Protein AF-0000000073655012 (afdb_homodimer)

InterPro domains:
  IPR010562 Haemolymph juvenile hormone binding [PF06585] (3-218)
  IPR010562 Haemolymph juvenile hormone binding [SM00700] (3-220)
  IPR038606 Takeout superfamily [G3DSA:3.15.10.30] (3-218)

pLDDT: mean 85.26, std 12.05, range [49.88, 98.62]

Solvent-accessible surface area (backbone atoms only — not comparable to full-atom values): 21975 Å² total; per-residue (Å²): 121,98,58,77,68,28,36,63,76,42,93,55,26,42,62,44,49,36,50,48,58,50,66,46,22,83,33,27,58,73,25,39,73,96,54,47,32,60,50,43,39,57,29,76,39,71,66,40,76,46,77,46,74,30,81,74,14,32,38,37,42,36,36,31,58,30,38,37,38,37,60,50,68,33,40,61,77,44,49,45,74,37,75,95,72,48,29,39,39,36,28,37,37,25,65,44,35,41,37,36,32,33,41,38,36,38,33,34,25,80,78,69,38,51,78,40,52,36,48,35,38,35,39,38,27,50,28,31,35,36,40,36,39,30,68,46,91,95,44,60,46,38,45,38,41,77,71,42,70,68,44,66,48,59,46,68,42,52,78,41,62,44,90,28,66,35,18,48,50,50,41,52,48,49,41,51,31,48,53,55,20,40,72,52,31,40,73,67,45,39,67,60,50,25,50,50,48,11,54,46,47,24,50,45,48,58,64,55,43,60,66,44,53,59,68,72,43,45,37,115,122,98,60,78,69,27,37,63,78,43,92,55,25,41,61,44,50,37,50,47,59,50,66,48,21,84,33,28,56,72,25,40,72,93,55,48,32,60,50,44,40,57,28,79,38,69,68,40,75,45,78,46,74,31,82,74,15,31,38,38,42,36,36,31,59,30,38,36,37,36,60,52,68,34,39,60,76,44,50,45,75,39,76,93,72,49,29,39,38,36,29,38,38,24,65,44,37,41,36,34,30,35,39,39,36,38,32,33,27,80,79,70,40,52,78,38,54,36,47,34,38,36,39,37,27,51,29,28,35,37,39,36,39,31,69,45,90,95,45,62,47,38,44,37,42,77,72,43,68,69,43,64,47,58,46,69,43,53,78,42,60,43,89,28,66,36,19,50,50,50,39,52,48,50,41,51,31,47,53,53,20,40,72,51,30,40,72,66,44,39,69,61,50,25,50,50,50,12,53,46,44,26,51,45,48,55,64,55,44,59,66,43,53,58,67,72,43,45,39,114

Radius of gyr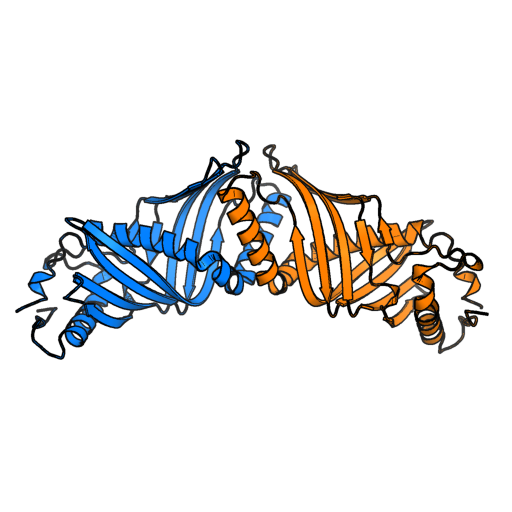ation: 29.87 Å; Cα contacts (8 Å, |Δi|>4): 949; chains: 2; bounding box: 44×92×62 Å

Organism: Spodoptera exigua (NCBI:txid7107)

Sequence (440 aa):
RIFSACRKSSPDFDGCIKRAFNKVRPYFKVGIPEMGVAPFDPHFAREVKQVRAINGVGYTLTLNNVFERGWSNSVVTKYKTDWDNQRIIYSQYFPEKWLNGDYEFKGDAFGLGVLRSGRWNMTLRDYSQTTRIKRNGTGVDVHVEVDHIGDMEIHVGNLVRGNGILGTYMQRMLDRLINATWKPGFAVIRPLINDLVSTAFTDIWSHSFKDFPLDNFIRDRIFSACRKSSPDFDGCIKRAFNKVRPYFKVGIPEMGVAPFDPHFAREVKQVRAINGVGYTLTLNNVFERGWSNSVVTKYKTDWDNQRIIYSQYFPEKWLNGDYEFKGDAFGLGVLRSGRWNMTLRDYSQTTRIKRNGTGVDVHVEVDHIGDMEIHVGNLVRGNGILGTYMQRMLDRLINATWKPGFAVIRPLINDLVSTAFTDIWSHSFKDFPLDNFIRD

Secondary structure (DSSP, 8-state):
--SPPEETTSTTHHHHHHHHHHHTGGGTTT-BGGGTB---SSEEEEEEEEEEEETTEEEEEEEEEEEEE-GGG-EEEEEEEEGGGTEEEEEEEEEEEEEEEEEEEEEESTT--EEEEEEEEEEEEEEEEEEEEEEETTEEEEEEEEEEEEEEEEEETT-SS--SHHHHHHHHHHHHHHHHHHHHHHHHHHHHHHHHHHHHHHHHHHHHSTT--HHHHEE-/--SPPEETTSTTHHHHHHHHHHHTGGGTTT-BGGGTB---SSEEEEEEEEEEEETTEEEEEEEEEEEEE-GGG-EEEEEEEEGGGTEEEEEEEEEEEEEEEEEEEEEESTT--EEEEEEEEEEEEEEEEEEEEEEETTEEEEEEEEEEEEEEEEEETT-SS--SHHHHHHHHHHHHHHHHHHHHHHHHHHHHHHHHHHHHHHHHHHHHSTT--HHHHEE-

Foldseek 3Di:
DLADAAEPPDPCRFVRVQVSLLSCLQCLQPFDVVQLFHNVAFPWDQWFWDWDDDPFWIKIKIWGGKTKHQSSVKHWPGWDDDVVQQKIKTKMWGQKMKMKTKMWMWTDDPNPIDTWIDIKMKMFGGWMKMWMWHDDPLAIQIFIATDDTPAMAMQDPGPDPDPDPVSVVVSVVVNVVCRVCVPVVCVVCRVVVRVRVRRVVSVCCVPRCSSRPVVVRYHD/DLADAAEPPDPCRFVRVQVSLLSCLQCLQPFDVVQLFHRVAFPWDQWFWDWDDDPFWIKIKIWGGKTKHQSSVKHWPGWDDDVVQQKIKTKMWGQKMKMKTKMWMWTDDPRPIDTWIDIKMKMFGGWMKMWMWHDDPLAIQIFIATDDTPAMQMQDPGPDPDDDPVSVVVSVVVNVVCRVCVPVVCVVCRVVVRVRVRRVVSVCCVPRCSSRPVVVRYHD

Nearest PDB structures (foldseek):
  9hae-assembly2_C  TM=4.521E-01  e=4.224E-07  Dermatophagoides farinae
  9haf-assembly3_E  TM=4.762E-01  e=2.405E-06  Dermatophagoides farinae
  3h4z-assembly1_A  TM=4.491E-01  e=8.170E-07  Escherichia coli
  3h4z-assembly2_B  TM=3.619E-01  e=3.746E-07  Escherichia coli
  5tod-assembly7_D  TM=5.429E-01  e=4.235E-02  Homo sapiens

Structure (mmCIF, N/CA/C/O backbone):
data_AF-0000000073655012-model_v1
#
loop_
_entity.id
_entity.type
_entity.pdbx_description
1 polymer 'Hemolymph juvenile hormone binding protein'
#
loop_
_atom_site.group_PDB
_atom_site.id
_atom_site.type_symbol
_atom_site.label_atom_id
_atom_site.label_alt_id
_atom_site.label_comp_id
_atom_site.label_asym_id
_atom_site.label_entity_id
_atom_site.label_seq_id
_atom_site.pdbx_PDB_ins_code
_atom_site.Cartn_x
_atom_site.Cartn_y
_atom_site.Cartn_z
_atom_site.occupancy
_atom_site.B_iso_or_equiv
_atom_site.auth_seq_id
_atom_site.auth_comp_id
_atom_site.auth_asym_id
_atom_site.auth_atom_id
_atom_site.pdbx_PDB_model_num
ATOM 1 N N . ARG A 1 1 ? -7.809 -40.219 -31.672 1 52.06 1 ARG A N 1
ATOM 2 C CA . ARG A 1 1 ? -6.605 -39.906 -30.906 1 52.06 1 ARG A CA 1
ATOM 3 C C . ARG A 1 1 ? -6.574 -38.438 -30.516 1 52.06 1 ARG A C 1
ATOM 5 O O . ARG A 1 1 ? -6.762 -37.562 -31.344 1 52.06 1 ARG A O 1
ATOM 12 N N . ILE A 1 2 ? -6.695 -38.094 -29.266 1 58.94 2 ILE A N 1
ATOM 13 C CA . ILE A 1 2 ? -6.895 -36.719 -28.828 1 58.94 2 ILE A CA 1
ATOM 14 C C . ILE A 1 2 ? -5.738 -35.875 -29.312 1 58.94 2 ILE A C 1
ATOM 16 O O . ILE A 1 2 ? -5.934 -34.688 -29.672 1 58.94 2 ILE A O 1
ATOM 20 N N . PHE A 1 3 ? -4.539 -36.594 -29.438 1 65.31 3 PHE A N 1
ATOM 21 C CA . PHE A 1 3 ? -3.381 -35.781 -29.797 1 65.31 3 PHE A CA 1
ATOM 22 C C . PHE A 1 3 ? -2.68 -36.344 -31.016 1 65.31 3 PHE A C 1
ATOM 24 O O . PHE A 1 3 ? -2.57 -37.562 -31.156 1 65.31 3 PHE A O 1
ATOM 31 N N . SER A 1 4 ? -2.619 -35.531 -32 1 68.62 4 SER A N 1
ATOM 32 C CA . SER A 1 4 ? -1.674 -35.938 -33.031 1 68.62 4 SER A CA 1
ATOM 33 C C . SER A 1 4 ? -0.234 -35.844 -32.531 1 68.62 4 SER A C 1
ATOM 35 O O . SER A 1 4 ? 0.092 -34.969 -31.734 1 68.62 4 SER A O 1
ATOM 37 N N . ALA A 1 5 ? 0.596 -36.875 -32.812 1 79.88 5 ALA A N 1
ATOM 38 C CA . ALA A 1 5 ? 2.01 -36.875 -32.438 1 79.88 5 ALA A CA 1
ATOM 39 C C . ALA A 1 5 ? 2.746 -35.75 -33.188 1 79.88 5 ALA A C 1
ATOM 41 O O . ALA A 1 5 ? 2.445 -35.438 -34.344 1 79.88 5 ALA A O 1
ATOM 42 N N . CYS A 1 6 ? 3.592 -35 -32.469 1 86.56 6 CYS A N 1
ATOM 43 C CA . CYS A 1 6 ? 4.434 -33.969 -33.031 1 86.56 6 CYS A CA 1
ATOM 44 C C . CYS A 1 6 ? 5.848 -34.469 -33.281 1 86.56 6 CYS A C 1
ATOM 46 O O . CYS A 1 6 ? 6.457 -35.094 -32.406 1 86.56 6 CYS A O 1
ATOM 48 N N . ARG A 1 7 ? 6.352 -34.312 -34.5 1 87.56 7 ARG A N 1
ATOM 49 C CA . ARG A 1 7 ? 7.688 -34.75 -34.875 1 87.56 7 ARG A CA 1
ATOM 50 C C . ARG A 1 7 ? 8.742 -33.719 -34.469 1 87.56 7 ARG A C 1
ATOM 52 O O . ARG A 1 7 ? 8.648 -32.562 -34.875 1 87.56 7 ARG A O 1
ATOM 59 N N . LYS A 1 8 ? 9.664 -34.219 -33.75 1 85.69 8 LYS A N 1
ATOM 60 C CA . LYS A 1 8 ? 10.727 -33.344 -33.25 1 85.69 8 LYS A CA 1
ATOM 61 C C . LYS A 1 8 ? 11.469 -32.656 -34.406 1 85.69 8 LYS A C 1
ATOM 63 O O . LYS A 1 8 ? 11.875 -31.516 -34.281 1 85.69 8 LYS A O 1
ATOM 68 N N . SER A 1 9 ? 11.594 -33.344 -35.438 1 86.88 9 SER A N 1
ATOM 69 C CA . SER A 1 9 ? 12.367 -32.844 -36.562 1 86.88 9 SER A CA 1
ATOM 70 C C . SER A 1 9 ? 11.555 -31.875 -37.406 1 86.88 9 SER A C 1
ATOM 72 O O . SER A 1 9 ? 12.094 -31.219 -38.312 1 86.88 9 SER A O 1
ATOM 74 N N . SER A 1 10 ? 10.328 -31.859 -37.156 1 89.5 10 SER A N 1
ATOM 75 C CA . SER A 1 10 ? 9.461 -30.969 -37.938 1 89.5 10 SER A CA 1
ATOM 76 C C . SER A 1 10 ? 9.75 -29.516 -37.625 1 89.5 10 SER A C 1
ATOM 78 O O . SER A 1 10 ? 9.906 -29.125 -36.438 1 89.5 10 SER A O 1
ATOM 80 N N . PRO A 1 11 ? 9.805 -28.656 -38.625 1 91.62 11 PRO A N 1
ATOM 81 C CA . PRO A 1 11 ? 9.945 -27.219 -38.406 1 91.62 11 PRO A CA 1
ATOM 82 C C . PRO A 1 11 ? 8.758 -26.625 -37.625 1 91.62 11 PRO A C 1
ATOM 84 O O . PRO A 1 11 ? 8.867 -25.531 -37.062 1 91.62 11 PRO A O 1
ATOM 87 N N . ASP A 1 12 ? 7.648 -27.312 -37.688 1 92.69 12 ASP A N 1
ATOM 88 C CA . ASP A 1 12 ? 6.453 -26.828 -37 1 92.69 12 ASP A CA 1
ATOM 89 C C . ASP A 1 12 ? 6.258 -27.531 -35.656 1 92.69 12 ASP A C 1
ATOM 91 O O . ASP A 1 12 ? 5.129 -27.656 -35.188 1 92.69 12 ASP A O 1
ATOM 95 N N . PHE A 1 13 ? 7.281 -28.125 -35.094 1 91.81 13 PHE A N 1
ATOM 96 C CA . PHE A 1 13 ? 7.191 -28.875 -33.844 1 91.81 13 PHE A CA 1
ATOM 97 C C . PHE A 1 13 ? 6.527 -28.031 -32.75 1 91.81 13 PHE A C 1
ATOM 99 O O . PHE A 1 13 ? 5.547 -28.469 -32.125 1 91.81 13 PHE A O 1
ATOM 106 N N . ASP A 1 14 ? 7.051 -26.797 -32.531 1 92.69 14 ASP A N 1
ATOM 107 C CA . ASP A 1 14 ? 6.555 -25.922 -31.453 1 92.69 14 ASP A CA 1
ATOM 108 C C . ASP A 1 14 ? 5.09 -25.562 -31.688 1 92.69 14 ASP A C 1
ATOM 110 O O . ASP A 1 14 ? 4.297 -25.531 -30.75 1 92.69 14 ASP A O 1
ATOM 114 N N . GLY A 1 15 ? 4.742 -25.234 -32.906 1 92.75 15 GLY A N 1
ATOM 115 C CA . GLY A 1 15 ? 3.35 -24.969 -33.219 1 92.75 15 GLY A CA 1
ATOM 116 C C . GLY A 1 15 ? 2.445 -26.156 -32.969 1 92.75 15 GLY A C 1
ATOM 117 O O . GLY A 1 15 ? 1.323 -26 -32.5 1 92.75 15 GLY A O 1
ATOM 118 N N . CYS A 1 16 ? 2.93 -27.328 -33.281 1 91.44 16 CYS A N 1
ATOM 119 C CA . CYS A 1 16 ? 2.205 -28.562 -33.062 1 91.44 16 CYS A CA 1
ATOM 120 C C . CYS A 1 16 ? 1.939 -28.797 -31.594 1 91.44 16 CYS A C 1
ATOM 122 O O . CYS A 1 16 ? 0.808 -29.078 -31.188 1 91.44 16 CYS A O 1
ATOM 124 N N . ILE A 1 17 ? 2.969 -28.641 -30.734 1 88 17 ILE A N 1
ATOM 125 C CA . ILE A 1 17 ? 2.836 -28.844 -29.297 1 88 17 ILE A CA 1
ATOM 126 C C . ILE A 1 17 ? 1.868 -27.812 -28.719 1 88 17 ILE A C 1
ATOM 128 O O . ILE A 1 17 ? 1.02 -28.141 -27.891 1 88 17 ILE A O 1
ATOM 132 N N . LYS A 1 18 ? 2.037 -26.594 -29.156 1 90.75 18 LYS A N 1
ATOM 133 C CA . LYS A 1 18 ? 1.14 -25.531 -28.703 1 90.75 18 LYS A CA 1
ATOM 134 C C . LYS A 1 18 ? -0.318 -25.906 -28.969 1 90.75 18 LYS A C 1
ATOM 136 O O . LYS A 1 18 ? -1.167 -25.75 -28.094 1 90.75 18 LYS A O 1
ATOM 141 N N . ARG A 1 19 ? -0.594 -26.375 -30.172 1 90.44 19 ARG A N 1
ATOM 142 C CA . ARG A 1 19 ? -1.947 -26.797 -30.531 1 90.44 19 ARG A CA 1
ATOM 143 C C . ARG A 1 19 ? -2.412 -27.953 -29.672 1 90.44 19 ARG A C 1
ATOM 145 O O . ARG A 1 19 ? -3.578 -28.016 -29.266 1 90.44 19 ARG A O 1
ATOM 152 N N . ALA A 1 20 ? -1.502 -28.828 -29.406 1 84 20 ALA A N 1
ATOM 153 C CA . ALA A 1 20 ? -1.827 -29.984 -28.562 1 84 20 ALA A CA 1
ATOM 154 C C . ALA A 1 20 ? -2.223 -29.531 -27.156 1 84 20 ALA A C 1
ATOM 156 O O . ALA A 1 20 ? -3.217 -30.016 -26.594 1 84 20 ALA A O 1
ATOM 157 N N . PHE A 1 21 ? -1.447 -28.641 -26.578 1 85 21 PHE A N 1
ATOM 158 C CA . PHE A 1 21 ? -1.75 -28.094 -25.25 1 85 21 PHE A CA 1
ATOM 159 C C . PHE A 1 21 ? -3.137 -27.469 -25.234 1 85 21 PHE A C 1
ATOM 161 O O . PHE A 1 21 ? -3.906 -27.672 -24.297 1 85 21 PHE A O 1
ATOM 168 N N . ASN A 1 22 ? -3.461 -26.719 -26.25 1 90 22 ASN A N 1
ATOM 169 C CA . ASN A 1 22 ? -4.734 -26.016 -26.297 1 90 22 ASN A CA 1
ATOM 170 C C . ASN A 1 22 ? -5.902 -26.969 -26.547 1 90 22 ASN A C 1
ATOM 172 O O . ASN A 1 22 ? -7.027 -26.688 -26.125 1 90 22 ASN A O 1
ATOM 176 N N . LYS A 1 23 ? -5.617 -28.031 -27.141 1 85.31 23 LYS A N 1
ATOM 177 C CA . LYS A 1 23 ? -6.664 -29.016 -27.422 1 85.31 23 LYS A CA 1
ATOM 178 C C . LYS A 1 23 ? -7.062 -29.781 -26.172 1 85.31 23 LYS A C 1
ATOM 180 O O . LYS A 1 23 ? -8.18 -30.297 -26.094 1 85.31 23 LYS A O 1
ATOM 185 N N . VAL A 1 24 ? -6.199 -29.812 -25.219 1 82.31 24 VAL A N 1
ATOM 186 C CA . VAL A 1 24 ? -6.457 -30.625 -24.031 1 82.31 24 VAL A CA 1
ATOM 187 C C . VAL A 1 24 ? -7.219 -29.797 -23 1 82.31 24 VAL A C 1
ATOM 189 O O . VAL A 1 24 ? -7.719 -30.344 -22.016 1 82.31 24 VAL A O 1
ATOM 192 N N . ARG A 1 25 ? -7.441 -28.562 -23.234 1 87.31 25 ARG A N 1
ATOM 193 C CA . ARG A 1 25 ? -8.008 -27.641 -22.266 1 87.31 25 ARG A CA 1
ATOM 194 C C . ARG A 1 25 ? -9.367 -28.141 -21.766 1 87.31 25 ARG A C 1
ATOM 196 O O . ARG A 1 25 ? -9.641 -28.125 -20.562 1 87.31 25 ARG A O 1
ATOM 203 N N . PRO A 1 26 ? -10.234 -28.641 -22.641 1 85.81 26 PRO A N 1
ATOM 204 C CA . PRO A 1 26 ? -11.555 -29.078 -22.188 1 85.81 26 PRO A CA 1
ATOM 205 C C . PRO A 1 26 ? -11.477 -30.25 -21.203 1 85.81 26 PRO A C 1
ATOM 207 O O . PRO A 1 26 ? -12.445 -30.516 -20.484 1 85.81 26 PRO A O 1
ATOM 210 N N . TYR A 1 27 ? -10.312 -30.875 -21.188 1 85.19 27 TYR A N 1
ATOM 211 C CA . TYR A 1 27 ? -10.188 -32.062 -20.375 1 85.19 27 TYR A CA 1
ATOM 212 C C . TYR A 1 27 ? -9.578 -31.75 -19.016 1 85.19 27 TYR A C 1
ATOM 214 O O . TYR A 1 27 ? -9.477 -32.625 -18.141 1 85.19 27 TYR A O 1
ATOM 222 N N . PHE A 1 28 ? -9.234 -30.562 -18.781 1 86.38 28 PHE A N 1
ATOM 223 C CA . PHE A 1 28 ? -8.555 -30.219 -17.547 1 86.38 28 PHE A CA 1
ATOM 224 C C . PHE A 1 28 ? -9.477 -30.422 -16.344 1 86.38 28 PHE A C 1
ATOM 226 O O . PHE A 1 28 ? -9.008 -30.688 -15.242 1 86.38 28 PHE A O 1
ATOM 233 N N . LYS A 1 29 ? -10.766 -30.391 -16.516 1 88.88 29 LYS A N 1
ATOM 234 C CA . LYS A 1 29 ? -11.727 -30.562 -15.438 1 88.88 29 LYS A CA 1
ATOM 235 C C . LYS A 1 29 ? -11.906 -32.031 -15.094 1 88.88 29 LYS A C 1
ATOM 237 O O . LYS A 1 29 ? -12.094 -32.406 -13.93 1 88.88 29 LYS A O 1
ATOM 242 N N . VAL A 1 30 ? -11.82 -32.844 -16.125 1 87.19 30 VAL A N 1
ATOM 243 C CA . VAL A 1 30 ? -12.133 -34.25 -15.922 1 87.19 30 VAL A CA 1
ATOM 244 C C . VAL A 1 30 ? -10.852 -35.062 -15.93 1 87.19 30 VAL A C 1
ATOM 246 O O . VAL A 1 30 ? -10.82 -36.188 -15.398 1 87.19 30 VAL A O 1
ATOM 249 N N . GLY A 1 31 ? -9.82 -34.562 -16.438 1 82 31 GLY A N 1
ATOM 250 C CA . GLY A 1 31 ? -8.586 -35.312 -16.625 1 82 31 GLY A CA 1
ATOM 251 C C . GLY A 1 31 ? -8.602 -36.219 -17.844 1 82 31 GLY A C 1
ATOM 252 O O . GLY A 1 31 ? -9.578 -36.219 -18.609 1 82 31 GLY A O 1
ATOM 253 N N . ILE A 1 32 ? -7.395 -36.719 -18.156 1 79.69 32 ILE A N 1
ATOM 254 C CA . ILE A 1 32 ? -7.223 -37.688 -19.203 1 79.69 32 ILE A CA 1
ATOM 255 C C . ILE A 1 32 ? -6.52 -38.938 -18.641 1 79.69 32 ILE A C 1
ATOM 257 O O . ILE A 1 32 ? -5.309 -39.094 -18.812 1 79.69 32 ILE A O 1
ATOM 261 N N . PRO A 1 33 ? -7.301 -39.812 -18.062 1 77.56 33 PRO A N 1
ATOM 262 C CA . PRO A 1 33 ? -6.699 -40.969 -17.375 1 77.56 33 PRO A CA 1
ATOM 263 C C . PRO A 1 33 ? -5.766 -41.75 -18.281 1 77.56 33 PRO A C 1
ATOM 265 O O . PRO A 1 33 ? -4.695 -42.188 -17.844 1 77.56 33 PRO A O 1
ATOM 268 N N . GLU A 1 34 ? -6.133 -41.906 -19.531 1 74 34 GLU A N 1
ATOM 269 C CA . GLU A 1 34 ? -5.348 -42.719 -20.469 1 74 34 GLU A CA 1
ATOM 270 C C . GLU A 1 34 ? -3.965 -42.094 -20.688 1 74 34 GLU A C 1
ATOM 272 O O . GLU A 1 34 ? -3.029 -42.781 -21.094 1 74 34 GLU A O 1
ATOM 277 N N . MET A 1 35 ? -3.91 -40.812 -20.344 1 71 35 MET A N 1
ATOM 278 C CA . MET A 1 35 ? -2.648 -40.094 -20.547 1 71 35 MET A CA 1
ATOM 279 C C . MET A 1 35 ? -2.008 -39.75 -19.203 1 71 35 MET A C 1
ATOM 281 O O . MET A 1 35 ? -1.016 -39 -19.172 1 71 35 MET A O 1
ATOM 285 N N . GLY A 1 36 ? -2.592 -40.188 -18.156 1 71.94 36 GLY A N 1
ATOM 286 C CA . GLY A 1 36 ? -2.049 -39.906 -16.844 1 71.94 36 GLY A CA 1
ATOM 287 C C . GLY A 1 36 ? -2.221 -38.469 -16.438 1 71.94 36 GLY A C 1
ATOM 288 O O . GLY A 1 36 ? -1.427 -37.938 -15.648 1 71.94 36 GLY A O 1
ATOM 289 N N . VAL A 1 37 ? -3.137 -37.812 -17.062 1 73.44 37 VAL A N 1
ATOM 290 C CA . VAL A 1 37 ? -3.398 -36.438 -16.719 1 73.44 37 VAL A CA 1
ATOM 291 C C . VAL A 1 37 ? -4.559 -36.344 -15.734 1 73.44 37 VAL A C 1
ATOM 293 O O . VAL A 1 37 ? -5.688 -36.719 -16.062 1 73.44 37 VAL A O 1
ATOM 296 N N . ALA A 1 38 ? -4.25 -36 -14.508 1 77.56 38 ALA A N 1
ATOM 297 C CA . ALA A 1 38 ? -5.285 -35.812 -13.492 1 77.56 38 ALA A CA 1
ATOM 298 C C . ALA A 1 38 ? -6.062 -34.531 -13.727 1 77.56 38 ALA A C 1
ATOM 300 O O . ALA A 1 38 ? -5.562 -33.594 -14.367 1 77.56 38 ALA A O 1
ATOM 301 N N . PRO A 1 39 ? -7.363 -34.562 -13.258 1 81.81 39 PRO A N 1
ATOM 302 C CA . PRO A 1 39 ? -8.062 -33.281 -13.281 1 81.81 39 PRO A CA 1
ATOM 303 C C . PRO A 1 39 ? -7.293 -32.188 -12.547 1 81.81 39 PRO A C 1
ATOM 305 O O . PRO A 1 39 ? -6.664 -32.469 -11.516 1 81.81 39 PRO A O 1
ATOM 308 N N . PHE A 1 40 ? -7.246 -31.062 -13.188 1 81.44 40 PHE A N 1
ATOM 309 C CA . PHE A 1 40 ? -6.453 -30.062 -12.484 1 81.44 40 PHE A CA 1
ATOM 310 C C . PHE A 1 40 ? -7.137 -28.703 -12.531 1 81.44 40 PHE A C 1
ATOM 312 O O . PHE A 1 40 ? -6.539 -27.688 -12.156 1 81.44 40 PHE A O 1
ATOM 319 N N . ASP A 1 41 ? -8.383 -28.688 -12.93 1 89 41 ASP A N 1
ATOM 320 C CA . ASP A 1 41 ? -9.211 -27.484 -12.828 1 89 41 ASP A CA 1
ATOM 321 C C . ASP A 1 41 ? -10.477 -27.766 -12.023 1 89 41 ASP A C 1
AT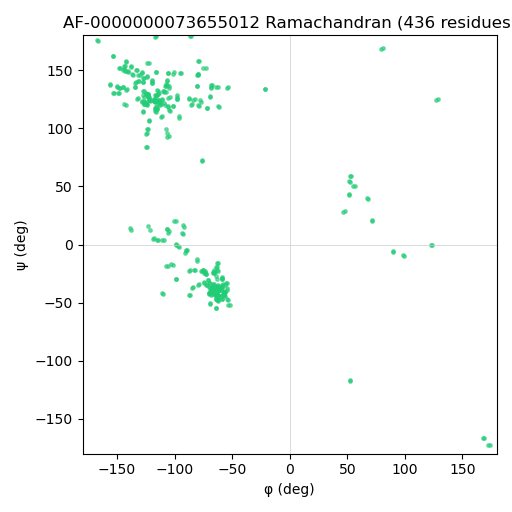OM 323 O O . ASP A 1 41 ? -11.492 -28.188 -12.578 1 89 41 ASP A O 1
ATOM 327 N N . PRO A 1 42 ? -10.492 -27.484 -10.742 1 90.44 42 PRO A N 1
ATOM 328 C CA . PRO A 1 42 ? -9.492 -26.688 -10.031 1 90.44 42 PRO A CA 1
ATOM 329 C C . PRO A 1 42 ? -8.227 -27.484 -9.703 1 90.44 42 PRO A C 1
ATOM 331 O O . PRO A 1 42 ? -8.289 -28.703 -9.539 1 90.44 42 PRO A O 1
ATOM 334 N N . HIS A 1 43 ? -7.16 -26.75 -9.75 1 88.81 43 HIS A N 1
ATOM 335 C CA . HIS A 1 43 ? -5.945 -27.312 -9.164 1 88.81 43 HIS A CA 1
ATOM 336 C C . HIS A 1 43 ? -5.941 -27.156 -7.645 1 88.81 43 HIS A C 1
ATOM 338 O O . HIS A 1 43 ? -6.336 -26.109 -7.125 1 88.81 43 HIS A O 1
ATOM 344 N N . PHE A 1 44 ? -5.52 -28.281 -7.016 1 89.31 44 PHE A N 1
ATOM 345 C CA . PHE A 1 44 ? -5.453 -28.266 -5.559 1 89.31 44 PHE A CA 1
ATOM 346 C C . PHE A 1 44 ? -4.02 -28.453 -5.078 1 89.31 44 PHE A C 1
ATOM 348 O O . PHE A 1 44 ? -3.332 -29.391 -5.516 1 89.31 44 PHE A O 1
ATOM 355 N N . ALA A 1 45 ? -3.562 -27.516 -4.312 1 88.94 45 ALA A N 1
ATOM 356 C CA . ALA A 1 45 ? -2.285 -27.672 -3.619 1 88.94 45 ALA A CA 1
ATOM 357 C C . ALA A 1 45 ? -2.484 -27.688 -2.107 1 88.94 45 ALA A C 1
ATOM 359 O O . ALA A 1 45 ? -3.037 -26.734 -1.536 1 88.94 45 ALA A O 1
ATOM 360 N N . ARG A 1 46 ? -2.006 -28.781 -1.532 1 89.94 46 ARG A N 1
ATOM 361 C CA . ARG A 1 46 ? -2.16 -28.891 -0.086 1 89.94 46 ARG A CA 1
ATOM 362 C C . ARG A 1 46 ? -1.364 -27.812 0.641 1 89.94 46 ARG A C 1
ATOM 364 O O . ARG A 1 46 ? -1.834 -27.25 1.633 1 89.94 46 ARG A O 1
ATOM 371 N N . GLU A 1 47 ? -0.16 -27.531 0.102 1 93.31 47 GLU A N 1
ATOM 372 C CA . GLU A 1 47 ? 0.71 -26.562 0.76 1 93.31 47 GLU A CA 1
ATOM 373 C C . GLU A 1 47 ? 1.651 -25.906 -0.241 1 93.31 47 GLU A C 1
ATOM 375 O O . GLU A 1 47 ? 2.223 -26.578 -1.104 1 93.31 47 GLU A O 1
ATOM 380 N N . VAL A 1 48 ? 1.687 -24.656 -0.193 1 91.5 48 VAL A N 1
ATOM 381 C CA . VAL A 1 48 ? 2.719 -23.844 -0.843 1 91.5 48 VAL A CA 1
ATOM 382 C C . VAL A 1 48 ? 3.451 -23 0.198 1 91.5 48 VAL A C 1
ATOM 384 O O . VAL A 1 48 ? 2.832 -22.219 0.911 1 91.5 48 VAL A O 1
ATOM 387 N N . LYS A 1 49 ? 4.746 -23.156 0.257 1 90.81 49 LYS A N 1
ATOM 388 C CA . LYS A 1 49 ? 5.504 -22.5 1.327 1 90.81 49 LYS A CA 1
ATOM 389 C C . LYS A 1 49 ? 6.652 -21.672 0.764 1 90.81 49 LYS A C 1
ATOM 391 O O . LYS A 1 49 ? 7.359 -22.109 -0.145 1 90.81 49 LYS A O 1
ATOM 396 N N . GLN A 1 50 ? 6.742 -20.5 1.232 1 88.38 50 GLN A N 1
ATOM 397 C CA . GLN A 1 50 ? 7.875 -19.625 0.924 1 88.38 50 GLN A CA 1
ATOM 398 C C . GLN A 1 50 ? 8.57 -19.156 2.197 1 88.38 50 GLN A C 1
ATOM 400 O O . GLN A 1 50 ? 7.918 -18.656 3.121 1 88.38 50 GLN A O 1
ATOM 405 N N . VAL A 1 51 ? 9.844 -19.359 2.221 1 85.81 51 VAL A N 1
ATOM 406 C CA . VAL A 1 51 ? 10.664 -18.922 3.348 1 85.81 51 VAL A CA 1
ATOM 407 C C . VAL A 1 51 ? 11.766 -17.984 2.855 1 85.81 51 VAL A C 1
ATOM 409 O O . VAL A 1 51 ? 12.461 -18.281 1.889 1 85.81 51 VAL A O 1
ATOM 412 N N . ARG A 1 52 ? 11.742 -16.891 3.447 1 80.06 52 ARG A N 1
ATOM 413 C CA . ARG A 1 52 ? 12.844 -15.953 3.221 1 80.06 52 ARG A CA 1
ATOM 414 C C . ARG A 1 52 ? 13.508 -15.562 4.535 1 80.06 52 ARG A C 1
ATOM 416 O O . ARG A 1 52 ? 12.828 -15.242 5.512 1 80.06 52 ARG A O 1
ATOM 423 N N . ALA A 1 53 ? 14.719 -15.852 4.617 1 73.5 53 ALA A N 1
ATOM 424 C CA . ALA A 1 53 ? 15.438 -15.523 5.844 1 73.5 53 ALA A CA 1
ATOM 425 C C . ALA A 1 53 ? 16.859 -15.047 5.539 1 73.5 53 ALA A C 1
ATOM 427 O O . ALA A 1 53 ? 17.547 -15.633 4.699 1 73.5 53 ALA A O 1
ATOM 428 N N . ILE A 1 54 ? 17.016 -13.859 5.98 1 65.5 54 ILE A N 1
ATOM 429 C CA . ILE A 1 54 ? 18.391 -13.383 5.895 1 65.5 54 ILE A CA 1
ATOM 430 C C . ILE A 1 54 ? 18.844 -12.844 7.254 1 65.5 54 ILE A C 1
ATOM 432 O O . ILE A 1 54 ? 18.234 -11.93 7.801 1 65.5 54 ILE A O 1
ATOM 436 N N . ASN A 1 55 ? 19.938 -13.359 7.855 1 63.78 55 ASN A N 1
ATOM 437 C CA . ASN A 1 55 ? 20.562 -12.891 9.086 1 63.78 55 ASN A CA 1
ATOM 438 C C . ASN A 1 55 ? 19.547 -12.766 10.219 1 63.78 55 ASN A C 1
ATOM 440 O O . ASN A 1 55 ? 19.516 -11.742 10.906 1 63.78 55 ASN A O 1
ATOM 444 N N . GLY A 1 56 ? 18.734 -13.656 10.352 1 59.81 56 GLY A N 1
ATOM 445 C CA . GLY A 1 56 ? 17.844 -13.688 11.5 1 59.81 56 GLY A CA 1
ATOM 446 C C . GLY A 1 56 ? 16.547 -12.945 11.266 1 59.81 56 GLY A C 1
ATOM 447 O O . GLY A 1 56 ? 15.656 -12.953 12.125 1 59.81 56 GLY A O 1
ATOM 448 N N . VAL A 1 57 ? 16.375 -12.227 10.109 1 66.19 57 VAL A N 1
ATOM 449 C CA . VAL A 1 57 ? 15.125 -11.562 9.758 1 66.19 57 VAL A CA 1
ATOM 450 C C . VAL A 1 57 ? 14.5 -12.25 8.539 1 66.19 57 VAL A C 1
ATOM 452 O O . VAL A 1 57 ? 15.195 -12.555 7.57 1 66.19 57 VAL A O 1
ATOM 455 N N . GLY A 1 58 ? 13.312 -12.68 8.82 1 75.94 58 GLY A N 1
ATOM 456 C CA . GLY A 1 58 ? 12.688 -13.344 7.688 1 75.94 58 GLY A CA 1
ATOM 457 C C . GLY A 1 58 ? 11.203 -13.57 7.879 1 75.94 58 GLY A C 1
ATOM 458 O O . GLY A 1 58 ? 10.602 -13.031 8.805 1 75.94 58 GLY A O 1
ATOM 459 N N . TYR A 1 59 ? 10.586 -14.047 6.895 1 82.12 59 TYR A N 1
ATOM 460 C CA . TYR A 1 59 ? 9.188 -14.445 7 1 82.12 59 TYR A CA 1
ATOM 461 C C . TYR A 1 59 ? 8.969 -15.828 6.402 1 82.12 59 TYR A C 1
ATOM 463 O O . TYR A 1 59 ? 9.797 -16.312 5.629 1 82.12 59 TYR A O 1
ATOM 471 N N . THR A 1 60 ? 8.031 -16.453 6.941 1 87.94 60 THR A N 1
ATOM 472 C CA . THR A 1 60 ? 7.492 -17.688 6.355 1 87.94 60 THR A CA 1
ATOM 473 C C . THR A 1 60 ? 6.027 -17.484 5.961 1 87.94 60 THR A C 1
ATOM 475 O O . THR A 1 60 ? 5.207 -17.078 6.785 1 87.94 60 THR A O 1
ATOM 478 N N . LEU A 1 61 ? 5.773 -17.609 4.695 1 91.31 61 LEU A N 1
ATOM 479 C CA . LEU A 1 61 ? 4.402 -17.625 4.195 1 91.31 61 LEU A CA 1
ATOM 480 C C . LEU A 1 61 ? 3.99 -19.047 3.785 1 91.31 61 LEU A C 1
ATOM 482 O O . LEU A 1 61 ? 4.641 -19.656 2.941 1 91.31 61 LEU A O 1
ATOM 486 N N . THR A 1 62 ? 2.99 -19.516 4.449 1 95 62 THR A N 1
ATOM 487 C CA . THR A 1 62 ? 2.439 -20.828 4.086 1 95 62 THR A CA 1
ATOM 488 C C . THR A 1 62 ? 0.999 -20.688 3.602 1 95 62 THR A C 1
ATOM 490 O O . THR A 1 62 ? 0.143 -20.172 4.324 1 95 62 THR A O 1
ATOM 493 N N . LEU A 1 63 ? 0.801 -21.062 2.414 1 95.75 63 LEU A N 1
ATOM 494 C CA . LEU A 1 63 ? -0.549 -21.188 1.873 1 95.75 63 LEU A CA 1
ATOM 495 C C . LEU A 1 63 ? -1.031 -22.625 1.914 1 95.75 63 LEU A C 1
ATOM 497 O O . LEU A 1 63 ? -0.357 -23.531 1.405 1 95.75 63 LEU A O 1
ATOM 501 N N . ASN A 1 64 ? -2.188 -22.781 2.545 1 96.5 64 ASN A N 1
ATOM 502 C CA . ASN A 1 64 ? -2.732 -24.125 2.697 1 96.5 64 ASN A CA 1
ATOM 503 C C . ASN A 1 64 ? -4.059 -24.281 1.957 1 96.5 64 ASN A C 1
ATOM 505 O O . ASN A 1 64 ? -4.816 -23.328 1.826 1 96.5 64 ASN A O 1
ATOM 509 N N . ASN A 1 65 ? -4.281 -25.5 1.477 1 95.88 65 ASN A N 1
ATOM 510 C CA . ASN A 1 65 ? -5.551 -25.828 0.835 1 95.88 65 ASN A CA 1
ATOM 511 C C . ASN A 1 65 ? -5.898 -24.828 -0.259 1 95.88 65 ASN A C 1
ATOM 513 O O . ASN A 1 65 ? -6.984 -24.25 -0.249 1 95.88 65 ASN A O 1
ATOM 517 N N . VAL A 1 66 ? -4.918 -24.703 -1.145 1 94.94 66 VAL A N 1
ATOM 518 C CA . VAL A 1 66 ? -5.055 -23.703 -2.195 1 94.94 66 VAL A CA 1
ATOM 519 C C . VAL A 1 66 ? -5.793 -24.297 -3.391 1 94.94 66 VAL A C 1
ATOM 521 O O . VAL A 1 66 ? -5.414 -25.359 -3.891 1 94.94 66 VAL A O 1
ATOM 524 N N . PHE A 1 67 ? -6.84 -23.625 -3.777 1 93.81 67 PHE A N 1
ATOM 525 C CA . PHE A 1 67 ? -7.559 -23.969 -5 1 93.81 67 PHE A CA 1
ATOM 526 C C . PHE A 1 67 ? -7.344 -22.891 -6.066 1 93.81 67 PHE A C 1
ATOM 528 O O . PHE A 1 67 ? -7.438 -21.703 -5.785 1 93.81 67 PHE A O 1
ATOM 535 N N . GLU A 1 68 ? -7.023 -23.312 -7.211 1 94.62 68 GLU A N 1
ATOM 536 C CA . GLU A 1 68 ? -6.887 -22.438 -8.359 1 94.62 68 GLU A CA 1
ATOM 537 C C . GLU A 1 68 ? -7.762 -22.891 -9.523 1 94.62 68 GLU A C 1
ATOM 539 O O . GLU A 1 68 ? -7.719 -24.062 -9.914 1 94.62 68 GLU A O 1
ATOM 544 N N . ARG A 1 69 ? -8.484 -21.969 -10.047 1 95.31 69 ARG A N 1
ATOM 545 C CA . ARG A 1 69 ? -9.383 -22.25 -11.164 1 95.31 69 ARG A CA 1
ATOM 546 C C . ARG A 1 69 ? -9.078 -21.344 -12.352 1 95.31 69 ARG A C 1
ATOM 548 O O . ARG A 1 69 ? -8.453 -20.281 -12.188 1 95.31 69 ARG A O 1
ATOM 555 N N . GLY A 1 70 ? -9.469 -21.844 -13.508 1 95.81 70 GLY A N 1
ATOM 556 C CA . GLY A 1 70 ? -9.336 -21.016 -14.695 1 95.81 70 GLY A CA 1
ATOM 557 C C . GLY A 1 70 ? -8.492 -21.656 -15.773 1 95.81 70 GLY A C 1
ATOM 558 O O . GLY A 1 70 ? -8.414 -21.141 -16.906 1 95.81 70 GLY A O 1
ATOM 559 N N . TRP A 1 71 ? -7.992 -22.812 -15.547 1 92.44 71 TRP A N 1
ATOM 560 C CA . TRP A 1 71 ? -7.062 -23.469 -16.453 1 92.44 71 TRP A CA 1
ATOM 561 C C . TRP A 1 71 ? -7.766 -23.875 -17.75 1 92.44 71 TRP A C 1
ATOM 563 O O . TRP A 1 71 ? -7.195 -23.75 -18.844 1 92.44 71 TRP A O 1
ATOM 573 N N . SER A 1 72 ? -8.977 -24.312 -17.625 1 93.38 72 SER A N 1
ATOM 574 C CA . SER A 1 72 ? -9.719 -24.781 -18.781 1 93.38 72 SER A CA 1
ATOM 575 C C . SER A 1 72 ? -10 -23.656 -19.766 1 93.38 72 SER A C 1
ATOM 577 O O . SER A 1 72 ? -10.227 -23.906 -20.953 1 93.38 72 SER A O 1
ATOM 579 N N . ASN A 1 73 ? -10.023 -22.453 -19.312 1 95.31 73 ASN A N 1
ATOM 580 C CA . ASN A 1 73 ? -10.312 -21.312 -20.172 1 95.31 73 ASN A CA 1
ATOM 581 C C . ASN A 1 73 ? -9.031 -20.609 -20.625 1 95.31 73 ASN A C 1
ATOM 583 O O . ASN A 1 73 ? -9.086 -19.625 -21.359 1 95.31 73 ASN A O 1
ATOM 587 N N . SER A 1 74 ? -7.922 -21.141 -20.172 1 96.31 74 SER A N 1
ATOM 588 C CA . SER A 1 74 ? -6.645 -20.531 -20.531 1 96.31 74 SER A CA 1
ATOM 589 C C . SER A 1 74 ? -6.219 -20.953 -21.938 1 96.31 74 SER A C 1
ATOM 591 O O . SER A 1 74 ? -6.73 -21.922 -22.484 1 96.31 74 SER A O 1
ATOM 593 N N . VAL A 1 75 ? -5.336 -20.141 -22.562 1 96.94 75 VAL A N 1
ATOM 594 C CA . VAL A 1 75 ? -4.816 -20.438 -23.891 1 96.94 75 VAL A CA 1
ATOM 595 C C . VAL A 1 75 ? -3.299 -20.281 -23.906 1 96.94 75 VAL A C 1
ATOM 597 O O . VAL A 1 75 ? -2.771 -19.266 -23.453 1 96.94 75 VAL A O 1
ATOM 600 N N . VAL A 1 76 ? -2.631 -21.344 -24.344 1 95.81 76 VAL A N 1
ATOM 601 C CA . VAL A 1 76 ? -1.204 -21.203 -24.609 1 95.81 76 VAL A CA 1
ATOM 602 C C . VAL A 1 76 ? -1.001 -20.359 -25.875 1 95.81 76 VAL A C 1
ATOM 604 O O . VAL A 1 76 ? -1.453 -20.75 -26.953 1 95.81 76 VAL A O 1
ATOM 607 N N . THR A 1 77 ? -0.36 -19.234 -25.719 1 98.12 77 THR A N 1
ATOM 608 C CA . THR A 1 77 ? -0.251 -18.297 -26.828 1 98.12 77 THR A CA 1
ATOM 609 C C . THR A 1 77 ? 1.103 -18.438 -27.516 1 98.12 77 THR A C 1
ATOM 611 O O . THR A 1 77 ? 1.234 -18.109 -28.703 1 98.12 77 THR A O 1
ATOM 614 N N . LYS A 1 78 ? 2.094 -18.812 -26.797 1 97.31 78 LYS A N 1
ATOM 615 C CA . LYS A 1 78 ? 3.438 -19.047 -27.312 1 97.31 78 LYS A CA 1
ATOM 616 C C . LYS A 1 78 ? 4.035 -20.328 -26.734 1 97.31 78 LYS A C 1
ATOM 618 O O . LYS A 1 78 ? 3.729 -20.688 -25.594 1 97.31 78 LYS A O 1
ATOM 623 N N . TYR A 1 79 ? 4.844 -21.016 -27.547 1 95.12 79 TYR A N 1
ATOM 624 C CA . TYR A 1 79 ? 5.566 -22.203 -27.141 1 95.12 79 TYR A CA 1
ATOM 625 C C . TYR A 1 79 ? 6.895 -22.328 -27.875 1 95.12 79 TYR A C 1
ATOM 627 O O . TYR A 1 79 ? 6.941 -22.188 -29.094 1 95.12 79 TYR A O 1
ATOM 635 N N . LYS A 1 80 ? 7.898 -22.547 -27.078 1 94.75 80 LYS A N 1
ATOM 636 C CA . LYS A 1 80 ? 9.234 -22.703 -27.656 1 94.75 80 LYS A CA 1
ATOM 637 C C . LYS A 1 80 ? 10.031 -23.766 -26.906 1 94.75 80 LYS A C 1
ATOM 639 O O . LYS A 1 80 ? 10.039 -23.812 -25.688 1 94.75 80 LYS A O 1
ATOM 644 N N . THR A 1 81 ? 10.648 -24.656 -27.703 1 91.06 81 THR A N 1
ATOM 645 C CA . THR A 1 81 ? 11.539 -25.656 -27.141 1 91.06 81 THR A CA 1
ATOM 646 C C . THR A 1 81 ? 13 -25.281 -27.406 1 91.06 81 THR A C 1
ATOM 648 O O . THR A 1 81 ? 13.367 -24.906 -28.516 1 91.06 81 THR A O 1
ATOM 651 N N . ASP A 1 82 ? 13.727 -25.281 -26.25 1 87.19 82 ASP A N 1
ATOM 652 C CA . ASP A 1 82 ? 15.172 -25.156 -26.328 1 87.19 82 ASP A CA 1
ATOM 653 C C . ASP A 1 82 ? 15.859 -26.484 -26.031 1 87.19 82 ASP A C 1
ATOM 655 O O . ASP A 1 82 ? 16.266 -26.75 -24.891 1 87.19 82 ASP A O 1
ATOM 659 N N . TRP A 1 83 ? 16.125 -27.25 -27.109 1 83.31 83 TRP A N 1
ATOM 660 C CA . TRP A 1 83 ? 16.656 -28.609 -26.969 1 83.31 83 TRP A CA 1
ATOM 661 C C . TRP A 1 83 ? 18.078 -28.578 -26.406 1 83.31 83 TRP A C 1
ATOM 663 O O . TRP A 1 83 ? 18.438 -29.438 -25.578 1 83.31 83 TRP A O 1
ATOM 673 N N . ASP A 1 84 ? 18.828 -27.594 -26.797 1 83.94 84 ASP A N 1
ATOM 674 C CA . ASP A 1 84 ? 20.234 -27.5 -26.375 1 83.94 84 ASP A CA 1
ATOM 675 C C . ASP A 1 84 ? 20.344 -27.312 -24.859 1 83.94 84 ASP A C 1
ATOM 677 O O . ASP A 1 84 ? 21.281 -27.812 -24.234 1 83.94 84 ASP A O 1
ATOM 681 N N . ASN A 1 85 ? 19.359 -26.75 -24.344 1 84.81 85 ASN A N 1
ATOM 682 C CA . ASN A 1 85 ? 19.406 -26.453 -22.906 1 84.81 85 ASN A CA 1
ATOM 683 C C . ASN A 1 85 ? 18.344 -27.25 -22.141 1 84.81 85 ASN A C 1
ATOM 685 O O . ASN A 1 85 ? 18.109 -27 -20.969 1 84.81 85 ASN A O 1
ATOM 689 N N . GLN A 1 86 ? 17.625 -28.109 -22.844 1 82.69 86 GLN A N 1
ATOM 690 C CA . GLN A 1 86 ? 16.578 -28.969 -22.266 1 82.69 86 GLN A CA 1
ATOM 691 C C . GLN A 1 86 ? 15.539 -28.141 -21.516 1 82.69 86 GLN A C 1
ATOM 693 O O . GLN A 1 86 ? 15.242 -28.406 -20.359 1 82.69 86 GLN A O 1
ATOM 698 N N . ARG A 1 87 ? 15.094 -27.141 -22.234 1 89.12 87 ARG A N 1
ATOM 699 C CA . ARG A 1 87 ? 14.141 -26.203 -21.641 1 89.12 87 ARG A CA 1
ATOM 700 C C . ARG A 1 87 ? 12.938 -26 -22.547 1 89.12 87 ARG A C 1
ATOM 702 O O . ARG A 1 87 ? 13.047 -26.094 -23.766 1 89.12 87 ARG A O 1
ATOM 709 N N . ILE A 1 88 ? 11.805 -25.812 -21.938 1 89.94 88 ILE A N 1
ATOM 710 C CA . ILE A 1 88 ? 10.609 -25.375 -22.656 1 89.94 88 ILE A CA 1
ATOM 711 C C . ILE A 1 88 ? 10.133 -24.031 -22.078 1 89.94 88 ILE A C 1
ATOM 713 O O . ILE A 1 88 ? 10.25 -23.797 -20.875 1 89.94 88 ILE A O 1
ATOM 717 N N . ILE A 1 89 ? 9.695 -23.172 -22.906 1 94.44 89 ILE A N 1
ATOM 718 C CA . ILE A 1 89 ? 9.133 -21.891 -22.516 1 94.44 89 ILE A CA 1
ATOM 719 C C . ILE A 1 89 ? 7.754 -21.719 -23.156 1 94.44 89 ILE A C 1
ATOM 721 O O . ILE A 1 89 ? 7.582 -21.938 -24.359 1 94.44 89 ILE A O 1
ATOM 725 N N . TYR A 1 90 ? 6.812 -21.406 -22.422 1 94.94 90 TYR A N 1
ATOM 726 C CA . TYR A 1 90 ? 5.508 -21.141 -23.016 1 94.94 90 TYR A CA 1
ATOM 727 C C . TYR A 1 90 ? 4.801 -20 -22.297 1 94.94 90 TYR A C 1
ATOM 729 O O . TYR A 1 90 ? 5.039 -19.766 -21.109 1 94.94 90 TYR A O 1
ATOM 737 N N . SER A 1 91 ? 3.986 -19.25 -23.016 1 97.62 91 SER A N 1
ATOM 738 C CA . SER A 1 91 ? 3.133 -18.188 -22.484 1 97.62 91 SER A CA 1
ATOM 739 C C . SER A 1 91 ? 1.668 -18.609 -22.469 1 97.62 91 SER A C 1
ATOM 741 O O . SER A 1 91 ? 1.201 -19.266 -23.406 1 97.62 91 SER A O 1
ATOM 743 N N . GLN A 1 92 ? 1.053 -18.234 -21.484 1 97.38 92 GLN A N 1
ATOM 744 C CA . GLN A 1 92 ? -0.342 -18.625 -21.297 1 97.38 92 GLN A CA 1
ATOM 745 C C . GLN A 1 92 ? -1.193 -17.438 -20.875 1 97.38 92 GLN A C 1
ATOM 747 O O . GLN A 1 92 ? -0.773 -16.625 -20.047 1 97.38 92 GLN A O 1
ATOM 752 N N . TYR A 1 93 ? -2.352 -17.359 -21.531 1 98.38 93 TYR A N 1
ATOM 753 C CA . TYR A 1 93 ? -3.316 -16.297 -21.234 1 98.38 93 TYR A CA 1
ATOM 754 C C . TYR A 1 93 ? -4.535 -16.859 -20.516 1 98.38 93 TYR A C 1
ATOM 756 O O . TYR A 1 93 ? -5.066 -17.906 -20.891 1 98.38 93 TYR A O 1
ATOM 764 N N . PHE A 1 94 ? -4.922 -16.234 -19.438 1 98.06 94 PHE A N 1
ATOM 765 C CA . PHE A 1 94 ? -6.125 -16.531 -18.672 1 98.06 94 PHE A CA 1
ATOM 766 C C . PHE A 1 94 ? -7.094 -15.359 -18.688 1 98.06 94 PHE A C 1
ATOM 768 O O . PHE A 1 94 ? -6.805 -14.305 -18.125 1 98.06 94 PHE A O 1
ATOM 775 N N . PRO A 1 95 ? -8.305 -15.523 -19.328 1 98.31 95 PRO A N 1
ATOM 776 C CA . PRO A 1 95 ? -9.266 -14.43 -19.203 1 98.31 95 PRO A CA 1
ATOM 777 C C . PRO A 1 95 ? -9.648 -14.148 -17.75 1 98.31 95 PRO A C 1
ATOM 779 O O . PRO A 1 95 ? -9.82 -12.992 -17.375 1 98.31 95 PRO A O 1
ATOM 782 N N . GLU A 1 96 ? -9.766 -15.227 -16.953 1 98.19 96 GLU A N 1
ATOM 783 C CA . GLU A 1 96 ? -10.07 -15.117 -15.539 1 98.19 96 GLU A CA 1
ATOM 784 C C . GLU A 1 96 ? -9.461 -16.281 -14.75 1 98.19 96 GLU A C 1
ATOM 786 O O . GLU A 1 96 ? -9.484 -17.422 -15.203 1 98.19 96 GLU A O 1
ATOM 791 N N . LYS A 1 97 ? -8.828 -15.961 -13.578 1 97 97 LYS A N 1
ATOM 792 C CA . LYS A 1 97 ? -8.32 -16.938 -12.617 1 97 97 LYS A CA 1
ATOM 793 C C . LYS A 1 97 ? -8.844 -16.656 -11.211 1 97 97 LYS A C 1
ATOM 795 O O . LYS A 1 97 ? -8.945 -15.492 -10.805 1 97 97 LYS A O 1
ATOM 800 N N . TRP A 1 98 ? -9.172 -17.75 -10.531 1 97.69 98 TRP A N 1
ATOM 801 C CA . TRP A 1 98 ? -9.641 -17.656 -9.148 1 97.69 98 TRP A CA 1
ATOM 802 C C . TRP A 1 98 ? -8.766 -18.5 -8.219 1 97.69 98 TRP A C 1
ATOM 804 O O . TRP A 1 98 ? -8.484 -19.656 -8.5 1 97.69 98 TRP A O 1
ATOM 814 N N . LEU A 1 99 ? -8.328 -17.875 -7.207 1 97.5 99 LEU A N 1
ATOM 815 C CA . LEU A 1 99 ? -7.547 -18.578 -6.195 1 97.5 99 LEU A CA 1
ATOM 816 C C . LEU A 1 99 ? -8.133 -18.359 -4.809 1 97.5 99 LEU A C 1
ATOM 818 O O . LEU A 1 99 ? -8.617 -17.266 -4.496 1 97.5 99 LEU A O 1
ATOM 822 N N . ASN A 1 100 ? -8.078 -19.391 -3.973 1 98.12 100 ASN A N 1
ATOM 823 C CA . ASN A 1 100 ? -8.438 -19.234 -2.568 1 98.12 100 ASN A CA 1
ATOM 824 C C . ASN A 1 100 ? -7.734 -20.266 -1.692 1 98.12 100 ASN A C 1
ATOM 826 O O . ASN A 1 100 ? -7.184 -21.234 -2.199 1 98.12 100 ASN A O 1
ATOM 830 N N . GLY A 1 101 ? -7.695 -20.016 -0.435 1 98.06 101 GLY A N 1
ATOM 831 C CA . GLY A 1 101 ? -7.074 -20.922 0.521 1 98.06 101 GLY A CA 1
ATOM 832 C C . GLY A 1 101 ? -6.887 -20.297 1.893 1 98.06 101 GLY A C 1
ATOM 833 O O . GLY A 1 101 ? -7.562 -19.328 2.238 1 98.06 101 GLY A O 1
ATOM 834 N N . ASP A 1 102 ? -6.094 -21.016 2.625 1 98.38 102 ASP A N 1
ATOM 835 C CA . ASP A 1 102 ? -5.676 -20.531 3.938 1 98.38 102 ASP A CA 1
ATOM 836 C C . ASP A 1 102 ? -4.227 -20.062 3.914 1 98.38 102 ASP A C 1
ATOM 838 O O . ASP A 1 102 ? -3.42 -20.547 3.123 1 98.38 102 ASP A O 1
ATOM 842 N N . TYR A 1 103 ? -4.008 -19.047 4.754 1 96.38 103 TYR A N 1
ATOM 843 C CA . TYR A 1 103 ? -2.617 -18.609 4.852 1 96.38 103 TYR A CA 1
ATOM 844 C C . TYR A 1 103 ? -2.162 -18.562 6.305 1 96.38 103 TYR A C 1
ATOM 846 O O . TYR A 1 103 ? -2.975 -18.359 7.207 1 96.38 103 TYR A O 1
ATOM 854 N N . GLU A 1 104 ? -0.903 -18.828 6.469 1 94.19 104 GLU A N 1
ATOM 855 C CA . GLU A 1 104 ? -0.152 -18.547 7.688 1 94.19 104 GLU A CA 1
ATOM 856 C C . GLU A 1 104 ? 1.099 -17.734 7.391 1 94.19 104 GLU A C 1
ATOM 858 O O . GLU A 1 104 ? 1.921 -18.125 6.559 1 94.19 104 GLU A O 1
ATOM 863 N N . PHE A 1 105 ? 1.145 -16.594 8.078 1 89.56 105 PHE A N 1
ATOM 864 C CA . PHE A 1 105 ? 2.295 -15.711 7.922 1 89.56 105 PHE A CA 1
ATOM 865 C C . PHE A 1 105 ? 3.027 -15.531 9.25 1 89.56 105 PHE A C 1
ATOM 867 O O . PHE A 1 105 ? 2.42 -15.172 10.258 1 89.56 105 PHE A O 1
ATOM 874 N N . LYS A 1 106 ? 4.254 -15.844 9.164 1 83.88 106 LYS A N 1
ATOM 875 C CA . LYS A 1 106 ? 5.129 -15.625 10.312 1 83.88 106 LYS A CA 1
ATOM 876 C C . LYS A 1 106 ? 6.301 -14.719 9.953 1 83.88 106 LYS A C 1
ATOM 878 O O . LYS A 1 106 ? 7.137 -15.086 9.117 1 83.88 106 LYS A O 1
ATOM 883 N N . GLY A 1 107 ? 6.172 -13.578 10.438 1 77.38 107 GLY A N 1
ATOM 884 C CA . GLY A 1 107 ? 7.285 -12.656 10.266 1 77.38 107 GLY A CA 1
ATOM 885 C C . GLY A 1 107 ? 8.117 -12.477 11.516 1 77.38 107 GLY A C 1
ATOM 886 O O . GLY A 1 107 ? 7.57 -12.273 12.609 1 77.38 107 GLY A O 1
ATOM 887 N N . ASP A 1 108 ? 9.328 -12.914 11.414 1 65.69 108 ASP A N 1
ATOM 888 C CA . ASP A 1 108 ? 10.203 -12.828 12.578 1 65.69 108 ASP A CA 1
ATOM 889 C C . ASP A 1 108 ? 11.242 -11.727 12.398 1 65.69 108 ASP A C 1
ATOM 891 O O . ASP A 1 108 ? 11.922 -11.656 11.375 1 65.69 108 ASP A O 1
ATOM 895 N N . ALA A 1 109 ? 10.898 -10.672 12.922 1 57 109 ALA A N 1
ATOM 896 C CA . ALA A 1 109 ? 12.039 -9.766 13.016 1 57 109 ALA A CA 1
ATOM 897 C C . ALA A 1 109 ? 12.508 -9.625 14.461 1 57 109 ALA A C 1
ATOM 899 O O . ALA A 1 109 ? 11.727 -9.234 15.336 1 57 109 ALA A O 1
ATOM 900 N N . PHE A 1 110 ? 13.742 -9.969 14.773 1 50.31 110 PHE A N 1
ATOM 901 C CA . PHE A 1 110 ? 14.445 -9.852 16.047 1 50.31 110 PHE A CA 1
ATOM 902 C C . PHE A 1 110 ? 13.586 -10.391 17.188 1 50.31 110 PHE A C 1
ATOM 904 O O . PHE A 1 110 ? 13.617 -9.852 18.297 1 50.31 110 PHE A O 1
ATOM 911 N N . GLY A 1 111 ? 12.773 -11.281 16.906 1 49.88 111 GLY A N 1
ATOM 912 C CA . GLY A 1 111 ? 12.039 -11.953 17.969 1 49.88 111 GLY A CA 1
ATOM 913 C C . GLY A 1 111 ? 10.641 -11.391 18.172 1 49.88 111 GLY A C 1
ATOM 914 O O . GLY A 1 111 ? 9.875 -11.906 19 1 49.88 111 GLY A O 1
ATOM 915 N N . LEU A 1 112 ? 10.219 -10.328 17.609 1 53.31 112 LEU A N 1
ATOM 916 C CA . LEU A 1 112 ? 8.93 -9.711 17.891 1 53.31 112 LEU A CA 1
ATOM 917 C C . LEU A 1 112 ? 7.855 -10.203 16.938 1 53.31 112 LEU A C 1
ATOM 919 O O . LEU A 1 112 ? 6.664 -10.156 17.25 1 53.31 112 LEU A O 1
ATOM 923 N N . GLY A 1 113 ? 8.133 -11.094 16.234 1 61.97 113 GLY A N 1
ATOM 924 C CA . GLY A 1 113 ? 7.574 -11.742 15.055 1 61.97 113 GLY A CA 1
ATOM 925 C C . GLY A 1 113 ? 6.086 -11.492 14.891 1 61.97 113 GLY A C 1
ATOM 926 O O . GLY A 1 113 ? 5.398 -11.148 15.852 1 61.97 113 GLY A O 1
ATOM 927 N N . VAL A 1 114 ? 5.52 -11.164 13.859 1 70.12 114 VAL A N 1
ATOM 928 C CA . VAL A 1 114 ? 4.117 -11.07 13.461 1 70.12 114 VAL A CA 1
ATOM 929 C C . VAL A 1 114 ? 3.633 -12.438 12.969 1 70.12 114 VAL A C 1
ATOM 931 O O . VAL A 1 114 ? 4.324 -13.109 12.203 1 70.12 114 VAL A O 1
ATOM 934 N N . LEU A 1 115 ? 2.57 -12.938 13.719 1 80.5 115 LEU A N 1
ATOM 935 C CA . LEU A 1 115 ? 1.884 -14.133 13.25 1 80.5 115 LEU A CA 1
ATOM 936 C C . LEU A 1 115 ? 0.465 -13.805 12.797 1 80.5 115 LEU A C 1
ATOM 938 O O . LEU A 1 115 ? -0.301 -13.188 13.531 1 80.5 115 LEU A O 1
ATOM 942 N N . ARG A 1 116 ? 0.24 -14.109 11.523 1 83.94 116 ARG A N 1
ATOM 943 C CA . ARG A 1 116 ? -1.112 -13.93 11 1 83.94 116 ARG A CA 1
ATOM 944 C C . ARG A 1 116 ? -1.572 -15.172 10.242 1 83.94 116 ARG A C 1
ATOM 946 O O . ARG A 1 116 ? -0.772 -15.828 9.57 1 83.94 116 ARG A O 1
ATOM 953 N N . SER A 1 117 ? -2.848 -15.484 10.445 1 92.25 117 SER A N 1
ATOM 954 C CA . SER A 1 117 ? -3.449 -16.578 9.672 1 92.25 117 SER A CA 1
ATOM 955 C C . SER A 1 117 ? -4.906 -16.266 9.344 1 92.25 117 SER A C 1
ATOM 957 O O . SER A 1 117 ? -5.566 -15.508 10.047 1 92.25 117 SER A O 1
ATOM 959 N N . GLY A 1 118 ? -5.332 -16.766 8.312 1 94.81 118 GLY A N 1
ATOM 960 C CA . GLY A 1 118 ? -6.707 -16.562 7.879 1 94.81 118 GLY A CA 1
ATOM 961 C C . GLY A 1 118 ? -6.988 -17.109 6.496 1 94.81 118 GLY A C 1
ATOM 962 O O . GLY A 1 118 ? -6.227 -17.938 5.988 1 94.81 118 GLY A O 1
ATOM 963 N N . ARG A 1 119 ? -8.188 -16.812 5.973 1 97.5 119 ARG A N 1
ATOM 964 C CA . ARG A 1 119 ? -8.586 -17.219 4.629 1 97.5 119 ARG A CA 1
ATOM 965 C C . ARG A 1 119 ? -8.328 -16.109 3.625 1 97.5 119 ARG A C 1
ATOM 967 O O . ARG A 1 119 ? -8.375 -14.922 3.977 1 97.5 119 ARG A O 1
ATOM 974 N N . TRP A 1 120 ? -8.008 -16.438 2.445 1 97.88 120 TRP A N 1
ATOM 975 C CA . TRP A 1 120 ? -7.812 -15.461 1.382 1 97.88 120 TRP A CA 1
ATOM 976 C C . TRP A 1 120 ? -8.445 -15.938 0.078 1 97.88 120 TRP A C 1
ATOM 978 O O . TRP A 1 120 ? -8.672 -17.141 -0.107 1 97.88 120 TRP A O 1
ATOM 988 N N . ASN A 1 121 ? -8.812 -15.008 -0.756 1 98.44 121 ASN A N 1
ATOM 989 C CA . ASN A 1 121 ? -9.242 -15.273 -2.125 1 98.44 121 ASN A CA 1
ATOM 990 C C . ASN A 1 121 ? -8.781 -14.18 -3.082 1 98.44 121 ASN A C 1
ATOM 992 O O . ASN A 1 121 ? -8.555 -13.039 -2.666 1 98.44 121 ASN A O 1
ATOM 996 N N . MET A 1 122 ? -8.641 -14.547 -4.301 1 98.31 122 MET A N 1
ATOM 997 C CA . MET A 1 122 ? -8.125 -13.633 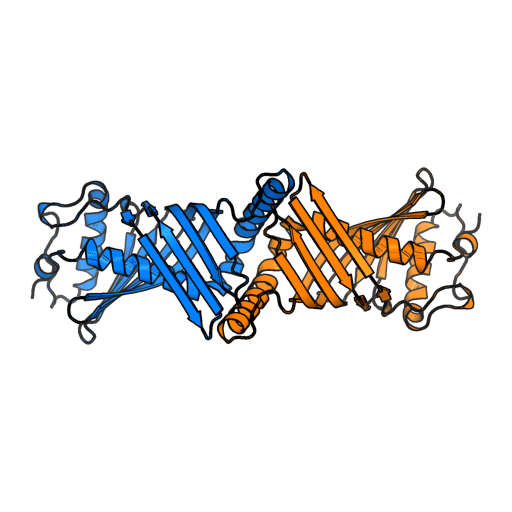-5.316 1 98.31 122 MET A CA 1
ATOM 998 C C . MET A 1 122 ? -8.727 -13.938 -6.68 1 98.31 122 MET A C 1
ATOM 1000 O O . MET A 1 122 ? -8.875 -15.102 -7.051 1 98.31 122 MET A O 1
ATOM 1004 N N . THR A 1 123 ? -9.133 -12.953 -7.352 1 98.62 123 THR A N 1
ATOM 1005 C CA . THR A 1 123 ? -9.57 -13.047 -8.742 1 98.62 123 THR A CA 1
ATOM 1006 C C . THR A 1 123 ? -8.672 -12.211 -9.648 1 98.62 123 THR A C 1
ATOM 1008 O O . THR A 1 123 ? -8.453 -11.023 -9.391 1 98.62 123 THR A O 1
ATOM 1011 N N . LEU A 1 124 ? -8.133 -12.852 -10.594 1 98.5 124 LEU A N 1
ATOM 1012 C CA . LEU A 1 124 ? -7.328 -12.18 -11.609 1 98.5 124 LEU A CA 1
ATOM 1013 C C . LEU A 1 124 ? -8.07 -12.141 -12.945 1 98.5 124 LEU A C 1
ATOM 1015 O O . LEU A 1 124 ? -8.711 -13.117 -13.336 1 98.5 124 LEU A O 1
ATOM 1019 N N . ARG A 1 125 ? -8.031 -11.016 -13.586 1 98.62 125 ARG A N 1
ATOM 1020 C CA . ARG A 1 125 ? -8.617 -10.867 -14.914 1 98.62 125 ARG A CA 1
ATOM 1021 C C . ARG A 1 125 ? -7.582 -10.367 -15.914 1 98.62 125 ARG A C 1
ATOM 1023 O O . ARG A 1 125 ? -6.742 -9.523 -15.578 1 98.62 125 ARG A O 1
ATOM 1030 N N . ASP A 1 126 ? -7.742 -10.891 -17.156 1 98.5 126 ASP A N 1
ATOM 1031 C CA . ASP A 1 126 ? -6.781 -10.516 -18.188 1 98.5 126 ASP A CA 1
ATOM 1032 C C . ASP A 1 126 ? -5.348 -10.758 -17.719 1 98.5 126 ASP A C 1
ATOM 1034 O O . ASP A 1 126 ? -4.531 -9.836 -17.703 1 98.5 126 ASP A O 1
ATOM 1038 N N . TYR A 1 127 ? -5.117 -12.008 -17.391 1 98.31 127 TYR A N 1
ATOM 1039 C CA . TYR A 1 127 ? -3.865 -12.453 -16.781 1 98.31 127 TYR A CA 1
ATOM 1040 C C . TYR A 1 127 ? -3.021 -13.234 -17.781 1 98.31 127 TYR A C 1
ATOM 1042 O O . TYR A 1 127 ? -3.547 -14.039 -18.547 1 98.31 127 TYR A O 1
ATOM 1050 N N . SER A 1 128 ? -1.738 -12.977 -17.797 1 98.19 128 SER A N 1
ATOM 1051 C CA . SER A 1 128 ? -0.829 -13.781 -18.609 1 98.19 128 SER A CA 1
ATOM 1052 C C . SER A 1 128 ? 0.481 -14.047 -17.875 1 98.19 128 SER A C 1
ATOM 1054 O O . SER A 1 128 ? 0.923 -13.227 -17.062 1 98.19 128 SER A O 1
ATOM 1056 N N . GLN A 1 129 ? 1.055 -15.141 -18.141 1 98 129 GLN A N 1
ATOM 1057 C CA . GLN A 1 129 ? 2.324 -15.547 -17.547 1 98 129 GLN A CA 1
ATOM 1058 C C . GLN A 1 129 ? 3.203 -16.281 -18.562 1 98 129 GLN A C 1
ATOM 1060 O O . GLN A 1 129 ? 2.705 -16.797 -19.562 1 98 129 GLN A O 1
ATOM 1065 N N . THR A 1 130 ? 4.461 -16.266 -18.297 1 97.75 130 THR A N 1
ATOM 1066 C CA . THR A 1 130 ? 5.438 -17.078 -19.016 1 97.75 130 THR A CA 1
ATOM 1067 C C . THR A 1 130 ? 6.078 -18.109 -18.078 1 97.75 130 THR A C 1
ATOM 1069 O O . THR A 1 130 ? 6.516 -17.766 -16.984 1 97.75 130 THR A O 1
ATOM 1072 N N . THR A 1 131 ? 6.066 -19.344 -18.5 1 95.06 131 THR A N 1
ATOM 1073 C CA . THR A 1 131 ? 6.625 -20.438 -17.719 1 95.06 131 THR A CA 1
ATOM 1074 C C . THR A 1 131 ? 7.84 -21.031 -18.422 1 95.06 131 THR A C 1
ATOM 1076 O O . THR A 1 131 ? 7.789 -21.328 -19.625 1 95.06 131 THR A O 1
ATOM 1079 N N . ARG A 1 132 ? 8.883 -21.141 -17.656 1 93.75 132 ARG A N 1
ATOM 1080 C CA . ARG A 1 132 ? 10.086 -21.828 -18.094 1 93.75 132 ARG A CA 1
ATOM 1081 C C . ARG A 1 132 ? 10.32 -23.109 -17.281 1 93.75 132 ARG A C 1
ATOM 1083 O O . ARG A 1 132 ? 10.344 -23.062 -16.047 1 93.75 132 ARG A O 1
ATOM 1090 N N . ILE A 1 133 ? 10.414 -24.141 -18.031 1 90.19 133 ILE A N 1
ATOM 1091 C CA . ILE A 1 133 ? 10.625 -25.422 -17.375 1 90.19 133 ILE A CA 1
ATOM 1092 C C . ILE A 1 133 ? 11.977 -26 -17.797 1 90.19 133 ILE A C 1
ATOM 1094 O O . ILE A 1 133 ? 12.273 -26.062 -18.984 1 90.19 133 ILE A O 1
ATOM 1098 N N . LYS A 1 134 ? 12.703 -26.266 -16.812 1 86.81 134 LYS A N 1
ATOM 1099 C CA . LYS A 1 134 ? 13.992 -26.906 -17.062 1 86.81 134 LYS A CA 1
ATOM 1100 C C . LYS A 1 134 ? 14.109 -28.219 -16.312 1 86.81 134 LYS A C 1
ATOM 1102 O O . LYS A 1 134 ? 13.75 -28.297 -15.125 1 86.81 134 LYS A O 1
ATOM 1107 N N . ARG A 1 135 ? 14.484 -29.219 -17.062 1 77.25 135 ARG A N 1
ATOM 1108 C CA . ARG A 1 135 ? 14.742 -30.5 -16.391 1 77.25 135 ARG A CA 1
ATOM 1109 C C . ARG A 1 135 ? 15.992 -30.422 -15.523 1 77.25 135 ARG A C 1
ATOM 1111 O O . ARG A 1 135 ? 16.984 -29.797 -15.906 1 77.25 135 ARG A O 1
ATOM 1118 N N . ASN A 1 136 ? 15.82 -30.797 -14.336 1 75 136 ASN A N 1
ATOM 1119 C CA . ASN A 1 136 ? 16.922 -30.875 -13.375 1 75 136 ASN A CA 1
ATOM 1120 C C . ASN A 1 136 ? 17.047 -32.281 -12.773 1 75 136 ASN A C 1
ATOM 1122 O O . ASN A 1 136 ? 16.422 -32.562 -11.758 1 75 136 ASN A O 1
ATOM 1126 N N . GLY A 1 137 ? 18 -33.031 -13.344 1 69.75 137 GLY A N 1
ATOM 1127 C CA . GLY A 1 137 ? 18.062 -34.438 -12.93 1 69.75 137 GLY A CA 1
ATOM 1128 C C . GLY A 1 137 ? 16.734 -35.156 -13.039 1 69.75 137 GLY A C 1
ATOM 1129 O O . GLY A 1 137 ? 16.141 -35.219 -14.109 1 69.75 137 GLY A O 1
ATOM 1130 N N . THR A 1 138 ? 16.203 -35.625 -11.891 1 65.75 138 THR A N 1
ATOM 1131 C CA . THR A 1 138 ? 14.945 -36.344 -11.859 1 65.75 138 THR A CA 1
ATOM 1132 C C . THR A 1 138 ? 13.773 -35.406 -11.656 1 65.75 138 THR A C 1
ATOM 1134 O O . THR A 1 138 ? 12.617 -35.781 -11.789 1 65.75 138 THR A O 1
ATOM 1137 N N . GLY A 1 139 ? 14.148 -34.125 -11.422 1 73.94 139 GLY A N 1
ATOM 1138 C CA . GLY A 1 139 ? 13.086 -33.188 -11.164 1 73.94 139 GLY A CA 1
ATOM 1139 C C . GLY A 1 139 ? 12.992 -32.094 -12.211 1 73.94 139 GLY A C 1
ATOM 1140 O O . GLY A 1 139 ? 13.492 -32.25 -13.32 1 73.94 139 GLY A O 1
ATOM 1141 N N . VAL A 1 140 ? 12.008 -31.188 -12.062 1 79.44 140 VAL A N 1
ATOM 1142 C CA . VAL A 1 140 ? 11.859 -30.031 -12.938 1 79.44 140 VAL A CA 1
ATOM 1143 C C . VAL A 1 140 ? 11.977 -28.75 -12.117 1 79.44 140 VAL A C 1
ATOM 1145 O O . VAL A 1 140 ? 11.602 -28.719 -10.945 1 79.44 140 VAL A O 1
ATOM 1148 N N . ASP A 1 141 ? 12.672 -27.812 -12.711 1 83.94 141 ASP A N 1
ATOM 1149 C CA . ASP A 1 141 ? 12.68 -26.453 -12.203 1 83.94 141 ASP A CA 1
ATOM 1150 C C . ASP A 1 141 ? 11.75 -25.547 -13.031 1 83.94 141 ASP A C 1
ATOM 1152 O O . ASP A 1 141 ? 11.898 -25.469 -14.258 1 83.94 141 ASP A O 1
ATOM 1156 N N . VAL A 1 142 ? 10.781 -25.031 -12.336 1 90.19 142 VAL A N 1
ATOM 1157 C CA . VAL A 1 142 ? 9.812 -24.203 -13.055 1 90.19 142 VAL A CA 1
ATOM 1158 C C . VAL A 1 142 ? 9.961 -22.75 -12.625 1 90.19 142 VAL A C 1
ATOM 1160 O O . VAL A 1 142 ? 9.992 -22.453 -11.43 1 90.19 142 VAL A O 1
ATOM 1163 N N . HIS A 1 143 ? 10.148 -21.906 -13.547 1 93.56 143 HIS A N 1
ATOM 1164 C CA . HIS A 1 143 ? 10.18 -20.469 -13.328 1 93.56 143 HIS A CA 1
ATOM 1165 C C . HIS A 1 143 ? 9 -19.781 -14.008 1 93.56 143 HIS A C 1
ATOM 1167 O O . HIS A 1 143 ? 8.805 -19.922 -15.219 1 93.56 143 HIS A O 1
ATOM 1173 N N . VAL A 1 144 ? 8.258 -19.078 -13.219 1 95.62 144 VAL A N 1
ATOM 1174 C CA . VAL A 1 144 ? 7.094 -18.391 -13.758 1 95.62 144 VAL A CA 1
ATOM 1175 C C . VAL A 1 144 ? 7.285 -16.875 -13.633 1 95.62 144 VAL A C 1
ATOM 1177 O O . VAL A 1 144 ? 7.73 -16.375 -12.594 1 95.62 144 VAL A O 1
ATOM 1180 N N . GLU A 1 145 ? 7.004 -16.219 -14.695 1 96.75 145 GLU A N 1
ATOM 1181 C CA . GLU A 1 145 ? 6.941 -14.758 -14.719 1 96.75 145 GLU A CA 1
ATOM 1182 C C . GLU A 1 145 ? 5.535 -14.273 -15.055 1 96.75 145 GLU A C 1
ATOM 1184 O O . GLU A 1 145 ? 4.957 -14.672 -16.062 1 96.75 145 GLU A O 1
ATOM 1189 N N . VAL A 1 146 ? 5.055 -13.398 -14.219 1 96.69 146 VAL A N 1
ATOM 1190 C CA . VAL A 1 146 ? 3.773 -12.766 -14.516 1 96.69 146 VAL A CA 1
ATOM 1191 C C . VAL A 1 146 ? 3.973 -11.648 -15.539 1 96.69 146 VAL A C 1
ATOM 1193 O O . VAL A 1 146 ? 4.664 -10.664 -15.273 1 96.69 146 VAL A O 1
ATOM 1196 N N . ASP A 1 147 ? 3.305 -11.82 -16.641 1 96.5 147 ASP A N 1
ATOM 1197 C CA . ASP A 1 147 ? 3.48 -10.867 -17.734 1 96.5 147 ASP A CA 1
ATOM 1198 C C . ASP A 1 147 ? 2.529 -9.68 -17.594 1 96.5 147 ASP A C 1
ATOM 1200 O O . ASP A 1 147 ? 2.906 -8.547 -17.875 1 96.5 147 ASP A O 1
ATOM 1204 N N . HIS A 1 148 ? 1.324 -10.031 -17.266 1 96.75 148 HIS A N 1
ATOM 1205 C CA . HIS A 1 148 ? 0.29 -9 -17.297 1 96.75 148 HIS A CA 1
ATOM 1206 C C . HIS A 1 148 ? -0.871 -9.367 -16.375 1 96.75 148 HIS A C 1
ATOM 1208 O O . HIS A 1 148 ? -1.281 -10.523 -16.312 1 96.75 148 HIS A O 1
ATOM 1214 N N . ILE A 1 149 ? -1.324 -8.406 -15.68 1 97.81 149 ILE A N 1
ATOM 1215 C CA . ILE A 1 149 ? -2.586 -8.484 -14.953 1 97.81 149 ILE A CA 1
ATOM 1216 C C . ILE A 1 149 ? -3.469 -7.293 -15.32 1 97.81 149 ILE A C 1
ATOM 1218 O O . ILE A 1 149 ? -3.113 -6.141 -15.055 1 97.81 149 ILE A O 1
ATOM 1222 N N . GLY A 1 150 ? -4.57 -7.566 -15.945 1 97.81 150 GLY A N 1
ATOM 1223 C CA . GLY A 1 150 ? -5.504 -6.496 -16.266 1 97.81 150 GLY A CA 1
ATOM 1224 C C . GLY A 1 150 ? -6.195 -5.922 -15.031 1 97.81 150 GLY A C 1
ATOM 1225 O O . GLY A 1 150 ? -6.242 -4.703 -14.859 1 97.81 150 GLY A O 1
ATOM 1226 N N . ASP A 1 151 ? -6.742 -6.848 -14.25 1 97.94 151 ASP A N 1
ATOM 1227 C CA . ASP A 1 151 ? -7.43 -6.477 -13.023 1 97.94 151 ASP A CA 1
ATOM 1228 C C . ASP A 1 151 ? -7.266 -7.555 -11.953 1 97.94 151 ASP A C 1
ATOM 1230 O O . ASP A 1 151 ? -7.059 -8.727 -12.273 1 97.94 151 ASP A O 1
ATOM 1234 N N . MET A 1 152 ? -7.324 -7.098 -10.734 1 97.81 152 MET A N 1
ATOM 1235 C CA . MET A 1 152 ? -7.184 -8.023 -9.617 1 97.81 152 MET A CA 1
ATOM 1236 C C . MET A 1 152 ? -8.07 -7.598 -8.445 1 97.81 152 MET A C 1
ATOM 1238 O O . MET A 1 152 ? -8.18 -6.41 -8.148 1 97.81 152 MET A O 1
ATOM 1242 N N . GLU A 1 153 ? -8.75 -8.523 -7.852 1 98 153 GLU A N 1
ATOM 1243 C CA . GLU A 1 153 ? -9.43 -8.375 -6.57 1 98 153 GLU A CA 1
ATOM 1244 C C . GLU A 1 153 ? -8.938 -9.406 -5.559 1 98 153 GLU A C 1
ATOM 1246 O O . GLU A 1 153 ? -8.922 -10.602 -5.848 1 98 153 GLU A O 1
ATOM 1251 N N . ILE A 1 154 ? -8.523 -8.938 -4.43 1 98 154 ILE A N 1
ATOM 1252 C CA . ILE A 1 154 ? -8 -9.859 -3.426 1 98 154 ILE A CA 1
ATOM 1253 C C . ILE A 1 154 ? -8.602 -9.531 -2.062 1 98 154 ILE A C 1
ATOM 1255 O O . ILE A 1 154 ? -8.828 -8.359 -1.741 1 98 154 ILE A O 1
ATOM 1259 N N . HIS A 1 155 ? -8.938 -10.508 -1.318 1 97.69 155 HIS A N 1
ATOM 1260 C CA . HIS A 1 155 ? -9.336 -10.398 0.079 1 97.69 155 HIS A CA 1
ATOM 1261 C C . HIS A 1 155 ? -8.492 -11.297 0.968 1 97.69 155 HIS A C 1
ATOM 1263 O O . HIS A 1 155 ? -8.352 -12.492 0.694 1 97.69 155 HIS A O 1
ATOM 1269 N N . VAL A 1 156 ? -7.832 -10.703 1.915 1 94.81 156 VAL A N 1
ATOM 1270 C CA . VAL A 1 156 ? -7.062 -11.43 2.918 1 94.81 156 VAL A CA 1
ATOM 1271 C C . VAL A 1 156 ? -7.668 -11.211 4.301 1 94.81 156 VAL A C 1
ATOM 1273 O O . VAL A 1 156 ? -7.668 -10.086 4.812 1 94.81 156 VAL A O 1
ATOM 1276 N N . GLY A 1 157 ? -8.109 -12.281 4.82 1 91.75 157 GLY A N 1
ATOM 1277 C CA . GLY A 1 157 ? -8.742 -12.172 6.125 1 91.75 157 GLY A CA 1
ATOM 1278 C C . GLY A 1 157 ? -7.75 -12.086 7.266 1 91.75 157 GLY A C 1
ATOM 1279 O O . GLY A 1 157 ? -6.609 -12.539 7.137 1 91.75 157 GLY A O 1
ATOM 1280 N N . ASN A 1 158 ? -8.102 -11.383 8.234 1 87.81 158 ASN A N 1
ATOM 1281 C CA . ASN A 1 158 ? -7.406 -11.375 9.523 1 87.81 158 ASN A CA 1
ATOM 1282 C C . ASN A 1 158 ? -6.012 -10.773 9.398 1 87.81 158 ASN A C 1
ATOM 1284 O O . ASN A 1 158 ? -5.055 -11.289 9.977 1 87.81 158 ASN A O 1
ATOM 1288 N N . LEU A 1 159 ? -5.914 -9.75 8.625 1 83.88 159 LEU A N 1
ATOM 1289 C CA . LEU A 1 159 ? -4.629 -9.07 8.523 1 83.88 159 LEU A CA 1
ATOM 1290 C C . LEU A 1 159 ? -4.332 -8.273 9.797 1 83.88 159 LEU A C 1
ATOM 1292 O O . LEU A 1 159 ? -3.17 -8.062 10.141 1 83.88 159 LEU A O 1
ATOM 1296 N N . VAL A 1 160 ? -5.426 -7.809 10.258 1 74 160 VAL A N 1
ATOM 1297 C CA . VAL A 1 160 ? -5.309 -7.066 11.508 1 74 160 VAL A CA 1
ATOM 1298 C C . VAL A 1 160 ? -5.824 -7.918 12.664 1 74 160 VAL A C 1
ATOM 1300 O O . VAL A 1 160 ? -6.82 -8.633 12.523 1 74 160 VAL A O 1
ATOM 1303 N N . ARG A 1 161 ? -5.062 -7.879 13.727 1 65.75 161 ARG A N 1
ATOM 1304 C CA . ARG A 1 161 ? -5.504 -8.641 14.898 1 65.75 161 ARG A CA 1
ATOM 1305 C C . ARG A 1 161 ? -6.602 -7.895 15.648 1 65.75 161 ARG A C 1
ATOM 1307 O O . ARG A 1 161 ? -6.52 -6.68 15.836 1 65.75 161 ARG A O 1
ATOM 1314 N N . GLY A 1 162 ? -7.781 -8.562 15.844 1 60.53 162 GLY A N 1
ATOM 1315 C CA . GLY A 1 162 ? -8.805 -8 16.719 1 60.53 162 GLY A CA 1
ATOM 1316 C C . GLY A 1 162 ? -10.164 -7.906 16.047 1 60.53 162 GLY A C 1
ATOM 1317 O O . GLY A 1 162 ? -10.258 -7.629 14.852 1 60.53 162 GLY A O 1
ATOM 1318 N N . ASN A 1 163 ? -11.039 -8.438 16.594 1 59 163 ASN A N 1
ATOM 1319 C CA . ASN A 1 163 ? -12.398 -8.555 16.078 1 59 163 ASN A CA 1
ATOM 1320 C C . ASN A 1 163 ? -13.281 -7.406 16.547 1 59 163 ASN A C 1
ATOM 1322 O O . ASN A 1 163 ? -14.5 -7.461 16.422 1 59 163 ASN A O 1
ATOM 1326 N N . GLY A 1 164 ? -12.57 -6.391 17.047 1 65.31 164 GLY A N 1
ATOM 1327 C CA . GLY A 1 164 ? -13.422 -5.281 17.453 1 65.31 164 GLY A CA 1
ATOM 1328 C C . GLY A 1 164 ? -13.742 -4.336 16.312 1 65.31 164 GLY A C 1
ATOM 1329 O O . GLY A 1 164 ? -13.469 -4.641 15.141 1 65.31 164 GLY A O 1
ATOM 1330 N N . ILE A 1 165 ? -14.477 -3.367 16.562 1 67.44 165 ILE A N 1
ATOM 1331 C CA . ILE A 1 165 ? -14.961 -2.416 15.562 1 67.44 165 ILE A CA 1
ATOM 1332 C C . ILE A 1 165 ? -13.773 -1.79 14.828 1 67.44 165 ILE A C 1
ATOM 1334 O O . ILE A 1 165 ? -13.781 -1.685 13.602 1 67.44 165 ILE A O 1
ATOM 1338 N N . LEU A 1 166 ? -12.68 -1.45 15.586 1 70.69 166 LEU A N 1
ATOM 1339 C CA . LEU A 1 166 ? -11.516 -0.842 14.953 1 70.69 166 LEU A CA 1
ATOM 1340 C C . LEU A 1 166 ? -10.789 -1.851 14.07 1 70.69 166 LEU A C 1
ATOM 1342 O O . LEU A 1 166 ? -10.328 -1.506 12.984 1 70.69 166 LEU A O 1
ATOM 1346 N N . GLY A 1 167 ? -10.711 -3.051 14.641 1 73.81 167 GLY A N 1
ATOM 1347 C CA . GLY A 1 167 ? -10.102 -4.094 13.836 1 73.81 167 GLY A CA 1
ATOM 1348 C C . GLY A 1 167 ? -10.82 -4.32 12.516 1 73.81 167 GLY A C 1
ATOM 1349 O O . GLY A 1 167 ? -10.18 -4.449 11.469 1 73.81 167 GLY A O 1
ATOM 1350 N N . THR A 1 168 ? -12.109 -4.309 12.633 1 78.75 168 THR A N 1
ATOM 1351 C CA . THR A 1 168 ? -12.93 -4.5 11.445 1 78.75 168 THR A CA 1
ATOM 1352 C C . THR A 1 168 ? -12.75 -3.336 10.469 1 78.75 168 THR A C 1
ATOM 1354 O O . THR A 1 168 ? -12.625 -3.545 9.266 1 78.75 168 THR A O 1
ATOM 1357 N N . TYR A 1 169 ? -12.734 -2.145 11.055 1 78.5 169 TYR A N 1
ATOM 1358 C CA . TYR A 1 169 ? -12.539 -0.959 10.227 1 78.5 169 TYR A CA 1
ATOM 1359 C C . TYR A 1 169 ? -11.18 -0.989 9.547 1 78.5 169 TYR A C 1
ATOM 1361 O O . TYR A 1 169 ? -11.07 -0.72 8.344 1 78.5 169 TYR A O 1
ATOM 1369 N N . MET A 1 170 ? -10.18 -1.351 10.266 1 81.12 170 MET A N 1
ATOM 1370 C CA . MET A 1 170 ? -8.828 -1.4 9.711 1 81.12 170 MET A CA 1
ATOM 1371 C C . MET A 1 170 ? -8.711 -2.498 8.664 1 81.12 170 MET A C 1
ATOM 1373 O O . MET A 1 170 ? -8.055 -2.311 7.633 1 81.12 170 MET A O 1
ATOM 1377 N N . GLN A 1 171 ? -9.375 -3.584 8.984 1 84.12 171 GLN A N 1
ATOM 1378 C CA . GLN A 1 171 ? -9.398 -4.668 8.008 1 84.12 171 GLN A CA 1
ATOM 1379 C C . GLN A 1 171 ? -10.023 -4.215 6.695 1 84.12 171 GLN A C 1
ATOM 1381 O O . GLN A 1 171 ? -9.477 -4.473 5.617 1 84.12 171 GLN A O 1
ATOM 1386 N N . ARG A 1 172 ? -11.102 -3.529 6.797 1 87.75 172 ARG A N 1
ATOM 1387 C CA . ARG A 1 172 ? -11.797 -3.029 5.613 1 87.75 172 ARG A CA 1
ATOM 1388 C C 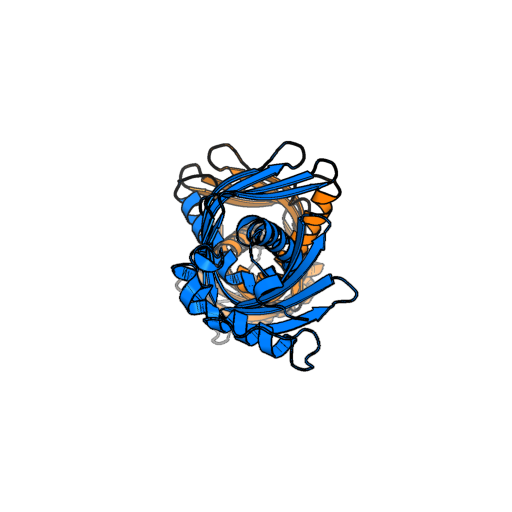. ARG A 1 172 ? -10.945 -2 4.879 1 87.75 172 ARG A C 1
ATOM 1390 O O . ARG A 1 172 ? -10.875 -2.014 3.646 1 87.75 172 ARG A O 1
ATOM 1397 N N . MET A 1 173 ? -10.258 -1.179 5.664 1 84.62 173 MET A N 1
ATOM 1398 C CA . MET A 1 173 ? -9.391 -0.16 5.082 1 84.62 173 MET A CA 1
ATOM 1399 C C . MET A 1 173 ? -8.219 -0.801 4.344 1 84.62 173 MET A C 1
ATOM 1401 O O . MET A 1 173 ? -7.895 -0.403 3.225 1 84.62 173 MET A O 1
ATOM 1405 N N . LEU A 1 174 ? -7.672 -1.809 4.945 1 88.44 174 LEU A N 1
ATOM 1406 C CA . LEU A 1 174 ? -6.551 -2.496 4.32 1 88.44 174 LEU A CA 1
ATOM 1407 C C . LEU A 1 174 ? -6.992 -3.211 3.045 1 88.44 174 LEU A C 1
ATOM 1409 O O . LEU A 1 174 ? -6.27 -3.213 2.047 1 88.44 174 LEU A O 1
ATOM 1413 N N . ASP A 1 175 ? -8.164 -3.762 3.16 1 92.25 175 ASP A N 1
ATOM 1414 C CA . ASP A 1 175 ? -8.734 -4.402 1.979 1 92.25 175 ASP A CA 1
ATOM 1415 C C . ASP A 1 175 ? -8.875 -3.412 0.828 1 92.25 175 ASP A C 1
ATOM 1417 O O . ASP A 1 175 ? -8.453 -3.693 -0.297 1 92.25 175 ASP A O 1
ATOM 1421 N N . ARG A 1 176 ? -9.391 -2.285 1.143 1 93.31 176 ARG A N 1
ATOM 1422 C CA . ARG A 1 176 ? -9.57 -1.242 0.138 1 93.31 176 ARG A CA 1
ATOM 1423 C C . ARG A 1 176 ? -8.219 -0.739 -0.368 1 93.31 176 ARG A C 1
ATOM 1425 O O . ARG A 1 176 ? -8.047 -0.511 -1.567 1 93.31 176 ARG A O 1
ATOM 1432 N N . LEU A 1 177 ? -7.285 -0.585 0.522 1 93.31 177 LEU A N 1
ATOM 1433 C CA . LEU A 1 177 ? -5.961 -0.082 0.177 1 93.31 177 LEU A CA 1
ATOM 1434 C C . LEU A 1 177 ? -5.246 -1.036 -0.776 1 93.31 177 LEU A C 1
ATOM 1436 O O . LEU A 1 177 ? -4.695 -0.607 -1.791 1 93.31 177 LEU A O 1
ATOM 1440 N N . ILE A 1 178 ? -5.297 -2.264 -0.461 1 95.38 178 ILE A N 1
ATOM 1441 C CA . ILE A 1 178 ? -4.625 -3.26 -1.289 1 95.38 178 ILE A CA 1
ATOM 1442 C C . ILE A 1 178 ? -5.242 -3.27 -2.686 1 95.38 178 ILE A C 1
ATOM 1444 O O . ILE A 1 178 ? -4.527 -3.209 -3.688 1 95.38 178 ILE A O 1
ATOM 1448 N N . ASN A 1 179 ? -6.496 -3.229 -2.723 1 96.12 179 ASN A N 1
ATOM 1449 C CA . ASN A 1 179 ? -7.172 -3.322 -4.012 1 96.12 179 ASN A CA 1
ATOM 1450 C C . ASN A 1 179 ? -7.043 -2.027 -4.809 1 96.12 179 ASN A C 1
ATOM 1452 O O . ASN A 1 179 ? -7.035 -2.051 -6.039 1 96.12 179 ASN A O 1
ATOM 1456 N N . ALA A 1 180 ? -6.84 -0.958 -4.129 1 93.31 180 ALA A N 1
ATOM 1457 C CA . ALA A 1 180 ? -6.684 0.326 -4.809 1 93.31 180 ALA A CA 1
ATOM 1458 C C . ALA A 1 180 ? -5.254 0.516 -5.301 1 93.31 180 ALA A C 1
ATOM 1460 O O . ALA A 1 180 ? -5.008 1.291 -6.23 1 93.31 180 ALA A O 1
ATOM 1461 N N . THR A 1 181 ? -4.316 -0.25 -4.652 1 94.88 181 THR A N 1
ATOM 1462 C CA . THR A 1 181 ? -2.924 0.114 -4.883 1 94.88 181 THR A CA 1
ATOM 1463 C C . THR A 1 181 ? -2.164 -1.04 -5.535 1 94.88 181 THR A C 1
ATOM 1465 O O . THR A 1 181 ? -0.972 -0.921 -5.82 1 94.88 181 THR A O 1
ATOM 1468 N N . TRP A 1 182 ? -2.768 -2.078 -5.883 1 95.25 182 TRP A N 1
ATOM 1469 C CA . TRP A 1 182 ? -2.057 -3.293 -6.266 1 95.25 182 TRP A CA 1
ATOM 1470 C C . TRP A 1 182 ? -1.261 -3.078 -7.547 1 95.25 182 TRP A C 1
ATOM 1472 O O . TRP A 1 182 ? -0.165 -3.621 -7.707 1 95.25 182 TRP A O 1
ATOM 1482 N N . LYS A 1 183 ? -1.775 -2.27 -8.445 1 94.38 183 LYS A N 1
ATOM 1483 C CA . LYS A 1 183 ? -1.138 -2.156 -9.75 1 94.38 183 LYS A CA 1
ATOM 1484 C C . LYS A 1 183 ? 0.268 -1.574 -9.633 1 94.38 183 LYS A C 1
ATOM 1486 O O . LYS A 1 183 ? 1.25 -2.229 -9.984 1 94.38 183 LYS A O 1
ATOM 1491 N N . PRO A 1 184 ? 0.421 -0.432 -9.023 1 92.81 184 PRO A N 1
ATOM 1492 C CA . PRO A 1 184 ? 1.798 0.032 -8.836 1 92.81 184 PRO A CA 1
ATOM 1493 C C . PRO A 1 184 ? 2.559 -0.785 -7.793 1 92.81 184 PRO A C 1
ATOM 1495 O O . PRO A 1 184 ? 3.779 -0.935 -7.895 1 92.81 184 PRO A O 1
ATOM 1498 N N . GLY A 1 185 ? 1.889 -1.315 -6.816 1 93.25 185 GLY A N 1
ATOM 1499 C CA . GLY A 1 185 ? 2.523 -2.154 -5.812 1 93.25 185 GLY A CA 1
ATOM 1500 C C . GLY A 1 185 ? 3.09 -3.441 -6.383 1 93.25 185 GLY A C 1
ATOM 1501 O O . GLY A 1 185 ? 4.156 -3.895 -5.965 1 93.25 185 GLY A O 1
ATOM 1502 N N . PHE A 1 186 ? 2.375 -3.957 -7.344 1 92.94 186 PHE A N 1
ATOM 1503 C CA . PHE A 1 186 ? 2.809 -5.199 -7.973 1 92.94 186 PHE A CA 1
ATOM 1504 C C . PHE A 1 186 ? 4.172 -5.023 -8.633 1 92.94 186 PHE A C 1
ATOM 1506 O O . PHE A 1 186 ? 5.008 -5.926 -8.586 1 92.94 186 PHE A O 1
ATOM 1513 N N . ALA A 1 187 ? 4.355 -3.857 -9.25 1 90.31 187 ALA A N 1
ATOM 1514 C CA . ALA A 1 187 ? 5.637 -3.605 -9.906 1 90.31 187 ALA A CA 1
ATOM 1515 C C . ALA A 1 187 ? 6.793 -3.707 -8.906 1 90.31 187 ALA A C 1
ATOM 1517 O O . ALA A 1 187 ? 7.895 -4.133 -9.266 1 90.31 187 ALA A O 1
ATOM 1518 N N . VAL A 1 188 ? 6.496 -3.416 -7.703 1 88.38 188 VAL A N 1
ATOM 1519 C CA . VAL A 1 188 ? 7.531 -3.395 -6.676 1 88.38 188 VAL A CA 1
ATOM 1520 C C . VAL A 1 188 ? 7.754 -4.805 -6.137 1 88.38 188 VAL A C 1
ATOM 1522 O O . VAL A 1 188 ? 8.898 -5.219 -5.914 1 88.38 188 VAL A O 1
ATOM 1525 N N . ILE A 1 189 ? 6.68 -5.539 -6.031 1 90.88 189 ILE A N 1
ATOM 1526 C CA . ILE A 1 189 ? 6.844 -6.812 -5.336 1 90.88 189 ILE A CA 1
ATOM 1527 C C . ILE A 1 189 ? 6.809 -7.957 -6.344 1 90.88 189 ILE A C 1
ATOM 1529 O O . ILE A 1 189 ? 6.77 -9.133 -5.961 1 90.88 189 ILE A O 1
ATOM 1533 N N . ARG A 1 190 ? 6.91 -7.68 -7.523 1 92.06 190 ARG A N 1
ATOM 1534 C CA . ARG A 1 190 ? 6.793 -8.656 -8.602 1 92.06 190 ARG A CA 1
ATOM 1535 C C . ARG A 1 190 ? 7.809 -9.781 -8.438 1 92.06 190 ARG A C 1
ATOM 1537 O O . ARG A 1 190 ? 7.465 -10.953 -8.57 1 92.06 190 ARG A O 1
ATOM 1544 N N . PRO A 1 191 ? 9.031 -9.508 -8.062 1 88.81 191 PRO A N 1
ATOM 1545 C CA . PRO A 1 191 ? 9.992 -10.609 -7.91 1 88.81 191 PRO A CA 1
ATOM 1546 C C . PRO A 1 191 ? 9.57 -11.609 -6.836 1 88.81 191 PRO A C 1
ATOM 1548 O O . PRO A 1 191 ? 9.773 -12.82 -7 1 88.81 191 PRO A O 1
ATOM 1551 N N . LEU A 1 192 ? 8.961 -11.109 -5.762 1 86.69 192 LEU A N 1
ATOM 1552 C CA . LEU A 1 192 ? 8.508 -11.977 -4.684 1 86.69 192 LEU A CA 1
ATOM 1553 C C . LEU A 1 192 ? 7.328 -12.836 -5.133 1 86.69 192 LEU A C 1
ATOM 1555 O O . LEU A 1 192 ? 7.25 -14.016 -4.797 1 86.69 192 LEU A O 1
ATOM 1559 N N . ILE A 1 193 ? 6.512 -12.242 -5.91 1 91.94 193 ILE A N 1
ATOM 1560 C CA . ILE A 1 193 ? 5.344 -12.945 -6.43 1 91.94 193 ILE A CA 1
ATOM 1561 C C . ILE A 1 193 ? 5.785 -14 -7.438 1 91.94 193 ILE A C 1
ATOM 1563 O O . ILE A 1 193 ? 5.324 -15.148 -7.383 1 91.94 193 ILE A O 1
ATOM 1567 N N . ASN A 1 194 ? 6.73 -13.586 -8.25 1 93.25 194 ASN A N 1
ATOM 1568 C CA . ASN A 1 194 ? 7.242 -14.539 -9.227 1 93.25 194 ASN A CA 1
ATOM 1569 C C . ASN A 1 194 ? 7.891 -15.742 -8.539 1 93.25 194 ASN A C 1
ATOM 1571 O O . ASN A 1 194 ? 7.695 -16.891 -8.969 1 93.25 194 ASN A O 1
ATOM 1575 N N . ASP A 1 195 ? 8.523 -15.484 -7.48 1 90 195 ASP A N 1
ATOM 1576 C CA . ASP A 1 195 ? 9.164 -16.562 -6.73 1 90 195 ASP A CA 1
ATOM 1577 C C . ASP A 1 195 ? 8.117 -17.484 -6.102 1 90 195 ASP A C 1
ATOM 1579 O O . ASP A 1 195 ? 8.258 -18.703 -6.137 1 90 195 ASP A O 1
ATOM 1583 N N . LEU A 1 196 ? 7.145 -16.938 -5.566 1 90.69 196 LEU A N 1
ATOM 1584 C CA . LEU A 1 196 ? 6.074 -17.703 -4.938 1 90.69 196 LEU A CA 1
ATOM 1585 C C . LEU A 1 196 ? 5.352 -18.562 -5.961 1 90.69 196 LEU A C 1
ATOM 1587 O O . LEU A 1 196 ? 5.148 -19.766 -5.734 1 90.69 196 LEU A O 1
ATOM 1591 N N . VAL A 1 197 ? 5.023 -17.969 -7.047 1 92.25 197 VAL A N 1
ATOM 1592 C CA . VAL A 1 197 ? 4.305 -18.672 -8.102 1 92.25 197 VAL A CA 1
ATOM 1593 C C . VAL A 1 197 ? 5.191 -19.766 -8.688 1 92.25 197 VAL A C 1
ATOM 1595 O O . VAL A 1 197 ? 4.727 -20.875 -8.969 1 92.25 197 VAL A O 1
ATOM 1598 N N . SER A 1 198 ? 6.457 -19.484 -8.82 1 92 198 SER A N 1
ATOM 1599 C CA . SER A 1 198 ? 7.395 -20.469 -9.344 1 92 198 SER A CA 1
ATOM 1600 C C . SER A 1 198 ? 7.48 -21.688 -8.43 1 92 198 SER A C 1
ATOM 1602 O O . SER A 1 198 ? 7.5 -22.828 -8.898 1 92 198 SER A O 1
ATOM 1604 N N . THR A 1 199 ? 7.488 -21.406 -7.176 1 84.44 199 THR A N 1
ATOM 1605 C CA . THR A 1 199 ? 7.508 -22.484 -6.207 1 84.44 199 THR A CA 1
ATOM 1606 C C . THR A 1 199 ? 6.238 -23.328 -6.312 1 84.44 199 THR A C 1
ATOM 1608 O O . THR A 1 199 ? 6.301 -24.562 -6.34 1 84.44 199 THR A O 1
ATOM 1611 N N . ALA A 1 200 ? 5.125 -22.719 -6.441 1 85.75 200 ALA A N 1
ATOM 1612 C CA . ALA A 1 200 ? 3.846 -23.406 -6.559 1 85.75 200 ALA A CA 1
ATOM 1613 C C . ALA A 1 200 ? 3.791 -24.234 -7.84 1 85.75 200 ALA A C 1
ATOM 1615 O O . ALA A 1 200 ? 3.344 -25.391 -7.824 1 85.75 200 ALA A O 1
ATOM 1616 N N . PHE A 1 201 ? 4.301 -23.688 -8.891 1 86.88 201 PHE A N 1
ATOM 1617 C CA . PHE A 1 201 ? 4.238 -24.359 -10.18 1 86.88 201 PHE A CA 1
ATOM 1618 C C . PHE A 1 201 ? 5.23 -25.516 -10.242 1 86.88 201 PHE A C 1
ATOM 1620 O O . PHE A 1 201 ? 4.996 -26.516 -10.93 1 86.88 201 PHE A O 1
ATOM 1627 N N . THR A 1 202 ? 6.328 -25.359 -9.562 1 82.31 202 THR A N 1
ATOM 1628 C CA . THR A 1 202 ? 7.25 -26.484 -9.477 1 82.31 202 THR A CA 1
ATOM 1629 C C . THR A 1 202 ? 6.574 -27.688 -8.828 1 82.31 202 THR A C 1
ATOM 1631 O O . THR A 1 202 ? 6.715 -28.812 -9.312 1 82.31 202 THR A O 1
ATOM 1634 N N . ASP A 1 203 ? 5.785 -27.406 -7.91 1 73.75 203 ASP A N 1
ATOM 1635 C CA . ASP A 1 203 ? 5.043 -28.453 -7.23 1 73.75 203 ASP A CA 1
ATOM 1636 C C . ASP A 1 203 ? 4.004 -29.078 -8.164 1 73.75 203 ASP A C 1
ATOM 1638 O O . ASP A 1 203 ? 3.863 -30.312 -8.203 1 73.75 203 ASP A O 1
ATOM 1642 N N . ILE A 1 204 ? 3.33 -28.281 -8.953 1 74.12 204 ILE A N 1
ATOM 1643 C CA . ILE A 1 204 ? 2.314 -28.75 -9.891 1 74.12 204 ILE A CA 1
ATOM 1644 C C . ILE A 1 204 ? 2.955 -29.656 -10.945 1 74.12 204 ILE A C 1
ATOM 1646 O O . ILE A 1 204 ? 2.482 -30.766 -11.188 1 74.12 204 ILE A O 1
ATOM 1650 N N . TRP A 1 205 ? 3.99 -29.203 -11.461 1 76.88 205 TRP A N 1
ATOM 1651 C CA . TRP A 1 205 ? 4.648 -29.953 -12.523 1 76.88 205 TRP A CA 1
ATOM 1652 C C . TRP A 1 205 ? 5.277 -31.234 -11.969 1 76.88 205 TRP A C 1
ATOM 1654 O O . TRP A 1 205 ? 5.266 -32.281 -12.633 1 76.88 205 TRP A O 1
ATOM 1664 N N . SER A 1 206 ? 5.727 -31.172 -10.766 1 73.75 206 SER A N 1
ATOM 1665 C CA . SER A 1 206 ? 6.418 -32.312 -10.195 1 73.75 206 SER A CA 1
ATOM 1666 C C . SER A 1 206 ? 5.43 -33.406 -9.773 1 73.75 206 SER A C 1
ATOM 1668 O O . SER A 1 206 ? 5.762 -34.594 -9.789 1 73.75 206 SER A O 1
ATOM 1670 N N . HIS A 1 207 ? 4.207 -33 -9.555 1 70.38 207 HIS A N 1
ATOM 1671 C CA . HIS A 1 207 ? 3.252 -33.969 -9.039 1 70.38 207 HIS A CA 1
ATOM 1672 C C . HIS A 1 207 ? 2.197 -34.312 -10.086 1 70.38 207 HIS A C 1
ATOM 1674 O O . HIS A 1 207 ? 1.891 -35.5 -10.305 1 70.38 207 HIS A O 1
ATOM 1680 N N . SER A 1 208 ? 1.748 -33.312 -10.766 1 66.94 208 SER A N 1
ATOM 1681 C CA . SER A 1 208 ? 0.6 -33.531 -11.641 1 66.94 208 SER A CA 1
ATOM 1682 C C . SER A 1 208 ? 1.039 -34 -13.023 1 66.94 208 SER A C 1
ATOM 1684 O O . SER A 1 208 ? 0.27 -34.625 -13.742 1 66.94 208 SER A O 1
ATOM 1686 N N . PHE A 1 209 ? 2.318 -33.656 -13.312 1 66.5 209 PHE A N 1
ATOM 1687 C CA . PHE A 1 209 ? 2.752 -33.969 -14.664 1 66.5 209 PHE A CA 1
ATOM 1688 C C . PHE A 1 209 ? 3.973 -34.906 -14.633 1 66.5 209 PHE A C 1
ATOM 1690 O O . PHE A 1 209 ? 4.645 -35.062 -15.656 1 66.5 209 PHE A O 1
ATOM 1697 N N . LYS A 1 210 ? 4.234 -35.438 -13.469 1 64.81 210 LYS A N 1
ATOM 1698 C CA . LYS A 1 210 ? 5.418 -36.281 -13.305 1 64.81 210 LYS A CA 1
ATOM 1699 C C . LYS A 1 210 ? 5.395 -37.469 -14.273 1 64.81 210 LYS A C 1
ATOM 1701 O O . LYS A 1 210 ? 6.438 -37.875 -14.797 1 64.81 210 LYS A O 1
ATOM 1706 N N . ASP A 1 211 ? 4.191 -37.906 -14.484 1 62.53 211 ASP A N 1
ATOM 1707 C CA . ASP A 1 211 ? 4.07 -39.094 -15.297 1 62.53 211 ASP A CA 1
ATOM 1708 C C . ASP A 1 211 ? 3.559 -38.781 -16.703 1 62.53 211 ASP A C 1
ATOM 1710 O O . ASP A 1 211 ? 3.111 -39.656 -17.422 1 62.53 211 ASP A O 1
ATOM 1714 N N . PHE A 1 212 ? 3.539 -37.5 -16.953 1 62.97 212 PHE A N 1
ATOM 1715 C CA . PHE A 1 212 ? 3.057 -37.125 -18.281 1 62.97 212 PHE A CA 1
ATOM 1716 C C . PHE A 1 212 ? 3.947 -37.719 -19.359 1 62.97 212 PHE A C 1
ATOM 1718 O O . PHE A 1 212 ? 5.168 -37.562 -19.344 1 62.97 212 PHE A O 1
ATOM 1725 N N . PRO A 1 213 ? 3.33 -38.531 -20.141 1 60.94 213 PRO A N 1
ATOM 1726 C CA . PRO A 1 213 ? 4.133 -39.219 -21.156 1 60.94 213 PRO A CA 1
ATOM 1727 C C . PRO A 1 213 ? 4.504 -38.312 -22.328 1 60.94 213 PRO A C 1
ATOM 1729 O O . PRO A 1 213 ? 3.984 -38.469 -23.438 1 60.94 213 PRO A O 1
ATOM 1732 N N . LEU A 1 214 ? 5.422 -37.375 -22.078 1 62.03 214 LEU A N 1
ATOM 1733 C CA . LEU A 1 214 ? 5.836 -36.438 -23.125 1 62.03 214 LEU A CA 1
ATOM 1734 C C . LEU A 1 214 ? 6.309 -37.219 -24.359 1 62.03 214 LEU A C 1
ATOM 1736 O O . LEU A 1 214 ? 6.074 -36.781 -25.5 1 62.03 214 LEU A O 1
ATOM 1740 N N . ASP A 1 215 ? 6.871 -38.312 -24.094 1 63.06 215 ASP A N 1
ATOM 1741 C CA . ASP A 1 215 ? 7.438 -39.125 -25.172 1 63.06 215 ASP A CA 1
ATOM 1742 C C . ASP A 1 215 ? 6.34 -39.625 -26.109 1 63.06 215 ASP A C 1
ATOM 1744 O O . ASP A 1 215 ? 6.605 -39.938 -27.266 1 63.06 215 ASP A O 1
ATOM 1748 N N . ASN A 1 216 ? 5.129 -39.656 -25.484 1 63.03 216 ASN A N 1
ATOM 1749 C CA . ASN A 1 216 ? 4.02 -40.094 -26.312 1 63.03 216 ASN A CA 1
ATOM 1750 C C . ASN A 1 216 ? 3.609 -39.031 -27.328 1 63.03 216 ASN A C 1
ATOM 1752 O O . ASN A 1 216 ? 2.994 -39.344 -28.344 1 63.03 216 ASN A O 1
ATOM 1756 N N . PHE A 1 217 ? 3.955 -37.812 -27 1 66.12 217 PHE A N 1
ATOM 1757 C CA . PHE A 1 217 ? 3.502 -36.719 -27.828 1 66.12 217 PHE A CA 1
ATOM 1758 C C . PHE A 1 217 ? 4.633 -36.219 -28.734 1 66.12 217 PHE A C 1
ATOM 1760 O O . PHE A 1 217 ? 4.387 -35.531 -29.734 1 66.12 217 PHE A O 1
ATOM 1767 N N . ILE A 1 218 ? 5.801 -36.656 -28.297 1 68.06 218 ILE A N 1
ATOM 1768 C CA . ILE A 1 218 ? 6.969 -36.219 -29.047 1 68.06 218 ILE A CA 1
ATOM 1769 C C . ILE A 1 218 ? 7.59 -37.406 -29.766 1 68.06 218 ILE A C 1
ATOM 1771 O O . ILE A 1 218 ? 7.992 -38.406 -29.125 1 68.06 218 ILE A O 1
ATOM 1775 N N . ARG A 1 219 ? 7.48 -37.438 -31.078 1 71.38 219 ARG A N 1
ATOM 1776 C CA . ARG A 1 219 ? 8.117 -38.438 -31.906 1 71.38 219 ARG A CA 1
ATOM 1777 C C . ARG A 1 219 ? 9.383 -37.906 -32.562 1 71.38 219 ARG A C 1
ATOM 1779 O O . ARG A 1 219 ? 9.516 -36.719 -32.781 1 71.38 219 ARG A O 1
ATOM 1786 N N . ASP A 1 220 ? 10.32 -38.812 -32.75 1 68.69 220 ASP A N 1
ATOM 1787 C CA . ASP A 1 220 ? 11.531 -38.438 -33.469 1 68.69 220 ASP A CA 1
ATOM 1788 C C . ASP A 1 220 ? 11.203 -37.969 -34.875 1 68.69 220 ASP A C 1
ATOM 1790 O O . ASP A 1 220 ? 10.234 -38.406 -35.469 1 68.69 220 ASP A O 1
ATOM 1794 N N . ARG B 1 1 ? 2.857 50.719 6.984 1 52.47 1 ARG B N 1
ATOM 1795 C CA . ARG B 1 1 ? 1.96 49.781 7.633 1 52.47 1 ARG B CA 1
ATOM 1796 C C . ARG B 1 1 ? 1.837 48.5 6.816 1 52.47 1 ARG B C 1
ATOM 1798 O O . ARG B 1 1 ? 1.596 48.562 5.609 1 52.47 1 ARG B O 1
ATOM 1805 N N . ILE B 1 2 ? 2.311 47.406 7.312 1 59.25 2 ILE B N 1
ATOM 1806 C CA . ILE B 1 2 ? 2.428 46.188 6.512 1 59.25 2 ILE B CA 1
ATOM 1807 C C . ILE B 1 2 ? 1.052 45.781 5.988 1 59.25 2 ILE B C 1
ATOM 1809 O O . ILE B 1 2 ? 0.931 45.281 4.871 1 59.25 2 ILE B O 1
ATOM 1813 N N . PHE B 1 3 ? -0.01 46.188 6.859 1 65.31 3 PHE B N 1
ATOM 1814 C CA . PHE B 1 3 ? -1.338 45.75 6.469 1 65.31 3 PHE B CA 1
ATOM 1815 C C . PHE B 1 3 ? -2.311 46.906 6.387 1 65.31 3 PHE B C 1
ATOM 1817 O O . PHE B 1 3 ? -2.279 47.812 7.227 1 65.31 3 PHE B O 1
ATOM 1824 N N . SER B 1 4 ? -2.85 47.062 5.219 1 68.5 4 SER B N 1
ATOM 1825 C CA . SER B 1 4 ? -4.02 47.906 5.223 1 68.5 4 SER B CA 1
ATOM 1826 C C . SER B 1 4 ? -5.195 47.25 5.945 1 68.5 4 SER B C 1
ATOM 1828 O O . SER B 1 4 ? -5.355 46.031 5.891 1 68.5 4 SER B O 1
ATOM 1830 N N . ALA B 1 5 ? -5.887 48.031 6.828 1 79.69 5 ALA B N 1
ATOM 1831 C CA . ALA B 1 5 ? -7.066 47.531 7.52 1 79.69 5 ALA B CA 1
ATOM 1832 C C . ALA B 1 5 ? -8.18 47.188 6.531 1 79.69 5 ALA B C 1
ATOM 1834 O O . ALA B 1 5 ? -8.344 47.844 5.516 1 79.69 5 ALA B O 1
ATOM 1835 N N . CYS B 1 6 ? -8.828 46 6.734 1 86.44 6 CYS B N 1
ATOM 1836 C CA . CYS B 1 6 ? -9.969 45.594 5.934 1 86.44 6 CYS B CA 1
ATOM 1837 C C . CYS B 1 6 ? -11.281 45.906 6.645 1 86.44 6 CYS B C 1
ATOM 1839 O O . CYS B 1 6 ? -11.445 45.594 7.824 1 86.44 6 CYS B O 1
ATOM 1841 N N . ARG B 1 7 ? -12.195 46.594 5.953 1 87.31 7 ARG B N 1
ATOM 1842 C CA . ARG B 1 7 ? -13.492 46.969 6.527 1 87.31 7 ARG B CA 1
ATOM 1843 C C . ARG B 1 7 ? -14.492 45.812 6.395 1 87.31 7 ARG B C 1
ATOM 1845 O O . ARG B 1 7 ? -14.727 45.312 5.289 1 87.31 7 ARG B O 1
ATOM 1852 N N . LYS B 1 8 ? -14.992 45.469 7.5 1 85.56 8 LYS B N 1
ATOM 1853 C CA . LYS B 1 8 ? -15.945 44.375 7.551 1 85.56 8 LYS B CA 1
ATOM 1854 C C . LYS B 1 8 ? -17.141 44.625 6.629 1 85.56 8 LYS B C 1
ATOM 1856 O O . LYS B 1 8 ? -17.656 43.688 6.016 1 85.56 8 LYS B O 1
ATOM 1861 N N . SER B 1 9 ? -17.516 45.781 6.52 1 86.81 9 SER B N 1
ATOM 1862 C CA . SER B 1 9 ? -18.703 46.156 5.758 1 86.81 9 SER B CA 1
ATOM 1863 C C . SER B 1 9 ? -18.406 46.219 4.262 1 86.81 9 SER B C 1
ATOM 1865 O O . SER B 1 9 ? -19.312 46.344 3.445 1 86.81 9 SER B O 1
ATOM 1867 N N . SER B 1 10 ? -17.156 46.219 3.988 1 89.44 10 SER B N 1
ATOM 1868 C CA . SER B 1 10 ? -16.781 46.312 2.582 1 89.44 10 SER B CA 1
ATOM 1869 C C . SER B 1 10 ? -17.172 45.062 1.816 1 89.44 10 SER B C 1
ATOM 1871 O O . SER B 1 10 ? -16.984 43.938 2.303 1 89.44 10 SER B O 1
ATOM 1873 N N . PRO B 1 11 ? -17.719 45.219 0.613 1 91.56 11 PRO B N 1
ATOM 1874 C CA . PRO B 1 11 ? -18 44.031 -0.226 1 91.56 11 PRO B CA 1
ATOM 1875 C C . PRO B 1 11 ? -16.75 43.281 -0.613 1 91.56 11 PRO B C 1
ATOM 1877 O O . PRO B 1 11 ? -16.828 42.094 -1.004 1 91.56 11 PRO B O 1
ATOM 1880 N N . ASP B 1 12 ? -15.617 43.938 -0.525 1 92.62 12 ASP B N 1
ATOM 1881 C CA . ASP B 1 12 ? -14.359 43.312 -0.888 1 92.62 12 ASP B CA 1
ATOM 1882 C C . ASP B 1 12 ? -13.594 42.844 0.354 1 92.62 12 ASP B C 1
ATOM 1884 O O . ASP B 1 12 ? -12.359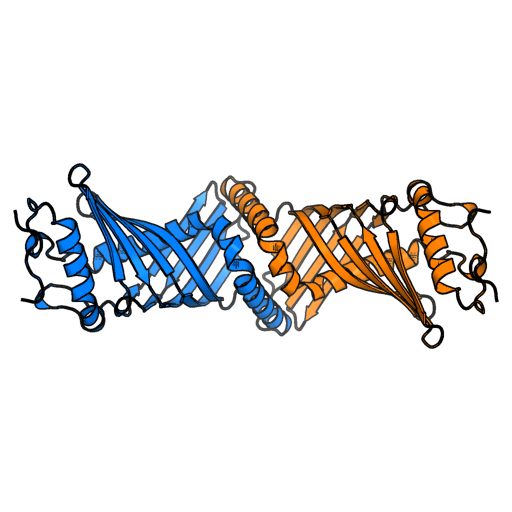 42.781 0.339 1 92.62 12 ASP B O 1
ATOM 1888 N N . PHE B 1 13 ? -14.227 42.656 1.484 1 91.75 13 PHE B N 1
ATOM 1889 C CA . PHE B 1 13 ? -13.594 42.281 2.74 1 91.75 13 PHE B CA 1
ATOM 1890 C C . PHE B 1 13 ? -12.734 41.031 2.557 1 91.75 13 PHE B C 1
ATOM 1892 O O . PHE B 1 13 ? -11.547 41.031 2.893 1 91.75 13 PHE B O 1
ATOM 1899 N N . ASP B 1 14 ? -13.344 39.969 1.979 1 92.69 14 ASP B N 1
ATOM 1900 C CA . ASP B 1 14 ? -12.648 38.688 1.813 1 92.69 14 ASP B CA 1
ATOM 1901 C C . ASP B 1 14 ? -11.438 38.844 0.896 1 92.69 14 ASP B C 1
ATOM 1903 O O . ASP B 1 14 ? -10.375 38.25 1.164 1 92.69 14 ASP B O 1
ATOM 1907 N N . GLY B 1 15 ? -11.602 39.531 -0.18 1 92.69 15 GLY B N 1
ATOM 1908 C CA . GLY B 1 15 ? -10.469 39.812 -1.05 1 92.69 15 GLY B CA 1
ATOM 1909 C C . GLY B 1 15 ? -9.359 40.594 -0.358 1 92.69 15 GLY B C 1
ATOM 1910 O O . GLY B 1 15 ? -8.18 40.312 -0.569 1 92.69 15 GLY B O 1
ATOM 1911 N N . CYS B 1 16 ? -9.734 41.531 0.458 1 91.38 16 CYS B N 1
ATOM 1912 C CA . CYS B 1 16 ? -8.789 42.312 1.232 1 91.38 16 CYS B CA 1
ATOM 1913 C C . CYS B 1 16 ? -7.988 41.438 2.189 1 91.38 16 CYS B C 1
ATOM 1915 O O . CYS B 1 16 ? -6.762 41.531 2.238 1 91.38 16 CYS B O 1
ATOM 1917 N N . ILE B 1 17 ? -8.656 40.562 2.953 1 88 17 ILE B N 1
ATOM 1918 C CA . ILE B 1 17 ? -8 39.688 3.91 1 88 17 ILE B CA 1
ATOM 1919 C C . ILE B 1 17 ? -7.066 38.719 3.174 1 88 17 ILE B C 1
ATOM 1921 O O . ILE B 1 17 ? -5.938 38.469 3.613 1 88 17 ILE B O 1
ATOM 1925 N N . LYS B 1 18 ? -7.566 38.188 2.104 1 90.75 18 LYS B N 1
ATOM 1926 C CA . LYS B 1 18 ? -6.746 37.312 1.295 1 90.75 18 LYS B CA 1
ATOM 1927 C C . LYS B 1 18 ? -5.434 37.969 0.895 1 90.75 18 LYS B C 1
ATOM 1929 O O . LYS B 1 18 ? -4.363 37.375 1.02 1 90.75 18 LYS B O 1
ATOM 1934 N N . ARG B 1 19 ? -5.523 39.188 0.406 1 90.44 19 ARG B N 1
ATOM 1935 C CA . ARG B 1 19 ? -4.336 39.938 0.013 1 90.44 19 ARG B CA 1
ATOM 1936 C C . ARG B 1 19 ? -3.42 40.188 1.208 1 90.44 19 ARG B C 1
ATOM 1938 O O . ARG B 1 19 ? -2.195 40.125 1.08 1 90.44 19 ARG B O 1
ATOM 1945 N N . ALA B 1 20 ? -4.023 40.438 2.326 1 83.94 20 ALA B N 1
ATOM 1946 C CA . ALA B 1 20 ? -3.246 40.656 3.543 1 83.94 20 ALA B CA 1
ATOM 1947 C C . ALA B 1 20 ? -2.459 39.406 3.924 1 83.94 20 ALA B C 1
ATOM 1949 O O . ALA B 1 20 ? -1.271 39.5 4.25 1 83.94 20 ALA B O 1
ATOM 1950 N N . PHE B 1 21 ? -3.119 38.281 3.887 1 85.06 21 PHE B N 1
ATOM 1951 C CA . PHE B 1 21 ? -2.461 37 4.184 1 85.06 21 PHE B CA 1
ATOM 1952 C C . PHE B 1 21 ? -1.271 36.781 3.256 1 85.06 21 PHE B C 1
ATOM 1954 O O . PHE B 1 21 ? -0.2 36.375 3.701 1 85.06 21 PHE B O 1
ATOM 1961 N N . ASN B 1 22 ? -1.454 37.062 2.006 1 90 22 ASN B N 1
ATOM 1962 C CA . ASN B 1 22 ? -0.405 36.812 1.022 1 90 22 ASN B CA 1
ATOM 1963 C C . ASN B 1 22 ? 0.734 37.812 1.148 1 90 22 ASN B C 1
ATOM 1965 O O . ASN B 1 22 ? 1.878 37.531 0.807 1 90 22 ASN B O 1
ATOM 1969 N N . LYS B 1 23 ? 0.439 38.938 1.661 1 85.25 23 LYS B N 1
ATOM 1970 C CA . LYS B 1 23 ? 1.455 39.969 1.82 1 85.25 23 LYS B CA 1
ATOM 1971 C C . LYS B 1 23 ? 2.389 39.656 2.984 1 85.25 23 LYS B C 1
ATOM 1973 O O . LYS B 1 23 ? 3.525 40.125 3.023 1 85.25 23 LYS B O 1
ATOM 1978 N N . VAL B 1 24 ? 1.932 38.844 3.879 1 82.38 24 VAL B N 1
ATOM 1979 C CA . VAL B 1 24 ? 2.715 38.594 5.082 1 82.38 24 VAL B CA 1
ATOM 1980 C C . VAL B 1 24 ? 3.648 37.406 4.848 1 82.38 24 VAL B C 1
ATOM 1982 O O . VAL B 1 24 ? 4.539 37.125 5.66 1 82.38 24 VAL B O 1
ATOM 1985 N N . ARG B 1 25 ? 3.584 36.75 3.74 1 87.25 25 ARG B N 1
ATOM 1986 C CA . ARG B 1 25 ? 4.305 35.531 3.471 1 87.25 25 ARG B CA 1
ATOM 1987 C C . ARG B 1 25 ? 5.809 35.719 3.641 1 87.25 25 ARG B C 1
ATOM 1989 O O . ARG B 1 25 ? 6.484 34.875 4.25 1 87.25 25 ARG B O 1
ATOM 1996 N N . PRO B 1 26 ? 6.375 36.844 3.156 1 85.69 26 PRO B N 1
ATOM 1997 C CA . PRO B 1 26 ? 7.82 37.031 3.283 1 85.69 26 PRO B CA 1
ATOM 1998 C C . PRO B 1 26 ? 8.281 37.094 4.738 1 85.69 26 PRO B C 1
ATOM 2000 O O . PRO B 1 26 ? 9.469 36.906 5.023 1 85.69 26 PRO B O 1
ATOM 2003 N N . TYR B 1 27 ? 7.309 37.312 5.617 1 85.19 27 TYR B N 1
ATOM 2004 C CA . TYR B 1 27 ? 7.676 37.5 7.016 1 85.19 27 TYR B CA 1
ATOM 2005 C C . TYR B 1 27 ? 7.535 36.219 7.812 1 85.19 27 TYR B C 1
ATOM 2007 O O . TYR B 1 27 ? 7.887 36.156 8.992 1 85.19 27 TYR B O 1
ATOM 2015 N N . PHE B 1 28 ? 7.113 35.188 7.219 1 86.31 28 PHE B N 1
ATOM 2016 C CA . PHE B 1 28 ? 6.863 33.969 7.949 1 86.31 28 PHE B CA 1
ATOM 2017 C C . PHE B 1 28 ? 8.164 33.375 8.5 1 86.31 28 PHE B C 1
ATOM 2019 O O . PHE B 1 28 ? 8.164 32.719 9.523 1 86.31 28 PHE B O 1
ATOM 2026 N N . LYS B 1 29 ? 9.297 33.688 7.914 1 88.94 29 LYS B N 1
ATOM 2027 C CA . LYS B 1 29 ? 10.586 33.188 8.359 1 88.94 29 LYS B CA 1
ATOM 2028 C C . LYS B 1 29 ? 11.102 33.938 9.562 1 88.94 29 LYS B C 1
ATOM 2030 O O . LYS B 1 29 ? 11.758 33.375 10.438 1 88.94 29 LYS B O 1
ATOM 2035 N N . VAL B 1 30 ? 10.766 35.219 9.555 1 87.12 30 VAL B N 1
ATOM 2036 C CA . VAL B 1 30 ? 11.359 36.062 10.586 1 87.12 30 VAL B CA 1
ATOM 2037 C C . VAL B 1 30 ? 10.297 36.438 11.625 1 87.12 30 VAL B C 1
ATOM 2039 O O . VAL B 1 30 ? 10.625 36.75 12.766 1 87.12 30 VAL B O 1
ATOM 2042 N N . GLY B 1 31 ? 9.086 36.312 11.312 1 81.62 31 GLY B N 1
ATOM 2043 C CA . GLY B 1 31 ? 8 36.75 12.18 1 81.62 31 GLY B CA 1
ATOM 2044 C C . GLY B 1 31 ? 7.73 38.25 12.078 1 81.62 31 GLY B C 1
ATOM 2045 O O . GLY B 1 31 ? 8.367 38.938 11.297 1 81.62 31 GLY B O 1
ATOM 2046 N N . ILE B 1 32 ? 6.59 38.625 12.688 1 79.44 32 ILE B N 1
ATOM 2047 C CA . ILE B 1 32 ? 6.219 40.031 12.836 1 79.44 32 ILE B CA 1
ATOM 2048 C C . ILE B 1 32 ? 5.957 40.344 14.305 1 79.44 32 ILE B C 1
ATOM 2050 O O . ILE B 1 32 ? 4.805 40.375 14.742 1 79.44 32 ILE B O 1
ATOM 2054 N N . PRO B 1 33 ? 7.012 40.625 15.008 1 77.38 33 PRO B N 1
ATOM 2055 C CA . PRO B 1 33 ? 6.875 40.812 16.453 1 77.38 33 PRO B CA 1
ATOM 2056 C C . PRO B 1 33 ? 5.82 41.875 16.812 1 77.38 33 PRO B C 1
ATOM 2058 O O . PRO B 1 33 ? 5.051 41.688 17.75 1 77.38 33 PRO B O 1
ATOM 2061 N N . GLU B 1 34 ? 5.742 42.906 16.062 1 73.88 34 GLU B N 1
ATOM 2062 C CA . GLU B 1 34 ? 4.805 44 16.328 1 73.88 34 GLU B CA 1
ATOM 2063 C C . GLU B 1 34 ? 3.361 43.531 16.25 1 73.88 34 GLU B C 1
ATOM 2065 O O . GLU B 1 34 ? 2.465 44.125 16.844 1 73.88 34 GLU B O 1
ATOM 2070 N N . MET B 1 35 ? 3.215 42.406 15.531 1 70.69 35 MET B N 1
ATOM 2071 C CA . MET B 1 35 ? 1.87 41.844 15.344 1 70.69 35 MET B CA 1
ATOM 2072 C C . MET B 1 35 ? 1.695 40.562 16.125 1 70.69 35 MET B C 1
ATOM 2074 O O . MET B 1 35 ? 0.677 39.875 15.984 1 70.69 35 MET B O 1
ATOM 2078 N N . GLY B 1 36 ? 2.674 40.219 16.859 1 71.5 36 GLY B N 1
ATOM 2079 C CA . GLY B 1 36 ? 2.596 38.969 17.641 1 71.5 36 GLY B CA 1
ATOM 2080 C C . GLY B 1 36 ? 2.674 37.719 16.781 1 71.5 36 GLY B C 1
ATOM 2081 O O . GLY B 1 36 ? 2.143 36.688 17.156 1 71.5 36 GLY B O 1
ATOM 2082 N N . VAL B 1 37 ? 3.207 37.906 15.625 1 73 37 VAL B N 1
ATOM 2083 C CA . VAL B 1 37 ? 3.35 36.75 14.734 1 73 37 VAL B CA 1
ATOM 2084 C C . VAL B 1 37 ? 4.758 36.156 14.867 1 73 37 VAL B C 1
ATOM 2086 O O . VAL B 1 37 ? 5.742 36.844 14.555 1 73 37 VAL B O 1
ATOM 2089 N N . ALA B 1 38 ? 4.855 35 15.43 1 77 38 ALA B N 1
ATOM 2090 C CA . ALA B 1 38 ? 6.137 34.312 15.547 1 77 38 ALA B CA 1
ATOM 2091 C C . ALA B 1 38 ? 6.57 33.719 14.203 1 77 38 ALA B C 1
ATOM 2093 O O . ALA B 1 38 ? 5.738 33.5 13.328 1 77 38 ALA B O 1
ATOM 2094 N N . PRO B 1 39 ? 7.93 33.625 14.07 1 81.56 39 PRO B N 1
ATOM 2095 C CA . PRO B 1 39 ? 8.367 32.875 12.891 1 81.56 39 PRO B CA 1
ATOM 2096 C C . PRO B 1 39 ? 7.738 31.469 12.805 1 81.56 39 PRO B C 1
ATOM 2098 O O . PRO B 1 39 ? 7.562 30.812 13.828 1 81.56 39 PRO B O 1
ATOM 2101 N N . PHE B 1 40 ? 7.305 31.172 11.617 1 81 40 PHE B N 1
ATOM 2102 C CA . PHE B 1 40 ? 6.664 29.875 11.594 1 81 40 PHE B CA 1
ATOM 2103 C C . PHE B 1 40 ? 7.059 29.094 10.336 1 81 40 PHE B C 1
ATOM 2105 O O . PHE B 1 40 ? 6.461 28.078 10.016 1 81 40 PHE B O 1
ATOM 2112 N N . ASP B 1 41 ? 8.078 29.562 9.672 1 89 41 ASP B N 1
ATOM 2113 C CA . ASP B 1 41 ? 8.688 28.812 8.578 1 89 41 ASP B CA 1
ATOM 2114 C C . ASP B 1 41 ? 10.188 28.625 8.82 1 89 41 ASP B C 1
ATOM 2116 O O . ASP B 1 41 ? 11 29.469 8.438 1 89 41 ASP B O 1
ATOM 2120 N N . PRO B 1 42 ? 10.602 27.516 9.383 1 90.31 42 PRO B N 1
ATOM 2121 C CA . PRO B 1 42 ? 9.789 26.312 9.586 1 90.31 42 PRO B CA 1
ATOM 2122 C C . PRO B 1 42 ? 8.867 26.422 10.797 1 90.31 42 PRO B C 1
ATOM 2124 O O . PRO B 1 42 ? 9.18 27.141 11.75 1 90.31 42 PRO B O 1
ATOM 2127 N N . HIS B 1 43 ? 7.75 25.797 10.633 1 88.44 43 HIS B N 1
ATOM 2128 C CA . HIS B 1 43 ? 6.922 25.562 11.812 1 88.44 43 HIS B CA 1
ATOM 2129 C C . HIS B 1 43 ? 7.418 24.359 12.609 1 88.44 43 HIS B C 1
ATOM 2131 O O . HIS B 1 43 ? 7.797 23.344 12.023 1 88.44 43 HIS B O 1
ATOM 2137 N N . PHE B 1 44 ? 7.422 24.609 13.945 1 89.06 44 PHE B N 1
ATOM 2138 C CA . PHE B 1 44 ? 7.871 23.547 14.836 1 89.06 44 PHE B CA 1
ATOM 2139 C C . PHE B 1 44 ? 6.75 23.109 15.766 1 89.06 44 PHE B C 1
ATOM 2141 O O . PHE B 1 44 ? 6.102 23.938 16.406 1 89.06 44 PHE B O 1
ATOM 2148 N N . ALA B 1 45 ? 6.449 21.828 15.703 1 88.62 45 ALA B N 1
ATOM 2149 C CA . ALA B 1 45 ? 5.539 21.234 16.672 1 88.62 45 ALA B CA 1
ATOM 2150 C C . ALA B 1 45 ? 6.254 20.188 17.531 1 88.62 45 ALA B C 1
ATOM 2152 O O . ALA B 1 45 ? 6.832 19.234 17 1 88.62 45 ALA B O 1
ATOM 2153 N N . ARG B 1 46 ? 6.188 20.438 18.828 1 89.75 46 ARG B N 1
ATOM 2154 C CA . ARG B 1 46 ? 6.852 19.5 19.719 1 89.75 46 ARG B CA 1
ATOM 2155 C C . ARG B 1 46 ? 6.203 18.125 19.656 1 89.75 46 ARG B C 1
ATOM 2157 O O . ARG B 1 46 ? 6.898 17.109 19.688 1 89.75 46 ARG B O 1
ATOM 2164 N N . GLU B 1 47 ? 4.844 18.141 19.562 1 93.06 47 GLU B N 1
ATOM 2165 C CA . GLU B 1 47 ? 4.117 16.859 19.562 1 93.06 47 GLU B CA 1
ATOM 2166 C C . GLU B 1 47 ? 2.795 16.984 18.812 1 93.06 47 GLU B C 1
ATOM 2168 O O . GLU B 1 47 ? 2.07 17.969 18.969 1 93.06 47 GLU B O 1
ATOM 2173 N N . VAL B 1 48 ? 2.584 16.094 17.953 1 91.19 48 VAL B N 1
ATOM 2174 C CA . VAL B 1 48 ? 1.278 15.852 17.359 1 91.19 48 VAL B CA 1
ATOM 2175 C C . VAL B 1 48 ? 0.837 14.414 17.625 1 91.19 48 VAL B C 1
ATOM 2177 O O . VAL B 1 48 ? 1.533 13.469 17.266 1 91.19 48 VAL B O 1
ATOM 2180 N N . LYS B 1 49 ? -0.316 14.266 18.219 1 90.62 49 LYS B N 1
ATOM 2181 C CA . LYS B 1 49 ? -0.742 12.938 18.656 1 90.62 49 LYS B CA 1
ATOM 2182 C C . LYS B 1 49 ? -2.131 12.602 18.125 1 90.62 49 LYS B C 1
ATOM 2184 O O . LYS B 1 49 ? -3.029 13.445 18.141 1 90.62 49 LYS B O 1
ATOM 2189 N N . GLN B 1 50 ? -2.242 11.453 17.594 1 88.19 50 GLN B N 1
ATOM 2190 C CA . GLN B 1 50 ? -3.531 10.906 17.172 1 88.19 50 GLN B CA 1
ATOM 2191 C C . GLN B 1 50 ? -3.801 9.562 17.844 1 88.19 50 GLN B C 1
ATOM 2193 O O . GLN B 1 50 ? -2.955 8.664 17.812 1 88.19 50 GLN B O 1
ATOM 2198 N N . VAL B 1 51 ? -4.941 9.492 18.453 1 85.56 51 VAL B N 1
ATOM 2199 C CA . VAL B 1 51 ? -5.367 8.258 19.109 1 85.56 51 VAL B CA 1
ATOM 2200 C C . VAL B 1 51 ? -6.699 7.797 18.516 1 85.56 51 VAL B C 1
ATOM 2202 O O . VAL B 1 51 ? -7.637 8.586 18.391 1 85.56 51 VAL B O 1
ATOM 2205 N N . ARG B 1 52 ? -6.637 6.625 18.078 1 80 52 ARG B N 1
ATOM 2206 C CA . ARG B 1 52 ? -7.879 5.98 17.672 1 80 52 ARG B CA 1
ATOM 2207 C C . ARG B 1 52 ? -8.086 4.664 18.406 1 80 52 ARG B C 1
ATOM 2209 O O . ARG B 1 52 ? -7.164 3.854 18.516 1 80 52 ARG B O 1
ATOM 2216 N N . ALA B 1 53 ? -9.141 4.602 19.078 1 73.56 53 ALA B N 1
ATOM 2217 C CA . ALA B 1 53 ? -9.414 3.379 19.828 1 73.56 53 ALA B CA 1
ATOM 2218 C C . ALA B 1 53 ? -10.906 3.057 19.828 1 73.56 53 ALA B C 1
ATOM 2220 O O . ALA B 1 53 ? -11.742 3.949 19.984 1 73.56 53 ALA B O 1
ATOM 2221 N N . ILE B 1 54 ? -11.086 1.888 19.297 1 65.75 54 ILE B N 1
ATOM 2222 C CA . ILE B 1 54 ? -12.461 1.402 19.391 1 65.75 54 ILE B CA 1
ATOM 2223 C C . ILE B 1 54 ? -12.469 -0.006 19.984 1 65.75 54 ILE B C 1
ATOM 2225 O O . ILE B 1 54 ? -11.859 -0.922 19.438 1 65.75 54 ILE B O 1
ATOM 2229 N N . ASN B 1 55 ? -13.18 -0.274 21.094 1 64.06 55 ASN B N 1
ATOM 2230 C CA . ASN B 1 55 ? -13.398 -1.576 21.719 1 64.06 55 ASN B CA 1
ATOM 2231 C C . ASN B 1 55 ? -12.078 -2.316 21.938 1 64.06 55 ASN B C 1
ATOM 2233 O O . ASN B 1 55 ? -11.961 -3.492 21.594 1 64.06 55 ASN B O 1
ATOM 2237 N N . GLY B 1 56 ? -11.148 -1.677 22.375 1 60.12 56 GLY B N 1
ATOM 2238 C CA . GLY B 1 56 ? -9.914 -2.342 22.766 1 60.12 56 GLY B CA 1
ATOM 2239 C C . GLY B 1 56 ? -8.922 -2.465 21.625 1 60.12 56 GLY B C 1
ATOM 2240 O O . GLY B 1 56 ? -7.797 -2.93 21.828 1 60.12 56 GLY B O 1
ATOM 2241 N N . VAL B 1 57 ? -9.281 -2.07 20.375 1 66.75 57 VAL B N 1
ATOM 2242 C CA . VAL B 1 57 ? -8.367 -2.062 19.234 1 66.75 57 VAL B CA 1
ATOM 2243 C C . VAL B 1 57 ? -8.117 -0.625 18.781 1 66.75 57 VAL B C 1
ATOM 2245 O O . VAL B 1 57 ? -9.055 0.168 18.672 1 66.75 57 VAL B O 1
ATOM 2248 N N . GLY B 1 58 ? -6.859 -0.348 18.828 1 76.06 58 GLY B N 1
ATOM 2249 C CA . GLY B 1 58 ? -6.582 1.015 18.406 1 76.06 58 GLY B CA 1
ATOM 2250 C C . GLY B 1 58 ? -5.105 1.274 18.156 1 76.06 58 GLY B C 1
ATOM 2251 O O . GLY B 1 58 ? -4.305 0.338 18.109 1 76.06 58 GLY B O 1
ATOM 2252 N N . TYR B 1 59 ? -4.809 2.41 17.719 1 82.06 59 TYR B N 1
ATOM 2253 C CA . TYR B 1 59 ? -3.418 2.826 17.562 1 82.06 59 TYR B CA 1
ATOM 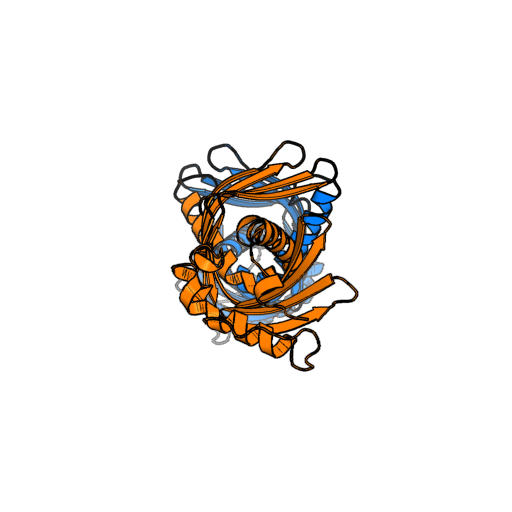2254 C C . TYR B 1 59 ? -3.207 4.23 18.125 1 82.06 59 TYR B C 1
ATOM 2256 O O . TYR B 1 59 ? -4.168 4.98 18.312 1 82.06 59 TYR B O 1
ATOM 2264 N N . THR B 1 60 ? -2.053 4.426 18.562 1 88 60 THR B N 1
ATOM 2265 C CA . THR B 1 60 ? -1.564 5.758 18.906 1 88 60 THR B CA 1
ATOM 2266 C C . THR B 1 60 ? -0.38 6.141 18.016 1 88 60 THR B C 1
ATOM 2268 O O . THR B 1 60 ? 0.603 5.398 17.938 1 88 60 THR B O 1
ATOM 2271 N N . LEU B 1 61 ? -0.574 7.168 17.25 1 91.19 61 LEU B N 1
ATOM 2272 C CA . LEU B 1 61 ? 0.52 7.754 16.484 1 91.19 61 LEU B CA 1
ATOM 2273 C C . LEU B 1 61 ? 0.977 9.07 17.109 1 91.19 61 LEU B C 1
ATOM 2275 O O . LEU B 1 61 ? 0.178 9.992 17.281 1 91.19 61 LEU B O 1
ATOM 2279 N N . THR B 1 62 ? 2.211 9.086 17.516 1 94.94 62 THR B N 1
ATOM 2280 C CA . THR B 1 62 ? 2.793 10.312 18.031 1 94.94 62 THR B CA 1
ATOM 2281 C C . THR B 1 62 ? 3.932 10.797 17.141 1 94.94 62 THR B C 1
ATOM 2283 O O . THR B 1 62 ? 4.895 10.062 16.906 1 94.94 62 THR B O 1
ATOM 2286 N N . LEU B 1 63 ? 3.756 11.922 16.625 1 95.69 63 LEU B N 1
ATOM 2287 C CA . LEU B 1 63 ? 4.828 12.609 15.914 1 95.69 63 LEU B CA 1
ATOM 2288 C C . LEU B 1 63 ? 5.512 13.633 16.812 1 95.69 63 LEU B C 1
ATOM 2290 O O . LEU B 1 63 ? 4.852 14.5 17.391 1 95.69 63 LEU B O 1
ATOM 2294 N N . ASN B 1 64 ? 6.828 13.484 16.906 1 96.44 64 ASN B N 1
ATOM 2295 C CA . ASN B 1 64 ? 7.598 14.367 17.781 1 96.44 64 ASN B CA 1
ATOM 2296 C C . ASN B 1 64 ? 8.586 15.219 16.969 1 96.44 64 ASN B C 1
ATOM 2298 O O . ASN B 1 64 ? 9.078 14.781 15.938 1 96.44 64 ASN B O 1
ATOM 2302 N N . ASN B 1 65 ? 8.82 16.406 17.469 1 95.88 65 ASN B N 1
ATOM 2303 C CA . ASN B 1 65 ? 9.82 17.297 16.875 1 95.88 65 ASN B CA 1
ATOM 2304 C C . ASN B 1 65 ? 9.602 17.453 15.375 1 95.88 65 ASN B C 1
ATOM 2306 O O . ASN B 1 65 ? 10.516 17.219 14.578 1 95.88 65 ASN B O 1
ATOM 2310 N N . VAL B 1 66 ? 8.367 17.859 15.102 1 94.81 66 VAL B N 1
ATOM 2311 C CA . VAL B 1 66 ? 7.961 17.969 13.703 1 94.81 66 VAL B CA 1
ATOM 2312 C C . VAL B 1 66 ? 8.32 19.344 13.156 1 94.81 66 VAL B C 1
ATOM 2314 O O . VAL B 1 66 ? 7.961 20.359 13.75 1 94.81 66 VAL B O 1
ATOM 2317 N N . PHE B 1 67 ? 9.055 19.328 12.078 1 93.69 67 PHE B N 1
ATOM 2318 C CA . PHE B 1 67 ? 9.344 20.547 11.336 1 93.69 67 PHE B CA 1
ATOM 2319 C C . PHE B 1 67 ? 8.602 20.562 10.008 1 93.69 67 PHE B C 1
ATOM 2321 O O . PHE B 1 67 ? 8.586 19.562 9.289 1 93.69 67 PHE B O 1
ATOM 2328 N N . GLU B 1 68 ? 7.973 21.625 9.734 1 94.5 68 GLU B N 1
ATOM 2329 C CA . GLU B 1 68 ? 7.301 21.828 8.453 1 94.5 68 GLU B CA 1
ATOM 2330 C C . GLU B 1 68 ? 7.781 23.109 7.781 1 94.5 68 GLU B C 1
ATOM 2332 O O . GLU B 1 68 ? 7.793 24.172 8.406 1 94.5 68 GLU B O 1
ATOM 2337 N N . ARG B 1 69 ? 8.141 22.969 6.559 1 95.25 69 ARG B N 1
ATOM 2338 C CA . ARG B 1 69 ? 8.617 24.109 5.773 1 95.25 69 ARG B CA 1
ATOM 2339 C C . ARG B 1 69 ? 7.773 24.297 4.516 1 95.25 69 ARG B C 1
ATOM 2341 O O . ARG B 1 69 ? 7.094 23.375 4.07 1 95.25 69 ARG B O 1
ATOM 2348 N N . GLY B 1 70 ? 7.797 25.547 4.043 1 95.81 70 GLY B N 1
ATOM 2349 C CA . GLY B 1 70 ? 7.129 25.812 2.783 1 95.81 70 GLY B CA 1
ATOM 2350 C C . GLY B 1 70 ? 6.07 26.891 2.891 1 95.81 70 GLY B C 1
ATOM 2351 O O . GLY B 1 70 ? 5.531 27.344 1.879 1 95.81 70 GLY B O 1
ATOM 2352 N N . TRP B 1 71 ? 5.871 27.422 4.031 1 92.44 71 TRP B N 1
ATOM 2353 C CA . TRP B 1 71 ? 4.805 28.391 4.289 1 92.44 71 TRP B CA 1
ATOM 2354 C C . TRP B 1 71 ? 5.066 29.703 3.557 1 92.44 71 TRP B C 1
ATOM 2356 O O . TRP B 1 71 ? 4.145 30.312 3.014 1 92.44 71 TRP B O 1
ATOM 2366 N N . SER B 1 72 ? 6.293 30.094 3.516 1 93.38 72 SER B N 1
ATOM 2367 C CA . SER B 1 72 ? 6.652 31.375 2.906 1 93.38 72 SER B CA 1
ATOM 2368 C C . SER B 1 72 ? 6.387 31.359 1.404 1 93.38 72 SER B C 1
ATOM 2370 O O . SER B 1 72 ? 6.219 32.406 0.791 1 93.38 72 SER B O 1
ATOM 2372 N N . ASN B 1 73 ? 6.375 30.219 0.808 1 95.31 73 ASN B N 1
ATOM 2373 C CA . ASN B 1 73 ? 6.16 30.109 -0.631 1 95.31 73 ASN B CA 1
ATOM 2374 C C . ASN B 1 73 ? 4.711 29.75 -0.956 1 95.31 73 ASN B C 1
ATOM 2376 O O . ASN B 1 73 ? 4.344 29.641 -2.125 1 95.31 73 ASN B O 1
ATOM 2380 N N . SER B 1 74 ? 3.926 29.609 0.084 1 96.31 74 SER B N 1
ATOM 2381 C CA . SER B 1 74 ? 2.523 29.266 -0.117 1 96.31 74 SER B CA 1
ATOM 2382 C C . SER B 1 74 ? 1.704 30.484 -0.52 1 96.31 74 SER B C 1
ATOM 2384 O O . SER B 1 74 ? 2.141 31.625 -0.33 1 96.31 74 SER B O 1
ATOM 2386 N N . VAL B 1 75 ? 0.552 30.25 -1.157 1 96.94 75 VAL B N 1
ATOM 2387 C CA . VAL B 1 75 ? -0.35 31.328 -1.569 1 96.94 75 VAL B CA 1
ATOM 2388 C C . VAL B 1 75 ? -1.779 30.984 -1.152 1 96.94 75 VAL B C 1
ATOM 2390 O O . VAL B 1 75 ? -2.268 29.875 -1.424 1 96.94 75 VAL B O 1
ATOM 2393 N N . VAL B 1 76 ? -2.383 31.906 -0.414 1 95.81 76 VAL B N 1
ATOM 2394 C CA . VAL B 1 76 ? -3.818 31.781 -0.184 1 95.81 76 VAL B CA 1
ATOM 2395 C C . VAL B 1 76 ? -4.578 32.094 -1.473 1 95.81 76 VAL B C 1
ATOM 2397 O O . VAL B 1 76 ? -4.484 33.188 -2.006 1 95.81 76 VAL B O 1
ATOM 2400 N N . THR B 1 77 ? -5.285 31.125 -1.963 1 98.06 77 THR B N 1
ATOM 2401 C CA . THR B 1 77 ? -5.922 31.266 -3.268 1 98.06 77 THR B CA 1
ATOM 2402 C C . THR B 1 77 ? -7.395 31.641 -3.113 1 98.06 77 THR B C 1
ATOM 2404 O O . THR B 1 77 ? -7.977 32.25 -4 1 98.06 77 THR B O 1
ATOM 2407 N N . LYS B 1 78 ? -8 31.219 -2.059 1 97.25 78 LYS B N 1
ATOM 2408 C CA . LYS B 1 78 ? -9.383 31.547 -1.729 1 97.25 78 LYS B CA 1
ATOM 2409 C C . LYS B 1 78 ? -9.531 31.891 -0.25 1 97.25 78 LYS B C 1
ATOM 2411 O O . LYS B 1 78 ? -8.789 31.375 0.59 1 97.25 78 LYS B O 1
ATOM 2416 N N . TYR B 1 79 ? -10.469 32.812 0.031 1 95.06 79 TYR B N 1
ATOM 2417 C CA . TYR B 1 79 ? -10.805 33.219 1.395 1 95.06 79 TYR B CA 1
ATOM 2418 C C . TYR B 1 79 ? -12.273 33.625 1.5 1 95.06 79 TYR B C 1
ATOM 2420 O O . TYR B 1 79 ? -12.766 34.375 0.673 1 95.06 79 TYR B O 1
ATOM 2428 N N . LYS B 1 80 ? -12.883 33.031 2.502 1 94.69 80 LYS B N 1
ATOM 2429 C CA . LYS B 1 80 ? -14.289 33.344 2.734 1 94.69 80 LYS B CA 1
ATOM 2430 C C . LYS B 1 80 ? -14.594 33.438 4.227 1 94.69 80 LYS B C 1
ATOM 2432 O O . LYS B 1 80 ? -14.148 32.562 5 1 94.69 80 LYS B O 1
ATOM 2437 N N . THR B 1 81 ? -15.312 34.5 4.594 1 91.06 81 THR B N 1
ATOM 2438 C CA . THR B 1 81 ? -15.781 34.625 5.969 1 91.06 81 THR B CA 1
ATOM 2439 C C . THR B 1 81 ? -17.281 34.344 6.062 1 91.06 81 THR B C 1
ATOM 2441 O O . THR B 1 81 ? -18.062 34.812 5.25 1 91.06 81 THR B O 1
ATOM 2444 N N . ASP B 1 82 ? -17.547 33.375 7.004 1 87.12 82 ASP B N 1
ATOM 2445 C CA . ASP B 1 82 ? -18.938 33.125 7.371 1 87.12 82 ASP B CA 1
ATOM 2446 C C . ASP B 1 82 ? -19.25 33.719 8.75 1 87.12 82 ASP B C 1
ATOM 2448 O O . ASP B 1 82 ? -19.188 33 9.758 1 87.12 82 ASP B O 1
ATOM 2452 N N . TRP B 1 83 ? -19.766 34.969 8.742 1 83.25 83 TRP B N 1
ATOM 2453 C CA . TRP B 1 83 ? -19.984 35.688 9.984 1 83.25 83 TRP B CA 1
ATOM 2454 C C . TRP B 1 83 ? -21.094 35.031 10.805 1 83.25 83 TRP B C 1
ATOM 2456 O O . TRP B 1 83 ? -21.016 34.969 12.031 1 83.25 83 TRP B O 1
ATOM 2466 N N . ASP B 1 84 ? -22.094 34.531 10.141 1 83.88 84 ASP B N 1
ATOM 2467 C CA . ASP B 1 84 ? -23.25 33.938 10.805 1 83.88 84 ASP B CA 1
ATOM 2468 C C . ASP B 1 84 ? -22.844 32.719 11.617 1 83.88 84 ASP B C 1
ATOM 2470 O O . ASP B 1 84 ? -23.406 32.469 12.68 1 83.88 84 ASP B O 1
ATOM 2474 N N . ASN B 1 85 ? -21.859 32.094 11.18 1 84.38 85 ASN B N 1
ATOM 2475 C CA . ASN B 1 85 ? -21.453 30.875 11.852 1 84.38 85 ASN B CA 1
ATOM 2476 C C . ASN B 1 85 ? -20.078 31.031 12.5 1 84.38 85 ASN B C 1
ATOM 2478 O O . ASN B 1 85 ? -19.484 30.047 12.953 1 84.38 85 ASN B O 1
ATOM 2482 N N . GLN B 1 86 ? -19.5 32.219 12.445 1 82.56 86 GLN B N 1
ATOM 2483 C CA . GLN B 1 86 ? -18.219 32.531 13.039 1 82.56 86 GLN B CA 1
ATOM 2484 C C . GLN B 1 86 ? -17.125 31.609 12.523 1 82.56 86 GLN B C 1
ATOM 2486 O O . GLN B 1 86 ? -16.391 31 13.312 1 82.56 86 GLN B O 1
ATOM 2491 N N . ARG B 1 87 ? -17.109 31.531 11.219 1 88.94 87 ARG B N 1
ATOM 2492 C CA . ARG B 1 87 ? -16.172 30.625 10.586 1 88.94 87 ARG B CA 1
ATOM 2493 C C . ARG B 1 87 ? -15.406 31.312 9.461 1 88.94 87 ARG B C 1
ATOM 2495 O O . ARG B 1 87 ? -15.93 32.25 8.836 1 88.94 87 ARG B O 1
ATOM 2502 N N . ILE B 1 88 ? -14.172 30.922 9.305 1 89.81 88 ILE B N 1
ATOM 2503 C CA . ILE B 1 88 ? -13.398 31.328 8.141 1 89.81 88 ILE B CA 1
ATOM 2504 C C . ILE B 1 88 ? -12.969 30.094 7.355 1 89.81 88 ILE B C 1
ATOM 2506 O O . ILE B 1 88 ? -12.688 29.047 7.941 1 89.81 88 ILE B O 1
ATOM 2510 N N . ILE B 1 89 ? -12.984 30.172 6.082 1 94.38 89 ILE B N 1
ATOM 2511 C CA . ILE B 1 89 ? -12.539 29.125 5.18 1 94.38 89 ILE B CA 1
ATOM 2512 C C . ILE B 1 89 ? -11.508 29.672 4.199 1 94.38 89 ILE B C 1
ATOM 2514 O O . ILE B 1 89 ? -11.734 30.719 3.586 1 94.38 89 ILE B O 1
ATOM 2518 N N . TYR B 1 90 ? -10.43 29.094 4.086 1 94.81 90 TYR B N 1
ATOM 2519 C CA . TYR B 1 90 ? -9.477 29.547 3.08 1 94.81 90 TYR B CA 1
ATOM 2520 C C . TYR B 1 90 ? -8.75 28.359 2.447 1 94.81 90 TYR B C 1
ATOM 2522 O O . TYR B 1 90 ? -8.594 27.312 3.076 1 94.81 90 TYR B O 1
ATOM 2530 N N . SER B 1 91 ? -8.367 28.484 1.187 1 97.62 91 SER B N 1
ATOM 2531 C CA . SER B 1 91 ? -7.562 27.531 0.441 1 97.62 91 SER B CA 1
ATOM 2532 C C . SER B 1 91 ? -6.137 28.047 0.243 1 97.62 91 SER B C 1
ATOM 2534 O O . SER B 1 91 ? -5.926 29.234 0.01 1 97.62 91 SER B O 1
ATOM 2536 N N . GLN B 1 92 ? -5.27 27.172 0.359 1 97.38 92 GLN B N 1
ATOM 2537 C CA . GLN B 1 92 ? -3.859 27.531 0.258 1 97.38 92 GLN B CA 1
ATOM 2538 C C . GLN B 1 92 ? -3.111 26.547 -0.644 1 97.38 92 GLN B C 1
ATOM 2540 O O . GLN B 1 92 ? -3.338 25.344 -0.579 1 97.38 92 GLN B O 1
ATOM 2545 N N . TYR B 1 93 ? -2.285 27.141 -1.507 1 98.38 93 TYR B N 1
ATOM 2546 C CA . TYR B 1 93 ? -1.457 26.375 -2.428 1 98.38 93 TYR B CA 1
ATOM 2547 C C . TYR B 1 93 ? 0.009 26.422 -2.012 1 98.38 93 TYR B C 1
ATOM 2549 O O . TYR B 1 93 ? 0.528 27.484 -1.668 1 98.38 93 TYR B O 1
ATOM 2557 N N . PHE B 1 94 ? 0.641 25.281 -1.961 1 98 94 PHE B N 1
ATOM 2558 C CA . PHE B 1 94 ? 2.068 25.141 -1.702 1 98 94 PHE B CA 1
ATOM 2559 C C . PHE B 1 94 ? 2.771 24.516 -2.898 1 98 94 PHE B C 1
ATOM 2561 O O . PHE B 1 94 ? 2.533 23.344 -3.223 1 98 94 PHE B O 1
ATOM 2568 N N . PRO B 1 95 ? 3.684 25.281 -3.58 1 98.31 95 PRO B N 1
ATOM 2569 C CA . PRO B 1 95 ? 4.453 24.609 -4.625 1 98.31 95 PRO B CA 1
ATOM 2570 C C . PRO B 1 95 ? 5.262 23.422 -4.09 1 98.31 95 PRO B C 1
ATOM 2572 O O . PRO B 1 95 ? 5.371 22.391 -4.758 1 98.31 95 PRO B O 1
ATOM 2575 N N . GLU B 1 96 ? 5.812 23.609 -2.891 1 98.19 96 GLU B N 1
ATOM 2576 C CA . GLU B 1 96 ? 6.574 22.547 -2.223 1 98.19 96 GLU B CA 1
ATOM 2577 C C . GLU B 1 96 ? 6.465 22.672 -0.706 1 98.19 96 GLU B C 1
ATOM 2579 O O . GLU B 1 96 ? 6.504 23.766 -0.16 1 98.19 96 GLU B O 1
ATOM 2584 N N . LYS B 1 97 ? 6.246 21.516 -0.004 1 96.94 97 LYS B N 1
ATOM 2585 C CA . LYS B 1 97 ? 6.262 21.391 1.451 1 96.94 97 LYS B CA 1
ATOM 2586 C C . LYS B 1 97 ? 7.191 20.281 1.903 1 96.94 97 LYS B C 1
ATOM 2588 O O . LYS B 1 97 ? 7.242 19.219 1.277 1 96.94 97 LYS B O 1
ATOM 2593 N N . TRP B 1 98 ? 7.902 20.578 2.994 1 97.69 98 TRP B N 1
ATOM 2594 C CA . TRP B 1 98 ? 8.805 19.594 3.59 1 97.69 98 TRP B CA 1
ATOM 2595 C C . TRP B 1 98 ? 8.453 19.359 5.055 1 97.69 98 TRP B C 1
ATOM 2597 O O . TRP B 1 98 ? 8.281 20.312 5.824 1 97.69 98 TRP B O 1
ATOM 2607 N N . LEU B 1 99 ? 8.305 18.141 5.375 1 97.5 99 LEU B N 1
ATOM 2608 C CA . LEU B 1 99 ? 8.047 17.766 6.762 1 97.5 99 LEU B CA 1
ATOM 2609 C C . LEU B 1 99 ? 9.039 16.703 7.227 1 97.5 99 LEU B C 1
ATOM 2611 O O . LEU B 1 99 ? 9.414 15.812 6.461 1 97.5 99 LEU B O 1
ATOM 2615 N N . ASN B 1 100 ? 9.445 16.797 8.469 1 98.12 100 ASN B N 1
ATOM 2616 C CA . ASN B 1 100 ? 10.242 15.727 9.078 1 98.12 100 ASN B CA 1
ATOM 2617 C C . ASN B 1 100 ? 10.062 15.688 10.594 1 98.12 100 ASN B C 1
ATOM 2619 O O . ASN B 1 100 ? 9.531 16.625 11.188 1 98.12 100 ASN B O 1
ATOM 2623 N N . GLY B 1 101 ? 10.422 14.609 11.188 1 98 101 GLY B N 1
ATOM 2624 C CA . GLY B 1 101 ? 10.336 14.438 12.633 1 98 101 GLY B CA 1
ATOM 2625 C C . GLY B 1 101 ? 10.547 13 13.078 1 98 101 GLY B C 1
ATOM 2626 O O . GLY B 1 101 ? 11.125 12.195 12.344 1 98 101 GLY B O 1
ATOM 2627 N N . ASP B 1 102 ? 10.188 12.836 14.305 1 98.38 102 ASP B N 1
ATOM 2628 C CA . ASP B 1 102 ? 10.188 11.508 14.898 1 98.38 102 ASP B CA 1
ATOM 2629 C C . ASP B 1 102 ? 8.766 10.969 15.047 1 98.38 102 ASP B C 1
ATOM 2631 O O . ASP B 1 102 ? 7.816 11.742 15.195 1 98.38 102 ASP B O 1
ATOM 2635 N N . TYR B 1 103 ? 8.695 9.641 14.906 1 96.38 103 TYR B N 1
ATOM 2636 C CA . TYR B 1 103 ? 7.375 9.055 15.141 1 96.38 103 TYR B CA 1
ATOM 2637 C C . TYR B 1 103 ? 7.453 7.906 16.125 1 96.38 103 TYR B C 1
ATOM 2639 O O . TYR B 1 103 ? 8.492 7.25 16.25 1 96.38 103 TYR B O 1
ATOM 2647 N N . GLU B 1 104 ? 6.402 7.777 16.859 1 94.06 104 GLU B N 1
ATOM 2648 C CA . GLU B 1 104 ? 6.094 6.59 17.656 1 94.06 104 GLU B CA 1
ATOM 2649 C C . GLU B 1 104 ? 4.703 6.055 17.328 1 94.06 104 GLU B C 1
ATOM 2651 O O . GLU B 1 104 ? 3.715 6.785 17.406 1 94.06 104 GLU B O 1
ATOM 2656 N N . PHE B 1 105 ? 4.719 4.773 16.922 1 89.5 105 PHE B N 1
ATOM 2657 C CA . PHE B 1 105 ? 3.463 4.109 16.594 1 89.5 105 PHE B CA 1
ATOM 2658 C C . PHE B 1 105 ? 3.23 2.918 17.531 1 89.5 105 PHE B C 1
ATOM 2660 O O . PHE B 1 105 ? 4.086 2.041 17.641 1 89.5 105 PHE B O 1
ATOM 2667 N N . LYS B 1 106 ? 2.121 3.014 18.141 1 83.81 106 LYS B N 1
ATOM 2668 C CA . LYS B 1 106 ? 1.691 1.902 18.984 1 83.81 106 LYS B CA 1
ATOM 2669 C C . LYS B 1 106 ? 0.337 1.362 18.531 1 83.81 106 LYS B C 1
ATOM 2671 O O . LYS B 1 106 ? -0.669 2.072 18.578 1 83.81 106 LYS B O 1
ATOM 2676 N N . GLY B 1 107 ? 0.445 0.247 17.969 1 77.38 107 GLY B N 1
ATOM 2677 C CA . GLY B 1 107 ? -0.79 -0.426 17.594 1 77.38 107 GLY B CA 1
ATOM 2678 C C . GLY B 1 107 ? -1.138 -1.583 18.516 1 77.38 107 GLY B C 1
ATOM 2679 O O . GLY B 1 107 ? -0.279 -2.408 18.828 1 77.38 107 GLY B O 1
ATOM 2680 N N . ASP B 1 108 ? -2.227 -1.411 19.188 1 66.12 108 ASP B N 1
ATOM 2681 C CA . ASP B 1 108 ? -2.637 -2.447 20.125 1 66.12 108 ASP B CA 1
ATOM 2682 C C . ASP B 1 108 ? -3.844 -3.221 19.594 1 66.12 108 ASP B C 1
ATOM 2684 O O . ASP B 1 108 ? -4.824 -2.623 19.156 1 66.12 108 ASP B O 1
ATOM 2688 N N . ALA B 1 109 ? -3.514 -4.312 19.062 1 57.38 109 ALA B N 1
ATOM 2689 C CA . ALA B 1 109 ? -4.68 -5.172 18.891 1 57.38 109 ALA B CA 1
ATOM 2690 C C . ALA B 1 109 ? -4.637 -6.363 19.844 1 57.38 109 ALA B C 1
ATOM 2692 O O . ALA B 1 109 ? -3.674 -7.133 19.828 1 57.38 109 ALA B O 1
ATOM 2693 N N . PHE B 1 110 ? -5.617 -6.531 20.672 1 50.78 110 PHE B N 1
ATOM 2694 C CA . PHE B 1 110 ? -5.836 -7.621 21.609 1 50.78 110 PHE B CA 1
ATOM 2695 C C . PHE B 1 110 ? -4.559 -7.938 22.391 1 50.78 110 PHE B C 1
ATOM 2697 O O . PHE B 1 110 ? -4.273 -9.102 22.672 1 50.78 110 PHE B O 1
ATOM 2704 N N . GLY B 1 111 ? -3.746 -6.984 22.562 1 49.91 111 GLY B N 1
ATOM 2705 C CA . GLY B 1 111 ? -2.588 -7.172 23.422 1 49.91 111 GLY B CA 1
ATOM 2706 C C . GLY B 1 111 ? -1.316 -7.469 22.656 1 49.91 111 GLY B C 1
ATOM 2707 O O . GLY B 1 111 ? -0.242 -7.598 23.25 1 49.91 111 GLY B O 1
ATOM 2708 N N . LEU B 1 112 ? -1.284 -7.723 21.406 1 53.25 112 LEU B N 1
ATOM 2709 C CA . LEU B 1 112 ? -0.088 -8.148 20.688 1 53.25 112 LEU B CA 1
ATOM 2710 C C . LEU B 1 112 ? 0.634 -6.949 20.078 1 53.25 112 LEU B C 1
ATOM 2712 O O . LEU B 1 112 ? 1.834 -7.016 19.797 1 53.25 112 LEU B O 1
ATOM 2716 N N . GLY B 1 113 ? 0.295 -5.895 20.375 1 62.16 113 GLY B N 1
ATOM 2717 C CA . GLY B 1 113 ? 0.503 -4.523 19.938 1 62.16 113 GLY B CA 1
ATOM 2718 C C . GLY B 1 113 ? 1.769 -4.344 19.125 1 62.16 113 GLY B C 1
ATOM 2719 O O . GLY B 1 113 ? 2.674 -5.18 19.188 1 62.16 113 GLY B O 1
ATOM 2720 N N . VAL B 1 114 ? 1.873 -3.738 18.078 1 70.19 114 VAL B N 1
ATOM 2721 C CA . VAL B 1 114 ? 3.004 -3.287 17.281 1 70.19 114 VAL B CA 1
ATOM 2722 C C . VAL B 1 114 ? 3.498 -1.937 17.797 1 70.19 114 VAL B C 1
ATOM 2724 O O . VAL B 1 114 ? 2.697 -1.045 18.078 1 70.19 114 VAL B O 1
ATOM 2727 N N . LEU B 1 115 ? 4.824 -1.964 18.203 1 80.75 115 LEU B N 1
ATOM 2728 C CA . LEU B 1 115 ? 5.48 -0.708 18.547 1 80.75 115 LEU B CA 1
ATOM 2729 C C . LEU B 1 115 ? 6.578 -0.378 17.531 1 80.75 115 LEU B C 1
ATOM 2731 O O . LEU B 1 115 ? 7.449 -1.209 17.266 1 80.75 115 LEU B O 1
ATOM 2735 N N . ARG B 1 116 ? 6.391 0.76 16.906 1 84 116 ARG B N 1
ATOM 2736 C CA . ARG B 1 116 ? 7.426 1.231 15.984 1 84 116 ARG B CA 1
ATOM 2737 C C . ARG B 1 116 ? 7.777 2.689 16.266 1 84 116 ARG B C 1
ATOM 2739 O O . ARG B 1 116 ? 6.906 3.486 16.625 1 84 116 ARG B O 1
ATOM 2746 N N . SER B 1 117 ? 9.078 2.955 16.156 1 92.06 117 SER B N 1
ATOM 2747 C CA . SER B 1 117 ? 9.531 4.34 16.266 1 92.06 117 SER B CA 1
ATOM 2748 C C . SER B 1 117 ? 10.711 4.609 15.336 1 92.06 117 SER B C 1
ATOM 2750 O O . SER B 1 117 ? 11.445 3.686 14.969 1 92.06 117 SER B O 1
ATOM 2752 N N . GLY B 1 118 ? 10.82 5.75 14.906 1 94.81 118 GLY B N 1
ATOM 2753 C CA . GLY B 1 118 ? 11.898 6.141 14.016 1 94.81 118 GLY B CA 1
ATOM 2754 C C . GLY B 1 118 ? 11.758 7.555 13.492 1 94.81 118 GLY B C 1
ATOM 2755 O O . GLY B 1 118 ? 11 8.352 14.039 1 94.81 118 GLY B O 1
ATOM 2756 N N . ARG B 1 119 ? 12.633 7.926 12.547 1 97.5 119 ARG B N 1
ATOM 2757 C CA . ARG B 1 119 ? 12.594 9.227 11.891 1 97.5 119 ARG B CA 1
ATOM 2758 C C . ARG B 1 119 ? 11.82 9.156 10.578 1 97.5 119 ARG B C 1
ATOM 2760 O O . ARG B 1 119 ? 11.781 8.109 9.93 1 97.5 119 ARG B O 1
ATOM 2767 N N . TRP B 1 120 ? 11.172 10.18 10.227 1 97.81 120 TRP B N 1
ATOM 2768 C CA . TRP B 1 120 ? 10.453 10.25 8.961 1 97.81 120 TRP B CA 1
ATOM 2769 C C . TRP B 1 120 ? 10.656 11.609 8.297 1 97.81 120 TRP B C 1
ATOM 2771 O O . TRP B 1 120 ? 10.992 12.586 8.969 1 97.81 120 TRP B O 1
ATOM 2781 N N . ASN B 1 121 ? 10.57 11.633 6.988 1 98.44 121 ASN B N 1
ATOM 2782 C CA . ASN B 1 121 ? 10.531 12.867 6.211 1 98.44 121 ASN B CA 1
ATOM 2783 C C . ASN B 1 121 ? 9.594 12.742 5.008 1 98.44 121 ASN B C 1
ATOM 2785 O O . ASN B 1 121 ? 9.359 11.641 4.516 1 98.44 121 ASN B O 1
ATOM 2789 N N . MET B 1 122 ? 9.086 13.844 4.602 1 98.25 122 MET B N 1
ATOM 2790 C CA . MET B 1 122 ? 8.109 13.875 3.514 1 98.25 122 MET B CA 1
ATOM 2791 C C . MET B 1 122 ? 8.242 15.164 2.705 1 98.25 122 MET B C 1
ATOM 2793 O O . MET B 1 122 ? 8.43 16.234 3.27 1 98.25 122 MET B O 1
ATOM 2797 N N . THR B 1 123 ? 8.234 15.039 1.451 1 98.62 123 THR B N 1
ATOM 2798 C CA . THR B 1 123 ? 8.172 16.172 0.534 1 98.62 123 THR B CA 1
ATOM 2799 C C . THR B 1 123 ? 6.891 16.125 -0.298 1 98.62 123 THR B C 1
ATOM 2801 O O . THR B 1 123 ? 6.594 15.109 -0.928 1 98.62 123 THR B O 1
ATOM 2804 N N . LEU B 1 124 ? 6.164 17.141 -0.219 1 98.5 124 LEU B N 1
ATOM 2805 C CA . LEU B 1 124 ? 4.961 17.297 -1.031 1 98.5 124 LEU B CA 1
ATOM 2806 C C . LEU B 1 124 ? 5.172 18.344 -2.117 1 98.5 124 LEU B C 1
ATOM 2808 O O . LEU B 1 124 ? 5.789 19.391 -1.87 1 98.5 124 LEU B O 1
ATOM 2812 N N . ARG B 1 125 ? 4.738 18.047 -3.291 1 98.62 125 ARG B N 1
ATOM 2813 C CA . ARG B 1 125 ? 4.797 19 -4.402 1 98.62 125 ARG B CA 1
ATOM 2814 C C . ARG B 1 125 ? 3.412 19.219 -5.008 1 98.62 125 ARG B C 1
ATOM 2816 O O . ARG B 1 125 ? 2.627 18.266 -5.125 1 98.62 125 ARG B O 1
ATOM 2823 N N . ASP B 1 126 ? 3.199 20.5 -5.43 1 98.5 126 ASP B N 1
ATOM 2824 C CA . ASP B 1 126 ? 1.891 20.828 -5.984 1 98.5 126 ASP B CA 1
ATOM 2825 C C . ASP B 1 126 ? 0.771 20.422 -5.027 1 98.5 126 ASP B C 1
ATOM 2827 O O . ASP B 1 126 ? -0.12 19.656 -5.395 1 98.5 126 ASP B O 1
ATOM 2831 N N . TYR B 1 127 ? 0.868 21.016 -3.84 1 98.31 127 TYR B N 1
ATOM 2832 C CA . TYR B 1 127 ? -0.003 20.672 -2.719 1 98.31 127 TYR B CA 1
ATOM 2833 C C . TYR B 1 127 ? -1.011 21.781 -2.457 1 98.31 127 TYR B C 1
ATOM 2835 O O . TYR B 1 127 ? -0.67 22.969 -2.52 1 98.31 127 TYR B O 1
ATOM 2843 N N . SER B 1 128 ? -2.238 21.422 -2.195 1 98.19 128 SER B N 1
ATOM 2844 C CA . SER B 1 128 ? -3.24 22.391 -1.789 1 98.19 128 SER B CA 1
ATOM 2845 C C . SER B 1 128 ? -4.148 21.844 -0.698 1 98.19 128 SER B C 1
ATOM 2847 O O . SER B 1 128 ? -4.402 20.641 -0.648 1 98.19 128 SER B O 1
ATOM 2849 N N . GLN B 1 129 ? -4.609 22.672 0.129 1 97.94 129 GLN B N 1
ATOM 2850 C CA . GLN B 1 129 ? -5.508 22.328 1.222 1 97.94 129 GLN B CA 1
ATOM 2851 C C . GLN B 1 129 ? -6.562 23.406 1.445 1 97.94 129 GLN B C 1
ATOM 2853 O O . GLN B 1 129 ? -6.375 24.547 1.04 1 97.94 129 GLN B O 1
ATOM 2858 N N . THR B 1 130 ? -7.629 23.016 2.045 1 97.75 130 THR B N 1
ATOM 2859 C CA . THR B 1 130 ? -8.656 23.938 2.545 1 97.75 130 THR B CA 1
ATOM 2860 C C . THR B 1 130 ? -8.758 23.844 4.066 1 97.75 130 THR B C 1
ATOM 2862 O O . THR B 1 130 ? -8.836 22.766 4.629 1 97.75 130 THR B O 1
ATOM 2865 N N . THR B 1 131 ? -8.695 24.984 4.684 1 94.88 131 THR B N 1
ATOM 2866 C CA . THR B 1 131 ? -8.773 25.078 6.137 1 94.88 131 THR B CA 1
ATOM 2867 C C . THR B 1 131 ? -10.039 25.797 6.57 1 94.88 131 THR B C 1
ATOM 2869 O O . THR B 1 131 ? -10.375 26.859 6.039 1 94.88 131 THR B O 1
ATOM 2872 N N . ARG B 1 132 ? -10.719 25.172 7.48 1 93.69 132 ARG B N 1
ATOM 2873 C CA . ARG B 1 132 ? -11.875 25.766 8.133 1 93.69 132 ARG B CA 1
ATOM 2874 C C . ARG B 1 132 ? -11.609 26 9.617 1 93.69 132 ARG B C 1
ATOM 2876 O O . ARG B 1 132 ? -11.195 25.078 10.328 1 93.69 132 ARG B O 1
ATOM 2883 N N . ILE B 1 133 ? -11.797 27.203 9.945 1 90.06 133 ILE B N 1
ATOM 2884 C CA . ILE B 1 133 ? -11.57 27.562 11.336 1 90.06 133 ILE B CA 1
ATOM 2885 C C . ILE B 1 133 ? -12.867 28.062 11.969 1 90.06 133 ILE B C 1
ATOM 2887 O O . ILE B 1 133 ? -13.555 28.922 11.398 1 90.06 133 ILE B O 1
ATOM 2891 N N . LYS B 1 134 ? -13.164 27.438 13.008 1 86.69 134 LYS B N 1
ATOM 2892 C CA . LYS B 1 134 ? -14.336 27.844 13.766 1 86.69 134 LYS B CA 1
ATOM 2893 C C . LYS B 1 134 ? -13.969 28.172 15.211 1 86.69 134 LYS B C 1
ATOM 2895 O O . LYS B 1 134 ? -13.219 27.422 15.852 1 86.69 134 LYS B O 1
ATOM 2900 N N . ARG B 1 135 ? -14.422 29.312 15.609 1 76.88 135 ARG B N 1
ATOM 2901 C CA . ARG B 1 135 ? -14.234 29.656 17.016 1 76.88 135 ARG B CA 1
ATOM 2902 C C . ARG B 1 135 ? -15.094 28.781 17.922 1 76.88 135 ARG B C 1
ATOM 2904 O O . ARG B 1 135 ? -16.25 28.484 17.594 1 76.88 135 ARG B O 1
ATOM 2911 N N . ASN B 1 136 ? -14.461 28.203 18.844 1 74.94 136 ASN B N 1
ATOM 2912 C CA . ASN B 1 136 ? -15.133 27.391 19.859 1 74.94 136 ASN B CA 1
ATOM 2913 C C . ASN B 1 136 ? -14.82 27.891 21.266 1 74.94 136 ASN B C 1
ATOM 2915 O O . ASN B 1 136 ? -13.859 27.438 21.891 1 74.94 136 ASN B O 1
ATOM 2919 N N . GLY B 1 137 ? -15.781 28.672 21.812 1 69.81 137 GLY B N 1
ATOM 2920 C CA . GLY B 1 137 ? -15.492 29.312 23.094 1 69.81 137 GLY B CA 1
ATOM 2921 C C . GLY B 1 137 ? -14.188 30.094 23.078 1 69.81 137 GLY B C 1
ATOM 2922 O O . GLY B 1 137 ? -14 30.984 22.266 1 69.81 137 GLY B O 1
ATOM 2923 N N . THR B 1 138 ? -13.227 29.641 23.922 1 65.56 138 THR B N 1
ATOM 2924 C CA . THR B 1 138 ? -11.93 30.312 24.031 1 65.56 138 THR B CA 1
ATOM 2925 C C . THR B 1 138 ? -10.93 29.703 23.047 1 65.56 138 THR B C 1
ATOM 2927 O O . THR B 1 138 ? -9.852 30.266 22.844 1 65.56 138 THR B O 1
ATOM 2930 N N . GLY B 1 139 ? -11.383 28.625 22.422 1 73.69 139 GLY B N 1
ATOM 2931 C CA . GLY B 1 139 ? -10.461 27.969 21.516 1 73.69 139 GLY B CA 1
ATOM 2932 C C . GLY B 1 139 ? -10.906 27.984 20.078 1 73.69 139 GLY B C 1
ATOM 2933 O O . GLY B 1 139 ? -11.742 28.812 19.688 1 73.69 139 GLY B O 1
ATOM 2934 N N . VAL B 1 140 ? -10.094 27.406 19.172 1 78.75 140 VAL B N 1
ATOM 2935 C CA . VAL B 1 140 ? -10.438 27.281 17.75 1 78.75 140 VAL B CA 1
ATOM 2936 C C . VAL B 1 140 ? -10.461 25.812 17.359 1 78.75 140 VAL B C 1
ATOM 2938 O O . VAL B 1 140 ? -9.711 25 17.906 1 78.75 140 VAL B O 1
ATOM 2941 N N . ASP B 1 141 ? -11.461 25.5 16.562 1 83.62 141 ASP B N 1
ATOM 2942 C CA . ASP B 1 141 ? -11.5 24.219 15.883 1 83.62 141 ASP B CA 1
ATOM 2943 C C . ASP B 1 141 ? -11.07 24.359 14.422 1 83.62 141 ASP B C 1
ATOM 2945 O O . ASP B 1 141 ? -11.641 25.156 13.672 1 83.62 141 ASP B O 1
ATOM 2949 N N . VAL B 1 142 ? -10.008 23.656 14.133 1 89.94 142 VAL B N 1
ATOM 2950 C CA . VAL B 1 142 ? -9.484 23.766 12.773 1 89.94 142 VAL B CA 1
ATOM 2951 C C . VAL B 1 142 ? -9.695 22.453 12.031 1 89.94 142 VAL B C 1
ATOM 2953 O O . VAL B 1 142 ? -9.359 21.391 12.547 1 89.94 142 VAL B O 1
ATOM 2956 N N . HIS B 1 143 ? -10.328 22.516 10.938 1 93.44 143 HIS B N 1
ATOM 2957 C CA . HIS B 1 143 ? -10.5 21.375 10.047 1 93.44 143 HIS B CA 1
ATOM 2958 C C . HIS B 1 143 ? -9.758 21.594 8.727 1 93.44 143 HIS B C 1
ATOM 2960 O O . HIS B 1 143 ? -9.984 22.594 8.039 1 93.44 143 HIS B O 1
ATOM 2966 N N . VAL B 1 144 ? -8.898 20.672 8.445 1 95.5 144 VAL B N 1
ATOM 2967 C CA . VAL B 1 144 ? -8.117 20.766 7.219 1 95.5 144 VAL B CA 1
ATOM 2968 C C . VAL B 1 144 ? -8.484 19.625 6.277 1 95.5 144 VAL B C 1
ATOM 2970 O O . VAL B 1 144 ? -8.602 18.484 6.703 1 95.5 144 VAL B O 1
ATOM 2973 N N . GLU B 1 145 ? -8.711 19.984 5.055 1 96.75 145 GLU B N 1
ATOM 2974 C CA . GLU B 1 145 ? -8.891 19.031 3.975 1 96.75 145 GLU B CA 1
ATOM 2975 C C . GLU B 1 145 ? -7.785 19.156 2.93 1 96.75 145 GLU B C 1
ATOM 2977 O O . GLU B 1 145 ? -7.543 20.25 2.406 1 96.75 145 GLU B O 1
ATOM 2982 N N . VAL B 1 146 ? -7.176 18.047 2.633 1 96.69 146 VAL B N 1
ATOM 2983 C CA . VAL B 1 146 ? -6.199 18.031 1.548 1 96.69 146 VAL B CA 1
ATOM 2984 C C . VAL B 1 146 ? -6.922 17.984 0.203 1 96.69 146 VAL B C 1
ATOM 2986 O O . VAL B 1 146 ? -7.621 17.016 -0.103 1 96.69 146 VAL B O 1
ATOM 2989 N N . ASP B 1 147 ? -6.672 19.016 -0.572 1 96.44 147 ASP B N 1
ATOM 2990 C CA . ASP B 1 147 ? -7.367 19.125 -1.851 1 96.44 147 ASP B CA 1
ATOM 2991 C C . ASP B 1 147 ? -6.629 18.375 -2.949 1 96.44 147 ASP B C 1
ATOM 2993 O O . ASP B 1 147 ? -7.25 17.75 -3.809 1 96.44 147 ASP B O 1
ATOM 2997 N N . HIS B 1 148 ? -5.344 18.562 -2.926 1 96.75 148 HIS B N 1
ATOM 2998 C CA . HIS B 1 148 ? -4.562 18.047 -4.043 1 96.75 148 HIS B CA 1
ATOM 2999 C C . HIS B 1 148 ? -3.109 17.812 -3.639 1 96.75 148 HIS B C 1
ATOM 3001 O O . HIS B 1 148 ? -2.529 18.625 -2.908 1 96.75 148 HIS B O 1
ATOM 3007 N N . ILE B 1 149 ? -2.586 16.734 -4.078 1 97.88 149 ILE B N 1
ATOM 3008 C CA . ILE B 1 149 ? -1.154 16.453 -4.031 1 97.88 149 ILE B CA 1
ATOM 3009 C C . ILE B 1 149 ? -0.655 16.062 -5.418 1 97.88 149 ILE B C 1
ATOM 3011 O O . ILE B 1 149 ? -1.065 15.031 -5.961 1 97.88 149 ILE B O 1
ATOM 3015 N N . GLY B 1 150 ? 0.181 16.875 -5.988 1 97.81 150 GLY B N 1
ATOM 3016 C CA . GLY B 1 150 ? 0.766 16.531 -7.273 1 97.81 150 GLY B CA 1
ATOM 3017 C C . GLY B 1 150 ? 1.743 15.367 -7.191 1 97.81 150 GLY B C 1
ATOM 3018 O O . GLY B 1 150 ? 1.666 14.43 -7.984 1 97.81 150 GLY B O 1
ATOM 3019 N N . ASP B 1 151 ? 2.668 15.492 -6.238 1 97.94 151 ASP B N 1
ATOM 3020 C CA . ASP B 1 151 ? 3.68 14.469 -6.012 1 97.94 151 ASP B CA 1
ATOM 3021 C C . ASP B 1 151 ? 4.07 14.398 -4.535 1 97.94 151 ASP B C 1
ATOM 3023 O O . ASP B 1 151 ? 3.951 15.391 -3.811 1 97.94 151 ASP B O 1
ATOM 3027 N N . MET B 1 152 ? 4.48 13.234 -4.152 1 97.81 152 MET B N 1
ATOM 3028 C CA . MET B 1 152 ? 4.887 13.031 -2.768 1 97.81 152 MET B CA 1
ATOM 3029 C C . MET B 1 152 ? 6.047 12.047 -2.682 1 97.81 152 MET B C 1
ATOM 3031 O O . MET B 1 152 ? 6.07 11.047 -3.398 1 97.81 152 MET B O 1
ATOM 3035 N N . GLU B 1 153 ? 7.023 12.352 -1.903 1 98 153 GLU B N 1
ATOM 3036 C CA . GLU B 1 153 ? 8.078 11.438 -1.48 1 98 153 GLU B CA 1
ATOM 3037 C C . GLU B 1 153 ? 8.133 11.328 0.041 1 98 153 GLU B C 1
ATOM 3039 O O . GLU B 1 153 ? 8.203 12.336 0.74 1 98 153 GLU B O 1
ATOM 3044 N N . ILE B 1 154 ? 8.078 10.117 0.521 1 98 154 ILE B N 1
ATOM 3045 C CA . ILE B 1 154 ? 8.086 9.938 1.968 1 98 154 ILE B CA 1
ATOM 3046 C C . ILE B 1 154 ? 9.062 8.828 2.34 1 98 154 ILE B C 1
ATOM 3048 O O . ILE B 1 154 ? 9.203 7.84 1.612 1 98 154 ILE B O 1
ATOM 3052 N N . HIS B 1 155 ? 9.789 9.016 3.365 1 97.69 155 HIS B N 1
ATOM 3053 C CA . HIS B 1 155 ? 10.633 7.996 3.984 1 97.69 155 HIS B CA 1
ATOM 3054 C C . HIS B 1 155 ? 10.305 7.836 5.465 1 97.69 155 HIS B C 1
ATOM 3056 O O . HIS B 1 155 ? 10.289 8.812 6.211 1 97.69 155 HIS B O 1
ATOM 3062 N N . VAL B 1 156 ? 9.93 6.641 5.84 1 94.81 156 VAL B N 1
ATOM 3063 C CA . VAL B 1 156 ? 9.68 6.293 7.234 1 94.81 156 VAL B CA 1
ATOM 3064 C C . VAL B 1 156 ? 10.688 5.242 7.691 1 94.81 156 VAL B C 1
ATOM 3066 O O . VAL B 1 156 ? 10.695 4.117 7.191 1 94.81 156 VAL B O 1
ATOM 3069 N N . GLY B 1 157 ? 11.453 5.668 8.633 1 91.75 157 GLY B N 1
ATOM 3070 C CA . GLY B 1 157 ? 12.477 4.754 9.109 1 91.75 157 GLY B CA 1
ATOM 3071 C C . GLY B 1 157 ? 11.945 3.719 10.086 1 91.75 157 GLY B C 1
ATOM 3072 O O . GLY B 1 157 ? 10.914 3.938 10.734 1 91.75 157 GLY B O 1
ATOM 3073 N N . ASN B 1 158 ? 12.5 2.588 10.023 1 87.81 158 ASN B N 1
ATOM 3074 C CA . ASN B 1 158 ? 12.305 1.548 11.031 1 87.81 158 ASN B CA 1
ATOM 3075 C C . ASN B 1 158 ? 10.883 1.007 11.016 1 87.81 158 ASN B C 1
ATOM 3077 O O . ASN B 1 158 ? 10.289 0.779 12.07 1 87.81 158 ASN B O 1
ATOM 3081 N N . LEU B 1 159 ? 10.352 0.867 9.852 1 83.88 159 LEU B N 1
ATOM 3082 C CA . LEU B 1 159 ? 9.023 0.272 9.75 1 83.88 159 LEU B CA 1
ATOM 3083 C C . LEU B 1 159 ? 9.078 -1.224 10.039 1 83.88 159 LEU B C 1
ATOM 3085 O O . LEU B 1 159 ? 8.094 -1.806 10.5 1 83.88 159 LEU B O 1
ATOM 3089 N N . VAL B 1 160 ? 10.172 -1.695 9.602 1 74.12 160 VAL B N 1
ATOM 3090 C CA . VAL B 1 160 ? 10.391 -3.115 9.859 1 74.12 160 VAL B CA 1
ATOM 3091 C C . VAL B 1 160 ? 11.406 -3.291 10.984 1 74.12 160 VAL B C 1
ATOM 3093 O O . VAL B 1 160 ? 12.391 -2.555 11.062 1 74.12 160 VAL B O 1
ATOM 3096 N N . ARG B 1 161 ? 11.07 -4.184 11.883 1 65.25 161 ARG B N 1
ATOM 3097 C CA . ARG B 1 161 ? 12 -4.438 12.977 1 65.25 161 ARG B CA 1
ATOM 3098 C C . ARG B 1 161 ? 13.164 -5.312 12.516 1 65.25 161 ARG B C 1
ATOM 3100 O O . ARG B 1 161 ? 12.961 -6.293 11.789 1 65.25 161 ARG B O 1
ATOM 3107 N N . GLY B 1 162 ? 14.422 -4.805 12.672 1 60.34 162 GLY B N 1
ATOM 3108 C CA . GLY B 1 162 ? 15.586 -5.652 12.445 1 60.34 162 GLY B CA 1
ATOM 3109 C C . GLY B 1 162 ? 16.594 -5.031 11.5 1 60.34 162 GLY B C 1
ATOM 3110 O O . GLY B 1 162 ? 16.219 -4.328 10.555 1 60.34 162 GLY B O 1
ATOM 3111 N N . ASN B 1 163 ? 17.672 -4.934 11.898 1 58.59 163 ASN B N 1
ATOM 3112 C CA . ASN B 1 163 ? 18.766 -4.277 11.18 1 58.59 163 ASN B CA 1
ATOM 3113 C C . ASN B 1 163 ? 19.562 -5.27 10.336 1 58.59 163 ASN B C 1
ATOM 3115 O O . ASN B 1 163 ? 20.656 -4.949 9.859 1 58.59 163 ASN B O 1
ATOM 3119 N N . GLY B 1 164 ? 18.922 -6.414 10.133 1 64.56 164 GLY B N 1
ATOM 3120 C CA . GLY B 1 164 ? 19.672 -7.316 9.281 1 64.56 164 GLY B CA 1
ATOM 3121 C C . GLY B 1 164 ? 19.422 -7.086 7.801 1 64.56 164 GLY B C 1
ATOM 3122 O O . GLY B 1 164 ? 18.812 -6.086 7.422 1 64.56 164 GLY B O 1
ATOM 3123 N N . ILE B 1 165 ? 20.031 -7.801 6.992 1 66.94 165 ILE B N 1
ATOM 3124 C CA . ILE B 1 165 ? 19.984 -7.652 5.539 1 66.94 165 ILE B CA 1
ATOM 3125 C C . ILE B 1 165 ? 18.531 -7.734 5.066 1 66.94 165 ILE B C 1
ATOM 3127 O O . ILE B 1 165 ? 18.094 -6.922 4.246 1 66.94 165 ILE B O 1
ATOM 3131 N N . LEU B 1 166 ? 17.719 -8.672 5.648 1 70.25 166 LEU B N 1
ATOM 3132 C CA . LEU B 1 166 ? 16.328 -8.812 5.242 1 70.25 166 LEU B CA 1
ATOM 3133 C C . LEU B 1 166 ? 15.516 -7.605 5.699 1 70.25 166 LEU B C 1
ATOM 3135 O O . LEU B 1 166 ? 14.648 -7.125 4.965 1 70.25 166 LEU B O 1
ATOM 3139 N N . GLY B 1 167 ? 15.836 -7.219 6.938 1 73.75 167 GLY B N 1
ATOM 3140 C CA . GLY B 1 167 ? 15.156 -6.027 7.418 1 73.75 167 GLY B CA 1
ATOM 3141 C C . GLY B 1 167 ? 15.391 -4.812 6.543 1 73.75 167 GLY B C 1
ATOM 3142 O O . GLY B 1 167 ? 14.445 -4.074 6.234 1 73.75 167 GLY B O 1
ATOM 3143 N N . THR B 1 168 ? 16.625 -4.707 6.156 1 78.56 168 THR B N 1
ATOM 3144 C CA . THR B 1 168 ? 16.984 -3.59 5.293 1 78.56 168 THR B CA 1
ATOM 3145 C C . THR B 1 168 ? 16.297 -3.703 3.938 1 78.56 168 THR B C 1
ATOM 3147 O O . THR B 1 168 ? 15.789 -2.713 3.406 1 78.56 168 THR B O 1
ATOM 3150 N N . TYR B 1 169 ? 16.297 -4.934 3.439 1 78.38 169 TYR B N 1
ATOM 3151 C CA . TYR B 1 169 ? 15.641 -5.172 2.16 1 78.38 169 TYR B CA 1
ATOM 3152 C C . TYR B 1 169 ? 14.148 -4.871 2.25 1 78.38 169 TYR B C 1
ATOM 3154 O O . TYR B 1 169 ? 13.594 -4.203 1.377 1 78.38 169 TYR B O 1
ATOM 3162 N N . MET B 1 170 ? 13.523 -5.305 3.293 1 80.88 170 MET B N 1
ATOM 3163 C CA . MET B 1 170 ? 12.086 -5.086 3.473 1 80.88 170 MET B CA 1
ATOM 3164 C C . MET B 1 170 ? 11.789 -3.605 3.676 1 80.88 170 MET B C 1
ATOM 3166 O O . MET B 1 170 ? 10.797 -3.092 3.158 1 80.88 170 MET B O 1
ATOM 3170 N N . GLN B 1 171 ? 12.703 -3.002 4.418 1 84.19 171 GLN B N 1
ATOM 3171 C CA . GLN B 1 171 ? 12.555 -1.562 4.605 1 84.19 171 GLN B CA 1
ATOM 3172 C C . GLN B 1 171 ? 12.602 -0.825 3.271 1 84.19 171 GLN B C 1
ATOM 3174 O O . GLN B 1 171 ? 11.758 0.036 3.004 1 84.19 171 GLN B O 1
ATOM 3179 N N . ARG B 1 172 ? 13.516 -1.189 2.449 1 87.88 172 ARG B N 1
ATOM 3180 C CA . ARG B 1 172 ? 13.656 -0.568 1.137 1 87.88 172 ARG B CA 1
ATOM 3181 C C . ARG B 1 172 ? 12.453 -0.873 0.253 1 87.88 172 ARG B C 1
ATOM 3183 O O . ARG B 1 172 ? 11.961 0.006 -0.457 1 87.88 172 ARG B O 1
ATOM 3190 N N . MET B 1 173 ? 11.969 -2.113 0.378 1 84.19 173 MET B N 1
ATOM 3191 C CA . MET B 1 173 ? 10.805 -2.52 -0.402 1 84.19 173 MET B CA 1
ATOM 3192 C C . MET B 1 173 ? 9.562 -1.741 0.026 1 84.19 173 MET B C 1
ATOM 3194 O O . MET B 1 173 ? 8.805 -1.256 -0.818 1 84.19 173 MET B O 1
ATOM 3198 N N . LEU B 1 174 ? 9.43 -1.568 1.313 1 88.31 174 LEU B N 1
ATOM 3199 C CA . LEU B 1 174 ? 8.281 -0.829 1.825 1 88.31 174 LEU B CA 1
ATOM 3200 C C . LEU B 1 174 ? 8.359 0.641 1.423 1 88.31 174 LEU B C 1
ATOM 3202 O O . LEU B 1 174 ? 7.34 1.248 1.077 1 88.31 174 LEU B O 1
ATOM 3206 N N . ASP B 1 175 ? 9.57 1.113 1.482 1 92.31 175 ASP B N 1
ATOM 3207 C CA . ASP B 1 175 ? 9.789 2.488 1.042 1 92.31 175 ASP B CA 1
ATOM 3208 C C . ASP B 1 175 ? 9.359 2.672 -0.413 1 92.31 175 ASP B C 1
ATOM 3210 O O . ASP B 1 175 ? 8.625 3.607 -0.738 1 92.31 175 ASP B O 1
ATOM 3214 N N . ARG B 1 176 ? 9.766 1.766 -1.225 1 93.31 176 ARG B N 1
ATOM 3215 C CA . ARG B 1 176 ? 9.414 1.812 -2.639 1 93.31 176 ARG B CA 1
ATOM 3216 C C . ARG B 1 176 ? 7.914 1.622 -2.836 1 93.31 176 ARG B C 1
ATOM 3218 O O . ARG B 1 176 ? 7.297 2.303 -3.658 1 93.31 176 ARG B O 1
ATOM 3225 N N . LEU B 1 177 ? 7.344 0.727 -2.078 1 93.19 177 LEU B N 1
ATOM 3226 C CA . LEU B 1 177 ? 5.918 0.425 -2.186 1 93.19 177 LEU B CA 1
ATOM 3227 C C . LEU B 1 177 ? 5.078 1.643 -1.818 1 93.19 177 LEU B C 1
ATOM 3229 O O . LEU B 1 177 ? 4.145 1.999 -2.543 1 93.19 177 LEU B O 1
ATOM 3233 N N . ILE B 1 178 ? 5.418 2.252 -0.769 1 95.38 178 ILE B N 1
ATOM 3234 C CA . ILE B 1 178 ? 4.664 3.414 -0.311 1 95.38 178 ILE B CA 1
ATOM 3235 C C . ILE B 1 178 ? 4.75 4.527 -1.354 1 95.38 178 ILE B C 1
ATOM 3237 O O . ILE B 1 178 ? 3.727 5.098 -1.746 1 95.38 178 ILE B O 1
ATOM 3241 N N . ASN B 1 179 ? 5.887 4.73 -1.835 1 96.19 179 ASN B N 1
ATOM 3242 C CA . ASN B 1 179 ? 6.078 5.828 -2.775 1 96.19 179 ASN B CA 1
ATOM 3243 C C . ASN B 1 179 ? 5.477 5.508 -4.141 1 96.19 179 ASN B C 1
ATOM 3245 O O . ASN B 1 179 ? 5.035 6.41 -4.855 1 96.19 179 ASN B O 1
ATOM 3249 N N . ALA B 1 180 ? 5.363 4.27 -4.441 1 93.31 180 ALA B N 1
ATOM 3250 C CA . ALA B 1 180 ? 4.781 3.869 -5.719 1 93.31 180 ALA B CA 1
ATOM 3251 C C . ALA B 1 180 ? 3.258 3.869 -5.652 1 93.31 180 ALA B C 1
ATOM 3253 O O . ALA B 1 180 ? 2.586 3.977 -6.68 1 93.31 180 ALA B O 1
ATOM 3254 N N . THR B 1 181 ? 2.744 3.756 -4.383 1 94.94 181 THR B N 1
ATOM 3255 C CA . THR B 1 181 ? 1.319 3.455 -4.297 1 94.94 181 THR B CA 1
ATOM 3256 C C . THR B 1 181 ? 0.572 4.582 -3.588 1 94.94 181 THR B C 1
ATOM 3258 O O . THR B 1 181 ? -0.648 4.516 -3.426 1 94.94 181 THR B O 1
ATOM 3261 N N . TRP B 1 182 ? 1.176 5.629 -3.266 1 95.19 182 TRP B N 1
ATOM 3262 C CA . TRP B 1 182 ? 0.577 6.609 -2.369 1 95.19 182 TRP B CA 1
ATOM 3263 C C . TRP B 1 182 ? -0.63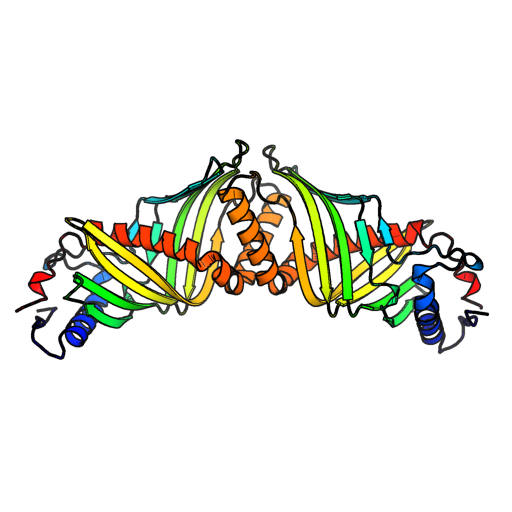9 7.266 -3.016 1 95.19 182 TRP B C 1
ATOM 3265 O O . TRP B 1 182 ? -1.621 7.574 -2.334 1 95.19 182 TRP B O 1
ATOM 3275 N N . LYS B 1 183 ? -0.61 7.453 -4.309 1 94.38 183 LYS B N 1
ATOM 3276 C CA . LYS B 1 183 ? -1.675 8.219 -4.949 1 94.38 183 LYS B CA 1
ATOM 3277 C C . LYS B 1 183 ? -3.021 7.516 -4.809 1 94.38 183 LYS B C 1
ATOM 3279 O O . LYS B 1 183 ? -3.949 8.055 -4.203 1 94.38 183 LYS B O 1
ATOM 3284 N N . PRO B 1 184 ? -3.125 6.277 -5.223 1 92.81 184 PRO B N 1
ATOM 3285 C CA . PRO B 1 184 ? -4.406 5.609 -4.969 1 92.81 184 PRO B CA 1
ATOM 3286 C C . PRO B 1 184 ? -4.617 5.289 -3.49 1 92.81 184 PRO B C 1
ATOM 3288 O O . PRO B 1 184 ? -5.758 5.273 -3.016 1 92.81 184 PRO B O 1
ATOM 3291 N N . GLY B 1 185 ? -3.58 5.051 -2.754 1 93.31 185 GLY B N 1
ATOM 3292 C CA . GLY B 1 185 ? -3.686 4.793 -1.326 1 93.31 185 GLY B CA 1
ATOM 3293 C C . GLY B 1 185 ? -4.207 5.984 -0.544 1 93.31 185 GLY B C 1
ATOM 3294 O O . GLY B 1 185 ? -4.977 5.82 0.405 1 93.31 185 GLY B O 1
ATOM 3295 N N . PHE B 1 186 ? -3.801 7.141 -1.002 1 92.94 186 PHE B N 1
ATOM 3296 C CA . PHE B 1 186 ? -4.23 8.359 -0.336 1 92.94 186 PHE B CA 1
ATOM 3297 C C . PHE B 1 186 ? -5.75 8.5 -0.387 1 92.94 186 PHE B C 1
ATOM 3299 O O . PHE B 1 186 ? -6.367 8.953 0.579 1 92.94 186 PHE B O 1
ATOM 3306 N N . ALA B 1 187 ? -6.32 8.117 -1.537 1 90.31 187 ALA B N 1
ATOM 3307 C CA . ALA B 1 187 ? -7.773 8.219 -1.667 1 90.31 187 ALA B CA 1
ATOM 3308 C C . ALA B 1 187 ? -8.477 7.387 -0.598 1 90.31 187 ALA B C 1
ATOM 3310 O O . ALA B 1 187 ? -9.555 7.754 -0.127 1 90.31 187 ALA B O 1
ATOM 3311 N N . VAL B 1 188 ? -7.82 6.375 -0.183 1 88.38 188 VAL B N 1
ATOM 3312 C CA . VAL B 1 188 ? -8.422 5.461 0.781 1 88.38 188 VAL B CA 1
ATOM 3313 C C . VAL B 1 188 ? -8.219 5.996 2.197 1 88.38 188 VAL B C 1
ATOM 3315 O O . VAL B 1 188 ? -9.133 5.938 3.023 1 88.38 188 VAL B O 1
ATOM 3318 N N . ILE B 1 189 ? -7.074 6.586 2.424 1 91.06 189 ILE B N 1
ATOM 3319 C CA . ILE B 1 189 ? -6.781 6.918 3.814 1 91.06 189 ILE B CA 1
ATOM 3320 C C . ILE B 1 189 ? -6.922 8.422 4.023 1 91.06 189 ILE B C 1
ATOM 3322 O O . ILE B 1 189 ? -6.57 8.945 5.086 1 91.06 189 ILE B O 1
ATOM 3326 N N . ARG B 1 190 ? -7.473 9.07 3.152 1 92.06 190 ARG B N 1
ATOM 3327 C CA . ARG B 1 190 ? -7.586 10.523 3.166 1 92.06 190 ARG B CA 1
ATOM 3328 C C . ARG B 1 190 ? -8.289 11.008 4.43 1 92.06 190 ARG B C 1
ATOM 3330 O O . ARG B 1 190 ? -7.832 11.945 5.082 1 92.06 190 ARG B O 1
ATOM 3337 N N . PRO B 1 191 ? -9.336 10.344 4.895 1 88.81 191 PRO B N 1
ATOM 3338 C CA . PRO B 1 191 ? -9.992 10.828 6.113 1 88.81 191 PRO B CA 1
ATOM 3339 C C . PRO B 1 191 ? -9.078 10.797 7.332 1 88.81 191 PRO B C 1
ATOM 3341 O O . PRO B 1 191 ? -9.133 11.688 8.18 1 88.81 191 PRO B O 1
ATOM 3344 N N . LEU B 1 192 ? -8.203 9.773 7.391 1 86.75 192 LEU B N 1
ATOM 3345 C CA . LEU B 1 192 ? -7.277 9.656 8.508 1 86.75 192 LEU B CA 1
ATOM 3346 C C . LEU B 1 192 ? -6.211 10.75 8.445 1 86.75 192 LEU B C 1
ATOM 3348 O O . LEU B 1 192 ? -5.832 11.312 9.469 1 86.75 192 LEU B O 1
ATOM 3352 N N . ILE B 1 193 ? -5.828 11.039 7.258 1 91.81 193 ILE B N 1
ATOM 3353 C CA . ILE B 1 193 ? -4.82 12.07 7.043 1 91.81 193 ILE B CA 1
ATOM 3354 C C . ILE B 1 193 ? -5.414 13.438 7.359 1 91.81 193 ILE B C 1
ATOM 3356 O O . ILE B 1 193 ? -4.793 14.25 8.055 1 91.81 193 ILE B O 1
ATOM 3360 N N . ASN B 1 194 ? -6.629 13.609 6.902 1 93.12 194 ASN B N 1
ATOM 3361 C CA . ASN B 1 194 ? -7.297 14.875 7.191 1 93.12 194 ASN B CA 1
ATOM 3362 C C . ASN B 1 194 ? -7.465 15.086 8.688 1 93.12 194 ASN B C 1
ATOM 3364 O O . ASN B 1 194 ? -7.258 16.188 9.195 1 93.12 194 ASN B O 1
ATOM 3368 N N . ASP B 1 195 ? -7.727 14.039 9.359 1 89.81 195 ASP B N 1
ATOM 3369 C CA . ASP B 1 195 ? -7.883 14.125 10.812 1 89.81 195 ASP B CA 1
ATOM 3370 C C . ASP B 1 195 ? -6.555 14.461 11.492 1 89.81 195 ASP B C 1
ATOM 3372 O O . ASP B 1 195 ? -6.508 15.289 12.398 1 89.81 195 ASP B O 1
ATOM 3376 N N . LEU B 1 196 ? -5.562 13.867 11.055 1 90.31 196 LEU B N 1
ATOM 3377 C CA . LEU B 1 196 ? -4.234 14.102 11.617 1 90.31 196 LEU B CA 1
ATOM 3378 C C . LEU B 1 196 ? -3.789 15.539 11.383 1 90.31 196 LEU B C 1
ATOM 3380 O O . LEU B 1 196 ? -3.336 16.203 12.312 1 90.31 196 LEU B O 1
ATOM 3384 N N . VAL B 1 197 ? -3.957 15.969 10.188 1 91.81 197 VAL B N 1
ATOM 3385 C CA . VAL B 1 197 ? -3.547 17.312 9.828 1 91.81 197 VAL B CA 1
ATOM 3386 C C . VAL B 1 197 ? -4.406 18.344 10.57 1 91.81 197 VAL B C 1
ATOM 3388 O O . VAL B 1 197 ? -3.898 19.359 11.039 1 91.81 197 VAL B O 1
ATOM 3391 N N . SER B 1 198 ? -5.66 18.047 10.719 1 91.62 198 SER B N 1
ATOM 3392 C CA . SER B 1 198 ? -6.559 18.938 11.445 1 91.62 198 SER B CA 1
ATOM 3393 C C . SER B 1 198 ? -6.129 19.078 12.906 1 91.62 198 SER B C 1
ATOM 3395 O O . SER B 1 198 ? -6.133 20.188 13.453 1 91.62 198 SER B O 1
ATOM 3397 N N . THR B 1 199 ? -5.742 17.984 13.445 1 83.75 199 THR B N 1
ATOM 3398 C CA . THR B 1 199 ? -5.25 18.016 14.812 1 83.75 199 THR B CA 1
ATOM 3399 C C . THR B 1 199 ? -3.982 18.859 14.922 1 83.75 199 THR B C 1
ATOM 3401 O O . THR B 1 199 ? -3.861 19.688 15.812 1 83.75 199 THR B O 1
ATOM 3404 N N . ALA B 1 200 ? -3.098 18.719 14.023 1 85.25 200 ALA B N 1
ATOM 3405 C CA . ALA B 1 200 ? -1.846 19.469 14.008 1 85.25 200 ALA B CA 1
ATOM 3406 C C . ALA B 1 200 ? -2.105 20.953 13.82 1 85.25 200 ALA B C 1
ATOM 3408 O O . ALA B 1 200 ? -1.504 21.797 14.508 1 85.25 200 ALA B O 1
ATOM 3409 N N . PHE B 1 201 ? -3.029 21.266 12.977 1 86.44 201 PHE B N 1
ATOM 3410 C CA . PHE B 1 201 ? -3.309 22.656 12.664 1 86.44 201 PHE B CA 1
ATOM 3411 C C . PHE B 1 201 ? -4.062 23.328 13.812 1 86.44 201 PHE B C 1
ATOM 3413 O O . PHE B 1 201 ? -3.922 24.531 14.031 1 86.44 201 PHE B O 1
ATOM 3420 N N . THR B 1 202 ? -4.875 22.578 14.484 1 81.62 202 THR B N 1
ATOM 3421 C CA . THR B 1 202 ? -5.523 23.125 15.664 1 81.62 202 THR B CA 1
ATOM 3422 C C . THR B 1 202 ? -4.484 23.578 16.688 1 81.62 202 THR B C 1
ATOM 3424 O O . THR B 1 202 ? -4.602 24.672 17.266 1 81.62 202 THR B O 1
ATOM 3427 N N . ASP B 1 203 ? -3.471 22.844 16.75 1 72.94 203 ASP B N 1
ATOM 3428 C CA . ASP B 1 203 ? -2.387 23.172 17.672 1 72.94 203 ASP B CA 1
ATOM 3429 C C . ASP B 1 203 ? -1.646 24.438 17.203 1 72.94 203 ASP B C 1
ATOM 3431 O O . ASP B 1 203 ? -1.335 25.312 18.016 1 72.94 203 ASP B O 1
ATOM 3435 N N . ILE B 1 204 ? -1.428 24.562 15.906 1 73.38 204 ILE B N 1
ATOM 3436 C CA . ILE B 1 204 ? -0.738 25.719 15.328 1 73.38 204 ILE B CA 1
ATOM 3437 C C . ILE B 1 204 ? -1.557 26.984 15.57 1 73.38 204 ILE B C 1
ATOM 3439 O O . ILE B 1 204 ? -1.031 27.984 16.062 1 73.38 204 ILE B O 1
ATOM 3443 N N . TRP B 1 205 ? -2.771 26.891 15.305 1 76.44 205 TRP B N 1
ATOM 3444 C CA . TRP B 1 205 ? -3.631 28.062 15.438 1 76.44 205 TRP B CA 1
ATOM 3445 C C . TRP B 1 205 ? -3.826 28.438 16.906 1 76.44 205 TRP B C 1
ATOM 3447 O O . TRP B 1 205 ? -3.885 29.609 17.25 1 76.44 205 TRP B O 1
ATOM 3457 N N . SER B 1 206 ? -3.838 27.453 17.734 1 73.06 206 SER B N 1
ATOM 3458 C CA . SER B 1 206 ? -4.098 27.719 19.141 1 73.06 206 SER B CA 1
ATOM 3459 C C . SER B 1 206 ? -2.873 28.312 19.828 1 73.06 206 SER B C 1
ATOM 3461 O O . SER B 1 206 ? -3.002 29.062 20.781 1 73.06 206 SER B O 1
ATOM 3463 N N . HIS B 1 207 ? -1.723 28.062 19.25 1 69.62 207 HIS B N 1
ATOM 3464 C CA . HIS B 1 207 ? -0.511 28.516 19.922 1 69.62 207 HIS B CA 1
ATOM 3465 C C . HIS B 1 207 ? 0.145 29.672 19.172 1 69.62 207 HIS B C 1
ATOM 3467 O O . HIS B 1 207 ? 0.538 30.656 19.797 1 69.62 207 HIS B O 1
ATOM 3473 N N . SER B 1 208 ? 0.172 29.531 17.906 1 65.75 208 SER B N 1
ATOM 3474 C CA . SER B 1 208 ? 0.954 30.5 17.141 1 65.75 208 SER B CA 1
ATOM 3475 C C . SER B 1 208 ? 0.13 31.734 16.797 1 65.75 208 SER B C 1
ATOM 3477 O O . SER B 1 208 ? 0.683 32.812 16.562 1 65.75 208 SER B O 1
ATOM 3479 N N . PHE B 1 209 ? -1.215 31.516 16.828 1 65.75 209 PHE B N 1
ATOM 3480 C CA . PHE B 1 209 ? -2.037 32.656 16.406 1 65.75 209 PHE B CA 1
ATOM 3481 C C . PHE B 1 209 ? -3.012 33.031 17.5 1 65.75 209 PHE B C 1
ATOM 3483 O O . PHE B 1 209 ? -3.963 33.781 17.266 1 65.75 209 PHE B O 1
ATOM 3490 N N . LYS B 1 210 ? -2.75 32.531 18.688 1 64.38 210 LYS B N 1
ATOM 3491 C CA . LYS B 1 210 ? -3.65 32.781 19.812 1 64.38 210 LYS B CA 1
ATOM 3492 C C . LYS B 1 210 ? -3.789 34.281 20.062 1 64.38 210 LYS B C 1
ATOM 3494 O O . LYS B 1 210 ? -4.875 34.75 20.391 1 64.38 210 LYS B O 1
ATOM 3499 N N . ASP B 1 211 ? -2.682 34.906 19.844 1 62.09 211 ASP B N 1
ATOM 3500 C CA . ASP B 1 211 ? -2.676 36.344 20.172 1 62.09 211 ASP B CA 1
ATOM 3501 C C . ASP B 1 211 ? -2.738 37.188 18.906 1 62.09 211 ASP B C 1
ATOM 3503 O O . ASP B 1 211 ? -2.43 38.375 18.953 1 62.09 211 ASP B O 1
ATOM 3507 N N . PHE B 1 212 ? -3.021 36.5 17.828 1 62.44 212 PHE B N 1
ATOM 3508 C CA . PHE B 1 212 ? -3.088 37.312 16.594 1 62.44 212 PHE B CA 1
ATOM 3509 C C . PHE B 1 212 ? -4.195 38.344 16.672 1 62.44 212 PHE B C 1
ATOM 3511 O O . PHE B 1 212 ? -5.34 38.031 16.984 1 62.44 212 PHE B O 1
ATOM 3518 N N . PRO B 1 213 ? -3.781 39.531 16.578 1 60.47 213 PRO B N 1
ATOM 3519 C CA . PRO B 1 213 ? -4.766 40.594 16.734 1 60.47 213 PRO B CA 1
ATOM 3520 C C . PRO B 1 213 ? -5.648 40.781 15.508 1 60.47 213 PRO B C 1
ATOM 3522 O O . PRO B 1 213 ? -5.527 41.781 14.789 1 60.47 213 PRO B O 1
ATOM 3525 N N . LEU B 1 214 ? -6.551 39.844 15.305 1 61.53 214 LEU B N 1
ATOM 3526 C CA . LEU B 1 214 ? -7.438 39.906 14.148 1 61.53 214 LEU B CA 1
ATOM 3527 C C . LEU B 1 214 ? -8.188 41.25 14.125 1 61.53 214 LEU B C 1
ATOM 3529 O O . LEU B 1 214 ? -8.43 41.812 13.055 1 61.53 214 LEU B O 1
ATOM 3533 N N . ASP B 1 215 ? -8.438 41.688 15.289 1 62.75 215 ASP B N 1
ATOM 3534 C CA . ASP B 1 215 ? -9.211 42.906 15.422 1 62.75 215 ASP B CA 1
ATOM 3535 C C 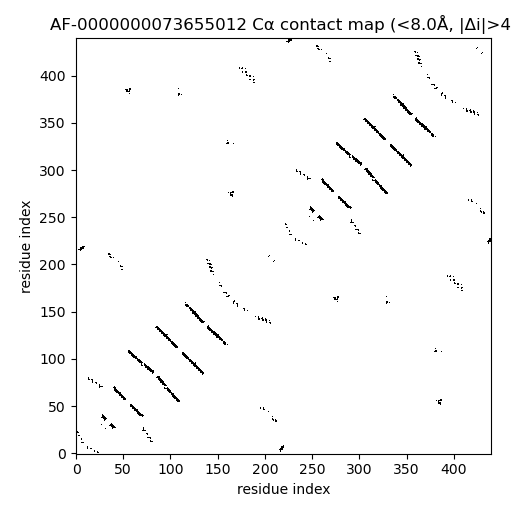. ASP B 1 215 ? -8.438 44.125 14.852 1 62.75 215 ASP B C 1
ATOM 3537 O O . ASP B 1 215 ? -9.039 45.125 14.453 1 62.75 215 ASP B O 1
ATOM 3541 N N . ASN B 1 216 ? -7.102 43.875 14.82 1 62.66 216 ASN B N 1
ATOM 3542 C CA . ASN B 1 216 ? -6.293 44.938 14.266 1 62.66 216 ASN B CA 1
ATOM 3543 C C . ASN B 1 216 ? -6.426 45.031 12.75 1 62.66 216 ASN B C 1
ATOM 3545 O O . ASN B 1 216 ? -6.164 46.062 12.148 1 62.66 216 ASN B O 1
ATOM 3549 N N . PHE B 1 217 ? -6.816 43.906 12.188 1 65.62 217 PHE B N 1
ATOM 3550 C CA . PHE B 1 217 ? -6.867 43.844 10.734 1 65.62 217 PHE B CA 1
ATOM 3551 C C . PHE B 1 217 ? -8.297 44 10.234 1 65.62 217 PHE B C 1
ATOM 3553 O O . PHE B 1 217 ? -8.531 44.281 9.062 1 65.62 217 PHE B O 1
ATOM 3560 N N . ILE B 1 218 ? -9.156 43.781 11.219 1 67.62 218 ILE B N 1
ATOM 3561 C CA . ILE B 1 218 ? -10.57 43.875 10.859 1 67.62 218 ILE B CA 1
ATOM 3562 C C . ILE B 1 218 ? -11.203 45.094 11.508 1 67.62 218 ILE B C 1
ATOM 3564 O O . ILE B 1 218 ? -11.219 45.219 12.734 1 67.62 218 ILE B O 1
ATOM 3568 N N . ARG B 1 219 ? -11.547 46.094 10.703 1 69.81 219 ARG B N 1
ATOM 3569 C CA . ARG B 1 219 ? -12.266 47.281 11.172 1 69.81 219 ARG B CA 1
ATOM 3570 C C . ARG B 1 219 ? -13.75 47.188 10.82 1 69.81 219 ARG B C 1
ATOM 3572 O O . ARG B 1 219 ? -14.125 46.5 9.875 1 69.81 219 ARG B O 1
ATOM 3579 N N . ASP B 1 220 ? -14.531 47.75 11.703 1 67.38 220 ASP B N 1
ATOM 3580 C CA . ASP B 1 220 ? -15.961 47.812 11.422 1 67.38 220 ASP B CA 1
ATOM 3581 C C . ASP B 1 220 ? -16.219 48.531 10.102 1 67.38 220 ASP B C 1
ATOM 3583 O O . ASP B 1 220 ? -15.469 49.438 9.719 1 67.38 220 ASP B O 1
#